Protein AF-A0A2P5HK52-F1 (afdb_monomer)

Foldseek 3Di:
DDDPPQQFAPDPPGRAGWDWDAQPNDTDTDSHHPQFWAPADADNVDNTDVGTCHSQANGRCVQQAAPLDPPGNHGDGPPDPDDPSDHDPVQFQPPPPGRHGPDPVDSHRQVPLAAPPPPHRARPDVPANHRPQFAQQLDPPDNHTPPGGNPNHHPQFDAQQLDPPGRHGFDADPVRDTDSGHPQFQFAPCVVVVGSHGPDPPASHNPQQFQPDPPGRDGQDPPASGHPQQFAQPPPGRDGFCDSPDSLTRGHPQQAAPPPPGNHGQPASCRHHQQQDQPPPPDRNAGDDPQESHGQQQAAPPPSGRDGQPDNLSHDQVQDAPDPPDNATQPDDPPPRSHRPVVVVVVVVVVVVVVVVVVVVVVVVVVVVVVVVVVVVVVVVVVVVVVVVVVVVVVVVVVVVVVVVVVVVVVVVVVVVVVVVVVVVVVVVVVVVVVVVVVVVVVVVVVVVVVVVVVVVVVVVVVVVVVVVVVVVVVVVVVVVVVVVVVVVVVVVVVVVVVVVVVVPPDDDPDCVPDDD

Mean predicted aligned error: 20.5 Å

Radius of gyration: 117.45 Å; Cα contacts (8 Å, |Δi|>4): 663; chains: 1; bounding box: 259×110×336 Å

Sequence (517 aa):
MAAGGSKKCGVVGCDRKHVYDTIRGSRVYSSYCQDHTCQAPRNEHTPFCINPRDPINRYCSFHGKCKGARGCIAQASRSEKEPFPYICPGHRCTQRHCVNPRLAHVNVCQAHLTCDIRACPNRPQPGRRFCHGHLCVMAPNCTQPAVMPGAGHCNMHVPCGLARGCRRMRMRFSDGRQAIHCDLHIPCAKSGQGCRQIAASKSDFCPAHKCSLEGCVDGKESKSHYCKHHTCHTSGCNQAKYDILTKTAKYCSAHECSVDKCAHEAKTTGGFCPAHACAHGSCNAGQRSSSSPFCREHCCRHDKCSQEGTHRNGFCRSHSCIEKGCKEPRLGGRDRIRQCLGHWTRDVRDNVASEYGHRAERERHQLEDDIHELEYRERVRLAAERERRMLAEEDARRAEQIKQAKAELERQRLLDHLAKAEKERKRHEAEALIEEQVSARVAERERKRRAAERIAKEEAEARRRAADRNFAEDLRRERLERLERERLEEERRAEEEDLRRLRDRLGGRAPRFDHVW

pLDDT: mean 81.94, std 11.27, range [34.84, 95.94]

Solvent-accessible surface area (backbone atoms only — not comparable to full-atom values): 28939 Å² total; per-residue (Å²): 142,77,80,90,67,78,67,47,19,75,50,92,92,43,82,47,57,45,35,67,49,74,58,94,87,40,80,48,70,39,69,21,16,76,58,27,40,26,66,63,86,61,47,99,88,48,70,51,58,93,51,64,16,52,73,75,32,54,31,13,84,74,64,20,35,25,72,38,45,93,85,49,83,54,64,57,61,65,88,62,92,66,69,82,78,39,43,46,80,94,27,26,16,71,51,88,92,44,74,49,43,20,45,99,90,45,63,36,18,79,93,67,44,54,18,74,54,86,92,43,89,47,54,31,43,90,98,51,63,36,14,79,46,30,30,19,70,74,40,97,83,55,88,51,54,18,74,42,81,68,64,35,22,17,88,88,43,42,51,19,71,72,48,94,86,45,78,52,46,34,36,69,48,96,88,70,50,70,48,66,22,21,89,81,48,41,62,16,71,54,34,91,77,73,44,88,48,52,22,35,92,90,30,56,19,15,76,91,40,25,19,69,52,87,90,54,50,48,48,34,40,102,82,28,60,25,17,80,87,39,26,20,68,55,88,91,47,50,46,54,25,58,47,77,85,48,91,74,50,50,26,17,72,74,31,26,21,75,51,89,92,43,80,43,61,22,79,35,92,58,14,27,15,82,83,44,26,22,67,51,92,84,55,44,81,37,60,33,40,97,81,27,60,22,10,82,74,37,23,18,73,52,88,93,44,57,47,57,19,79,40,102,55,23,24,16,82,79,46,33,22,72,54,88,87,51,63,51,55,26,65,76,66,95,78,73,62,51,36,17,67,70,53,46,55,45,54,53,47,50,51,55,50,47,54,51,48,54,48,53,50,50,51,49,51,50,49,52,52,52,49,51,50,51,53,48,52,48,52,52,51,51,49,55,48,50,50,51,51,50,51,51,49,52,51,49,50,51,51,49,49,51,49,51,53,50,51,50,52,48,50,49,52,49,51,52,48,50,52,49,50,51,52,49,48,52,46,50,54,50,49,50,52,49,50,50,53,48,51,51,51,51,52,50,52,48,53,51,49,53,51,51,52,50,53,55,49,53,52,54,50,52,53,50,58,50,54,55,51,52,54,53,50,52,54,50,51,55,52,49,60,51,52,54,54,52,51,56,53,50,53,56,52,49,54,56,48,52,63,50,55,60,63,75,67,66,77,84,66,93,68,65,93,68,84,79,136

Organism: Diaporthe helianthi (NCBI:txid158607)

Secondary structure (DSSP, 8-state):
-------B-SSTT--PBPPEEEETTEEEEPSS-TTTB--SPP-SS-SS-SSBPPTT-SS-TTTTB--SSTT---B--TT--PPSSP--GGGB-SSTT--SBPPTTSSS-GGG---SSTT--SPPPTT-SS-GGGB-TTSTT--SBPSSTT----TTSPBPSSSTT--SBPPB-TTS-B-SS-SS-PBPGGGGGT--PBPPTTSSS-TTTB-SSTT--SBPPTT-SS-TTTB-SSTT--SBPS-SSSTT--S-TTTB-SSTT--SBP-STTS--TTTB-SSTT--S-BBPTTSSSBTTTB-SSTT--SB--STTS--TTTB-SSTT--SBP--STT---S-HHHHHHHHHHHHHHHHHHHHHHHHHHHHHHHHHHHHHHHHHHHHHHHHHHHHHHHHHHHHHHHHHHHHHHHHHHHHHHHHHHHHHHHHHHHHHHHHHHHHHHHHHHHHHHHHHHHHHHHHHHHHHHHHHHHHHHHHHHHHHHHHHHHHHHHHHHHHHHHHHHHHHS---S--SS---

Structure (mmCIF, N/CA/C/O backbone):
data_AF-A0A2P5HK52-F1
#
_entry.id   AF-A0A2P5HK52-F1
#
loop_
_atom_site.group_PDB
_atom_site.id
_atom_site.type_symbol
_atom_site.label_atom_id
_atom_site.label_alt_id
_atom_site.label_comp_id
_atom_site.label_asym_id
_atom_site.label_entity_id
_atom_site.label_seq_id
_atom_site.pdbx_PDB_ins_code
_atom_site.Cartn_x
_atom_site.Cartn_y
_atom_site.Cartn_z
_atom_site.occupancy
_atom_site.B_iso_or_equiv
_atom_site.auth_seq_id
_atom_site.auth_comp_id
_atom_site.auth_asym_id
_atom_site.auth_atom_id
_atom_site.pdbx_PDB_model_num
ATOM 1 N N . MET A 1 1 ? -101.415 0.660 100.724 1.00 48.03 1 MET A N 1
ATOM 2 C CA . MET A 1 1 ? -101.079 -0.218 101.863 1.00 48.03 1 MET A CA 1
ATOM 3 C C . MET A 1 1 ? -100.047 -1.230 101.393 1.00 48.03 1 MET A C 1
ATOM 5 O O . MET A 1 1 ? -100.370 -2.044 100.543 1.00 48.03 1 MET A O 1
ATOM 9 N N . ALA A 1 2 ? -98.806 -1.125 101.871 1.00 41.78 2 ALA A N 1
ATOM 10 C CA . ALA A 1 2 ? -97.749 -2.107 101.640 1.00 41.78 2 ALA A CA 1
ATOM 11 C C . ALA A 1 2 ? -97.193 -2.500 103.012 1.00 41.78 2 ALA A C 1
ATOM 13 O O . ALA A 1 2 ? -96.873 -1.631 103.823 1.00 41.78 2 ALA A O 1
ATOM 14 N N . ALA A 1 3 ? -97.201 -3.802 103.283 1.00 43.31 3 ALA A N 1
ATOM 15 C CA . ALA A 1 3 ? -96.933 -4.412 104.573 1.00 43.31 3 ALA A CA 1
ATOM 16 C C . ALA A 1 3 ? -95.626 -3.910 105.207 1.00 43.31 3 ALA A C 1
ATOM 18 O O . ALA A 1 3 ? -94.589 -3.834 104.546 1.00 43.31 3 ALA A O 1
ATOM 19 N N . GLY A 1 4 ? -95.671 -3.617 106.510 1.00 54.53 4 GLY A N 1
ATOM 20 C CA . GLY A 1 4 ? -94.498 -3.390 107.353 1.00 54.53 4 GLY A CA 1
ATOM 21 C C . GLY A 1 4 ? -93.687 -4.673 107.525 1.00 54.53 4 GLY A C 1
ATOM 22 O O . GLY A 1 4 ? -93.626 -5.228 108.617 1.00 54.53 4 GLY A O 1
ATOM 23 N N . GLY A 1 5 ? -93.087 -5.159 106.435 1.00 58.53 5 GLY A N 1
ATOM 24 C CA . GLY A 1 5 ? -92.175 -6.292 106.440 1.00 58.53 5 GLY A CA 1
ATOM 25 C C . GLY A 1 5 ? -91.014 -6.004 107.385 1.00 58.53 5 GLY A C 1
ATOM 26 O O . GLY A 1 5 ? -90.384 -4.944 107.315 1.00 58.53 5 GLY A O 1
ATOM 27 N N . SER A 1 6 ? -90.756 -6.930 108.306 1.00 61.72 6 SER A N 1
ATOM 28 C CA . SER A 1 6 ? -89.660 -6.836 109.264 1.00 61.72 6 SER A CA 1
ATOM 29 C C . SER A 1 6 ? -88.348 -6.535 108.530 1.00 61.72 6 SER A C 1
ATOM 31 O O . SER A 1 6 ? -87.912 -7.330 107.699 1.00 61.72 6 SER A O 1
ATOM 33 N N . LYS A 1 7 ? -87.718 -5.390 108.826 1.00 78.50 7 LYS A N 1
ATOM 34 C CA . LYS A 1 7 ? -86.462 -4.908 108.212 1.00 78.50 7 LYS A CA 1
ATOM 35 C C . LYS A 1 7 ? -85.235 -5.703 108.700 1.00 78.50 7 LYS A C 1
ATOM 37 O O . LYS A 1 7 ? -84.309 -5.121 109.274 1.00 78.50 7 LYS A O 1
ATOM 42 N N . LYS A 1 8 ? -85.267 -7.026 108.543 1.00 86.44 8 LYS A N 1
ATOM 43 C CA . LYS A 1 8 ? -84.202 -7.962 108.923 1.00 86.44 8 LYS A CA 1
ATOM 44 C C . LYS A 1 8 ? -83.345 -8.309 107.714 1.00 86.44 8 LYS A C 1
ATOM 46 O O . LYS A 1 8 ? -83.892 -8.540 106.641 1.00 86.44 8 LYS A O 1
ATOM 51 N N . CYS A 1 9 ? -82.032 -8.378 107.932 1.00 91.62 9 CYS A N 1
ATOM 52 C CA . CYS A 1 9 ? -81.036 -8.744 106.927 1.00 91.62 9 CYS A CA 1
ATOM 53 C C . CYS A 1 9 ? -81.438 -9.999 106.137 1.00 91.62 9 CYS A C 1
ATOM 55 O O . CYS A 1 9 ? -81.736 -11.028 106.731 1.00 91.62 9 CYS A O 1
ATOM 57 N N . GLY A 1 10 ? -81.333 -9.958 104.804 1.00 88.81 10 GLY A N 1
ATOM 58 C CA . GLY A 1 10 ? -81.645 -11.096 103.925 1.00 88.81 10 GLY A CA 1
ATOM 59 C C . GLY A 1 10 ? -80.678 -12.290 103.997 1.00 88.81 10 GLY A C 1
ATOM 60 O O . GLY A 1 10 ? -80.681 -13.123 103.098 1.00 88.81 10 GLY A O 1
ATOM 61 N N . VAL A 1 11 ? -79.819 -12.369 105.019 1.00 90.69 11 VAL A N 1
ATOM 62 C CA . VAL A 1 11 ? -78.911 -13.504 105.253 1.00 90.69 11 VAL A CA 1
ATOM 63 C C . VAL A 1 11 ? -79.543 -14.388 106.322 1.00 90.69 11 VAL A C 1
ATOM 65 O O . VAL A 1 11 ? -79.861 -13.898 107.406 1.00 90.69 11 VAL A O 1
ATOM 68 N N . VAL A 1 12 ? -79.721 -15.677 106.021 1.00 90.81 12 VAL A N 1
ATOM 69 C CA . VAL A 1 12 ? -80.332 -16.656 106.935 1.00 90.81 12 VAL A CA 1
ATOM 70 C C . VAL A 1 12 ? -79.592 -16.645 108.280 1.00 90.81 12 VAL A C 1
ATOM 72 O O . VAL A 1 12 ? -78.373 -16.786 108.317 1.00 90.81 12 VAL A O 1
ATOM 75 N N . GLY A 1 13 ? -80.327 -16.432 109.376 1.00 91.31 13 GLY A N 1
ATOM 76 C CA . GLY A 1 13 ? -79.774 -16.352 110.736 1.00 91.31 13 GLY A CA 1
ATOM 77 C C . GLY A 1 13 ? -79.255 -14.973 111.171 1.00 91.31 13 GLY A C 1
ATOM 78 O O . GLY A 1 13 ? -78.729 -14.847 112.273 1.00 91.31 13 GLY A O 1
ATOM 79 N N . CYS A 1 14 ? -79.391 -13.921 110.352 1.00 92.62 14 CYS A N 1
ATOM 80 C CA . CYS A 1 14 ? -78.988 -12.564 110.730 1.00 92.62 14 CYS A CA 1
ATOM 81 C C . CYS A 1 14 ? -80.187 -11.670 111.088 1.00 92.62 14 CYS A C 1
ATOM 83 O O . CYS A 1 14 ? -80.907 -11.197 110.214 1.00 92.62 14 CYS A O 1
ATOM 85 N N . ASP A 1 15 ? -80.328 -11.319 112.369 1.00 90.38 15 ASP A N 1
ATOM 86 C CA . ASP A 1 15 ? -81.387 -10.412 112.848 1.00 90.38 15 ASP A CA 1
ATOM 87 C C . ASP A 1 15 ? -80.995 -8.918 112.851 1.00 90.38 15 ASP A C 1
ATOM 89 O O . ASP A 1 15 ? -81.727 -8.066 113.360 1.00 90.38 15 ASP A O 1
ATOM 93 N N . ARG A 1 16 ? -79.834 -8.558 112.284 1.00 92.50 16 ARG A N 1
ATOM 94 C CA . ARG A 1 16 ? -79.357 -7.161 112.258 1.00 92.50 16 ARG A CA 1
ATOM 95 C C . ARG A 1 16 ? -80.191 -6.301 111.298 1.00 92.50 16 ARG A C 1
ATOM 97 O O . ARG A 1 16 ? -80.626 -6.757 110.240 1.00 92.50 16 ARG A O 1
ATOM 104 N N . LYS A 1 17 ? -80.358 -5.020 111.649 1.00 91.69 17 LYS A N 1
ATOM 105 C CA . LYS A 1 17 ? -81.102 -4.026 110.853 1.00 91.69 17 LYS A CA 1
ATOM 106 C C . LYS A 1 17 ? -80.389 -3.710 109.533 1.00 91.69 17 LYS A C 1
ATOM 108 O O . LYS A 1 17 ? -79.159 -3.674 109.479 1.00 91.69 17 LYS A O 1
ATOM 113 N N . HIS A 1 18 ? -81.165 -3.440 108.484 1.00 91.38 18 HIS A N 1
ATOM 114 C CA . HIS A 1 18 ? -80.644 -2.994 107.188 1.00 91.38 18 HIS A CA 1
ATOM 115 C C . HIS A 1 18 ? -79.902 -1.660 107.279 1.00 91.38 18 HIS A C 1
ATOM 117 O O . HIS A 1 18 ? -80.327 -0.748 107.993 1.00 91.38 18 HIS A O 1
ATOM 123 N N . VAL A 1 19 ? -78.834 -1.530 106.491 1.00 92.50 19 VAL A N 1
ATOM 124 C CA . VAL A 1 19 ? -78.232 -0.219 106.208 1.00 92.50 19 VAL A CA 1
ATOM 125 C C . VAL A 1 19 ? -79.158 0.546 105.277 1.00 92.50 19 VAL A C 1
ATOM 127 O O . VAL A 1 19 ? -79.801 -0.049 104.417 1.00 92.50 19 VAL A O 1
ATOM 130 N N . TYR A 1 20 ? -79.212 1.862 105.419 1.00 91.69 20 TYR A N 1
ATOM 131 C CA . TYR A 1 20 ? -79.840 2.736 104.440 1.00 91.69 20 TYR A CA 1
ATOM 132 C C . TYR A 1 20 ? -78.864 3.814 103.993 1.00 91.69 20 TYR A C 1
ATOM 134 O O . TYR A 1 20 ? -77.862 4.080 104.657 1.00 91.69 20 TYR A O 1
ATOM 142 N N . ASP A 1 21 ? -79.163 4.406 102.848 1.00 89.62 21 ASP A N 1
ATOM 143 C CA . ASP A 1 21 ? -78.504 5.598 102.342 1.00 89.62 21 ASP A CA 1
ATOM 144 C C . ASP A 1 21 ? -79.570 6.612 101.944 1.00 89.62 21 ASP A C 1
ATOM 146 O O . ASP A 1 21 ? -80.725 6.249 101.702 1.00 89.62 21 ASP A O 1
ATOM 150 N N . THR A 1 22 ? -79.201 7.886 101.910 1.00 89.19 22 THR A N 1
ATOM 151 C CA . THR A 1 22 ? -80.125 8.961 101.547 1.00 89.19 22 THR A CA 1
ATOM 152 C C . THR A 1 22 ? -79.780 9.456 100.154 1.00 89.19 22 THR A C 1
ATOM 154 O O . THR A 1 22 ? -78.764 10.115 99.958 1.00 89.19 22 THR A O 1
ATOM 157 N N . ILE A 1 23 ? -80.634 9.149 99.179 1.00 85.44 23 ILE A N 1
ATOM 158 C CA . ILE A 1 23 ? -80.447 9.535 97.778 1.00 85.44 23 ILE A CA 1
ATOM 159 C C . ILE A 1 23 ? -81.568 10.493 97.423 1.00 85.44 23 ILE A C 1
ATOM 161 O O . ILE A 1 23 ? -82.742 10.131 97.497 1.00 85.44 23 ILE A O 1
ATOM 165 N N . ARG A 1 24 ? -81.207 11.732 97.070 1.00 88.19 24 ARG A N 1
ATOM 166 C CA . ARG A 1 24 ? -82.168 12.794 96.715 1.00 88.19 24 ARG A CA 1
ATOM 167 C C . ARG A 1 24 ? -83.266 12.970 97.780 1.00 88.19 24 ARG A C 1
ATOM 169 O O . ARG A 1 24 ? -84.449 13.048 97.471 1.00 88.19 24 ARG A O 1
ATOM 176 N N . GLY A 1 25 ? -82.866 12.957 99.053 1.00 89.06 25 GLY A N 1
ATOM 177 C CA . GLY A 1 25 ? -83.765 13.129 100.203 1.00 89.06 25 GLY A CA 1
ATOM 178 C C . GLY A 1 25 ? -84.585 11.893 100.595 1.00 89.06 25 GLY A C 1
ATOM 179 O O . GLY A 1 25 ? -85.176 11.884 101.671 1.00 89.06 25 GLY A O 1
ATOM 180 N N . SER A 1 26 ? -84.582 10.824 99.792 1.00 89.31 26 SER A N 1
ATOM 181 C CA . SER A 1 26 ? -85.289 9.578 100.104 1.00 89.31 26 SER A CA 1
ATOM 182 C C . SER A 1 26 ? -84.348 8.534 100.702 1.00 89.31 26 SER A C 1
ATOM 184 O O . SER A 1 26 ? -83.249 8.302 100.193 1.00 89.31 26 SER A O 1
ATOM 186 N N . ARG A 1 27 ? -84.781 7.875 101.786 1.00 90.88 27 ARG A N 1
ATOM 187 C CA . ARG A 1 27 ? -84.039 6.755 102.384 1.00 90.88 27 ARG A CA 1
ATOM 188 C C . ARG A 1 27 ? -84.240 5.499 101.544 1.00 90.88 27 ARG A C 1
ATOM 190 O O . ARG A 1 27 ? -85.323 4.916 101.554 1.00 90.88 27 ARG A O 1
ATOM 197 N N . VAL A 1 28 ? -83.186 5.059 100.870 1.00 89.94 28 VAL A N 1
ATOM 198 C CA . VAL A 1 28 ? -83.142 3.764 100.187 1.00 89.94 28 VAL A CA 1
ATOM 199 C C . VAL A 1 28 ? -82.484 2.765 101.128 1.00 89.94 28 VAL A C 1
ATOM 201 O O . VAL A 1 28 ? -81.417 3.032 101.674 1.00 89.94 28 VAL A O 1
ATOM 204 N N . TYR A 1 29 ? -83.124 1.621 101.351 1.00 90.75 29 TYR A N 1
ATOM 205 C CA . TYR A 1 29 ? -82.606 0.579 102.237 1.00 90.75 29 TYR A CA 1
ATOM 206 C C . TYR A 1 29 ? -81.860 -0.489 101.430 1.00 90.75 29 TYR A C 1
ATOM 208 O O . TYR A 1 29 ? -82.327 -0.931 100.382 1.00 90.75 29 TYR A O 1
ATOM 216 N N . SER A 1 30 ? -80.713 -0.924 101.944 1.00 91.62 30 SER A N 1
ATOM 217 C CA . SER A 1 30 ? -80.036 -2.149 101.522 1.00 91.62 30 SER A CA 1
ATOM 218 C C . SER A 1 30 ? -80.910 -3.359 101.850 1.00 91.62 30 SER A C 1
ATOM 220 O O . SER A 1 30 ? -81.693 -3.326 102.798 1.00 91.62 30 SER A O 1
ATOM 222 N N . SER A 1 31 ? -80.730 -4.457 101.118 1.00 91.06 31 SER A N 1
ATOM 223 C CA . SER A 1 31 ? -81.286 -5.767 101.500 1.00 91.06 31 SER A CA 1
ATOM 224 C C . SER A 1 31 ? -80.502 -6.435 102.644 1.00 91.06 31 SER A C 1
ATOM 226 O O . SER A 1 31 ? -80.855 -7.521 103.100 1.00 91.06 31 SER A O 1
ATOM 228 N N . TYR A 1 32 ? -79.414 -5.803 103.103 1.00 94.19 32 TYR A N 1
ATOM 229 C CA . TYR A 1 32 ? -78.459 -6.376 104.047 1.00 94.19 32 TYR A CA 1
ATOM 230 C C . TYR A 1 32 ? -78.081 -5.397 105.168 1.00 94.19 32 TYR A C 1
ATOM 232 O O . TYR A 1 32 ? -78.179 -4.174 105.032 1.00 94.19 32 TYR A O 1
ATOM 240 N N . CYS A 1 33 ? -77.621 -5.933 106.301 1.00 94.06 33 CYS A N 1
ATOM 241 C CA . CYS A 1 33 ? -77.066 -5.143 107.405 1.00 94.06 33 CYS A CA 1
ATOM 242 C C . CYS A 1 33 ? -75.650 -4.624 107.089 1.00 94.06 33 CYS A C 1
ATOM 244 O O . CYS A 1 33 ? -75.109 -4.880 106.012 1.00 94.06 33 CYS A O 1
ATOM 246 N N . GLN A 1 34 ? -75.029 -3.879 108.007 1.00 92.12 34 GLN A N 1
ATOM 247 C CA . GLN A 1 34 ? -73.711 -3.262 107.787 1.00 92.12 34 GLN A CA 1
ATOM 248 C C . GLN A 1 34 ? -72.604 -4.291 107.532 1.00 92.12 34 GLN A C 1
ATOM 250 O O . GLN A 1 34 ? -71.693 -4.055 106.732 1.00 92.12 34 GLN A O 1
ATOM 255 N N . ASP A 1 35 ? -72.725 -5.464 108.143 1.00 91.50 35 ASP A N 1
ATOM 256 C CA . ASP A 1 35 ? -71.756 -6.551 108.010 1.00 91.50 35 ASP A CA 1
ATOM 257 C C . ASP A 1 35 ? -71.935 -7.353 106.725 1.00 91.50 35 ASP A C 1
ATOM 259 O O . ASP A 1 35 ? -70.956 -7.847 106.180 1.00 91.50 35 ASP A O 1
ATOM 263 N N . HIS A 1 36 ? -73.157 -7.399 106.192 1.00 92.94 36 HIS A N 1
ATOM 264 C CA . HIS A 1 36 ? -73.492 -8.157 104.986 1.00 92.94 36 HIS A CA 1
ATOM 265 C C . HIS A 1 36 ? -73.671 -7.281 103.733 1.00 92.94 36 HIS A C 1
ATOM 267 O O . HIS A 1 36 ? -73.748 -7.802 102.623 1.00 92.94 36 HIS A O 1
ATOM 273 N N . THR A 1 37 ? -73.676 -5.951 103.854 1.00 92.31 37 THR A N 1
ATOM 274 C CA . THR A 1 37 ? -73.757 -5.036 102.702 1.00 92.31 37 THR A CA 1
ATOM 275 C C . THR A 1 37 ? -72.390 -4.885 102.035 1.00 92.31 37 THR A C 1
ATOM 277 O O . THR A 1 37 ? -71.438 -4.427 102.668 1.00 92.31 37 THR A O 1
ATOM 280 N N . CYS A 1 38 ? -72.292 -5.224 100.745 1.00 91.06 38 CYS A N 1
ATOM 281 C CA . CYS A 1 38 ? -71.098 -4.990 99.922 1.00 91.06 38 CYS A CA 1
ATOM 282 C C . CYS A 1 38 ? -70.703 -3.505 99.907 1.00 91.06 38 CYS A C 1
ATOM 284 O O . CYS A 1 38 ? -71.534 -2.652 99.601 1.00 91.06 38 CYS A O 1
ATOM 286 N N . GLN A 1 39 ? -69.423 -3.197 100.130 1.00 88.06 39 GLN A N 1
ATOM 287 C CA . GLN A 1 39 ? -68.908 -1.819 100.092 1.00 88.06 39 GLN A CA 1
ATOM 288 C C . GLN A 1 39 ? -68.422 -1.368 98.702 1.00 88.06 39 GLN A C 1
ATOM 290 O O . GLN A 1 39 ? -67.584 -0.474 98.607 1.00 88.06 39 GLN A O 1
ATOM 295 N N . ALA A 1 40 ? -68.887 -1.999 97.618 1.00 84.31 40 ALA A N 1
ATOM 296 C CA . ALA A 1 40 ? -68.507 -1.566 96.269 1.00 84.31 40 ALA A CA 1
ATOM 297 C C . ALA A 1 40 ? -69.031 -0.134 96.025 1.00 84.31 40 ALA A C 1
ATOM 299 O O . ALA A 1 40 ? -70.047 0.226 96.631 1.00 84.31 40 ALA A O 1
ATOM 300 N N . PRO A 1 41 ? -68.365 0.686 95.187 1.00 80.00 41 PRO A N 1
ATOM 301 C CA . PRO A 1 41 ? -68.813 2.042 94.902 1.00 80.00 41 PRO A CA 1
ATOM 302 C C . PRO A 1 41 ? -70.279 2.052 94.488 1.00 80.00 41 PRO A C 1
ATOM 304 O O . PRO A 1 41 ? -70.710 1.268 93.642 1.00 80.00 41 PRO A O 1
ATOM 307 N N . ARG A 1 42 ? -71.034 2.938 95.128 1.00 84.69 42 ARG A N 1
ATOM 308 C CA . ARG A 1 42 ? -72.456 3.144 94.875 1.00 84.69 42 ARG A CA 1
ATOM 309 C C . ARG A 1 42 ? -72.577 4.029 93.638 1.00 84.69 42 ARG A C 1
ATOM 311 O O . ARG A 1 42 ? -71.835 5.000 93.517 1.00 84.69 42 ARG A O 1
ATOM 318 N N . ASN A 1 43 ? -73.483 3.700 92.726 1.00 80.56 43 ASN A N 1
ATOM 319 C CA . ASN A 1 43 ? -73.896 4.622 91.666 1.00 80.56 43 ASN A CA 1
ATOM 320 C C . ASN A 1 43 ? -75.349 5.052 91.929 1.00 80.56 43 ASN A C 1
ATOM 322 O O . ASN A 1 43 ? -76.033 4.446 92.756 1.00 80.56 43 ASN A O 1
ATOM 326 N N . GLU A 1 44 ? -75.823 6.095 91.244 1.00 79.56 44 GLU A N 1
ATOM 327 C CA . GLU A 1 44 ? -77.170 6.642 91.472 1.00 79.56 44 GLU A CA 1
ATOM 328 C C . GLU A 1 44 ? -78.302 5.626 91.239 1.00 79.56 44 GLU A C 1
ATOM 330 O O . GLU A 1 44 ? -79.407 5.822 91.736 1.00 79.56 44 GLU A O 1
ATOM 335 N N . HIS A 1 45 ? -78.056 4.555 90.481 1.00 81.00 45 HIS A N 1
ATOM 336 C CA . HIS A 1 45 ? -79.081 3.593 90.061 1.00 81.00 45 HIS A CA 1
ATOM 337 C C . HIS A 1 45 ? -79.079 2.311 90.905 1.00 81.00 45 HIS A C 1
ATOM 339 O O . HIS A 1 45 ? -80.110 1.666 91.070 1.00 81.00 45 HIS A O 1
ATOM 345 N N . THR A 1 46 ? -77.933 1.947 91.476 1.00 83.75 46 THR A N 1
ATOM 346 C CA . THR A 1 46 ? -77.730 0.772 92.324 1.00 83.75 46 THR A CA 1
ATOM 347 C C . THR A 1 46 ? -76.954 1.195 93.571 1.00 83.75 46 THR A C 1
ATOM 349 O O . THR A 1 46 ? -75.739 0.976 93.662 1.00 83.75 46 THR A O 1
ATOM 352 N N . PRO A 1 47 ? -77.625 1.830 94.545 1.00 84.56 47 PRO A N 1
ATOM 353 C CA . PRO A 1 47 ? -76.960 2.318 95.749 1.00 84.56 47 PRO A CA 1
ATOM 354 C C . PRO A 1 47 ? -76.465 1.209 96.666 1.00 84.56 47 PRO A C 1
ATOM 356 O O . PRO A 1 47 ? -75.572 1.422 97.482 1.00 84.56 47 PRO A O 1
ATOM 359 N N . PHE A 1 48 ? -77.018 0.009 96.520 1.00 90.62 48 PHE A N 1
ATOM 360 C CA . PHE A 1 48 ? -76.571 -1.172 97.231 1.00 90.62 48 PHE A CA 1
ATOM 361 C C . PHE A 1 48 ? -76.397 -2.328 96.258 1.00 90.62 48 PHE A C 1
ATOM 363 O O . PHE A 1 48 ? -77.166 -2.503 95.315 1.00 90.62 48 PHE A O 1
ATOM 370 N N . CYS A 1 49 ? -75.373 -3.137 96.508 1.00 90.38 49 CYS A N 1
ATOM 371 C CA . CYS A 1 49 ? -75.200 -4.408 95.826 1.00 90.38 49 CYS A CA 1
ATOM 372 C C . CYS A 1 49 ? -76.284 -5.389 96.280 1.00 90.38 49 CYS A C 1
ATOM 374 O O . CYS A 1 49 ? -76.520 -5.535 97.479 1.00 90.38 49 CYS A O 1
ATOM 376 N N . ILE A 1 50 ? -76.871 -6.105 95.323 1.00 91.75 50 ILE A N 1
ATOM 377 C CA . ILE A 1 50 ? -77.906 -7.121 95.565 1.00 91.75 50 ILE A CA 1
ATOM 378 C C . ILE A 1 50 ? -77.309 -8.402 96.164 1.00 91.75 50 ILE A C 1
ATOM 380 O O . ILE A 1 50 ? -78.032 -9.208 96.718 1.00 91.75 50 ILE A O 1
ATOM 384 N N . ASN A 1 51 ? -75.990 -8.596 96.097 1.00 92.12 51 ASN A N 1
ATOM 385 C CA . ASN A 1 51 ? -75.337 -9.763 96.691 1.00 92.12 51 ASN A CA 1
ATOM 386 C C . ASN A 1 51 ? -74.828 -9.466 98.111 1.00 92.12 51 ASN A C 1
ATOM 388 O O . ASN A 1 51 ? -74.143 -8.445 98.292 1.00 92.12 51 ASN A O 1
ATOM 392 N N . PRO A 1 52 ? -75.062 -10.370 99.083 1.00 92.25 52 PRO A N 1
ATOM 393 C CA . PRO A 1 52 ? -74.491 -10.242 100.412 1.00 92.25 52 PRO A CA 1
ATOM 394 C C . PRO A 1 52 ? -72.975 -10.450 100.349 1.00 92.25 52 PRO A C 1
ATOM 396 O O . PRO A 1 52 ? -72.453 -11.181 99.500 1.00 92.25 52 PRO A O 1
ATOM 399 N N . ARG A 1 53 ? -72.246 -9.799 101.254 1.00 90.94 53 ARG A N 1
ATOM 400 C CA . ARG A 1 53 ? -70.837 -10.113 101.517 1.00 90.94 53 ARG A CA 1
ATOM 401 C C . ARG A 1 53 ? -70.712 -11.035 102.721 1.00 90.94 53 ARG A C 1
ATOM 403 O O . ARG A 1 53 ? -71.527 -10.967 103.634 1.00 90.94 53 ARG A O 1
ATOM 410 N N . ASP A 1 54 ? -69.659 -11.841 102.720 1.00 87.31 54 ASP A N 1
ATOM 411 C CA . ASP A 1 54 ? -69.182 -12.506 103.929 1.00 87.31 54 ASP A CA 1
ATOM 412 C C . ASP A 1 54 ? -68.706 -11.430 104.929 1.00 87.31 54 ASP A C 1
ATOM 414 O O . ASP A 1 54 ? -68.015 -10.499 104.495 1.00 87.31 54 ASP A O 1
ATOM 418 N N . PRO A 1 55 ? -69.039 -11.509 106.231 1.00 86.38 55 PRO A N 1
ATOM 419 C CA . PRO A 1 55 ? -68.573 -10.554 107.242 1.00 86.38 55 PRO A CA 1
ATOM 420 C C . PRO A 1 55 ? -67.055 -10.315 107.243 1.00 86.38 55 PRO A C 1
ATOM 422 O O . PRO A 1 55 ? -66.603 -9.211 107.571 1.00 86.38 55 PRO A O 1
ATOM 425 N N . ILE A 1 56 ? -66.271 -11.327 106.855 1.00 84.38 56 ILE A N 1
ATOM 426 C CA . ILE A 1 56 ? -64.806 -11.283 106.786 1.00 84.38 56 ILE A CA 1
ATOM 427 C C . ILE A 1 56 ? -64.333 -10.457 105.579 1.00 84.38 56 ILE A C 1
ATOM 429 O O . ILE A 1 56 ? -63.298 -9.796 105.649 1.00 84.38 56 ILE A O 1
ATOM 433 N N . ASN A 1 57 ? -65.106 -10.414 104.492 1.00 85.06 57 ASN A N 1
ATOM 434 C CA . ASN A 1 57 ? -64.723 -9.762 103.240 1.00 85.06 57 ASN A CA 1
ATOM 435 C C . ASN A 1 57 ? -65.343 -8.374 103.107 1.00 85.06 57 ASN A C 1
ATOM 437 O O . ASN A 1 57 ? -66.487 -8.154 103.481 1.00 85.06 57 ASN A O 1
ATOM 441 N N . ARG A 1 58 ? -64.625 -7.410 102.519 1.00 84.25 58 ARG A N 1
ATOM 442 C CA . ARG A 1 58 ? -65.138 -6.038 102.314 1.00 84.25 58 ARG A CA 1
ATOM 443 C C . ARG A 1 58 ? -66.178 -5.943 101.187 1.00 84.25 58 ARG A C 1
ATOM 445 O O . ARG A 1 58 ? -67.096 -5.118 101.228 1.00 84.25 58 ARG A O 1
ATOM 452 N N . TYR A 1 59 ? -66.045 -6.810 100.192 1.00 89.00 59 TYR A N 1
ATOM 453 C CA . TYR A 1 59 ? -66.896 -6.875 99.010 1.00 89.00 59 TYR A CA 1
ATOM 454 C C . TYR A 1 59 ? -67.588 -8.243 98.931 1.00 89.00 59 TYR A C 1
ATOM 456 O O . TYR A 1 59 ? -67.098 -9.224 99.485 1.00 89.00 59 TYR A O 1
ATOM 464 N N . CYS A 1 60 ? -68.729 -8.324 98.242 1.00 90.69 60 CYS A N 1
ATOM 465 C CA . CYS A 1 60 ? -69.378 -9.606 97.957 1.00 90.69 60 CYS A CA 1
ATOM 466 C C . CYS A 1 60 ? -68.502 -10.483 97.049 1.00 90.69 60 CYS A C 1
ATOM 468 O O . CYS A 1 60 ? -67.593 -9.985 96.381 1.00 90.69 60 CYS A O 1
ATOM 470 N N . SER A 1 61 ? -68.823 -11.774 96.953 1.00 87.25 61 SER A N 1
ATOM 471 C CA . SER A 1 61 ? -68.095 -12.746 96.120 1.00 87.25 61 SER A CA 1
ATOM 472 C C . SER A 1 61 ? -67.986 -12.351 94.640 1.00 87.25 61 SER A C 1
ATOM 474 O O . SER A 1 61 ? -67.104 -12.839 93.939 1.00 87.25 61 SER A O 1
ATOM 476 N N . PHE A 1 62 ? -68.848 -11.458 94.143 1.00 87.94 62 PHE A N 1
ATOM 477 C CA . PHE A 1 62 ? -68.763 -10.915 92.788 1.00 87.94 62 PHE A CA 1
ATOM 478 C C . PHE A 1 62 ? -67.815 -9.710 92.681 1.00 87.94 62 PHE A C 1
ATOM 480 O O . PHE A 1 62 ? -66.961 -9.670 91.797 1.00 87.94 62 PHE A O 1
ATOM 487 N N . HIS A 1 63 ? -67.944 -8.736 93.586 1.00 87.81 63 HIS A N 1
ATOM 488 C CA . HIS A 1 63 ? -67.154 -7.498 93.576 1.00 87.81 63 HIS A CA 1
ATOM 489 C C . HIS A 1 63 ? -65.746 -7.662 94.162 1.00 87.81 63 HIS A C 1
ATOM 491 O O . HIS A 1 63 ? -64.866 -6.867 93.850 1.00 87.81 63 HIS A O 1
ATOM 497 N N . GLY A 1 64 ? -65.528 -8.692 94.981 1.00 85.88 64 GLY A N 1
ATOM 498 C CA . GLY A 1 64 ? -64.219 -9.044 95.525 1.00 85.88 64 GLY A CA 1
ATOM 499 C C . GLY A 1 64 ? -63.322 -9.799 94.544 1.00 85.88 64 GLY A C 1
ATOM 500 O O . GLY A 1 64 ? -62.143 -9.951 94.836 1.00 85.88 64 GLY A O 1
ATOM 501 N N . LYS A 1 65 ? -63.837 -10.263 93.395 1.00 88.50 65 LYS A N 1
ATOM 502 C CA . LYS A 1 65 ? -63.039 -10.968 92.377 1.00 88.50 65 LYS A CA 1
ATOM 503 C C . LYS A 1 65 ? -62.139 -10.001 91.617 1.00 88.50 65 LYS A C 1
ATOM 505 O O . LYS A 1 65 ? -62.599 -8.967 91.131 1.00 88.50 65 LYS A O 1
ATOM 510 N N . CYS A 1 66 ? -60.876 -10.387 91.453 1.00 87.94 66 CYS A N 1
ATOM 511 C CA . CYS A 1 66 ? -59.920 -9.662 90.623 1.00 87.94 66 CYS A CA 1
ATOM 512 C C . CYS A 1 66 ? -60.454 -9.462 89.192 1.00 87.94 66 CYS A C 1
ATOM 514 O O . CYS A 1 66 ? -60.775 -10.425 88.493 1.00 87.94 66 CYS A O 1
ATOM 516 N N . LYS A 1 67 ? -60.497 -8.207 88.727 1.00 85.50 67 LYS A N 1
ATOM 517 C CA . LYS A 1 67 ? -60.872 -7.853 87.344 1.00 85.50 67 LYS A CA 1
ATOM 518 C C . LYS A 1 67 ? -59.689 -7.815 86.367 1.00 85.50 67 LYS A C 1
ATOM 520 O O . LYS A 1 67 ? -59.901 -7.592 85.181 1.00 85.50 67 LYS A O 1
ATOM 525 N N . GLY A 1 68 ? -58.461 -8.034 86.842 1.00 78.44 68 GLY A N 1
ATOM 526 C CA . GLY A 1 68 ? -57.242 -7.880 86.041 1.00 78.44 68 GLY A CA 1
ATOM 527 C C . GLY A 1 68 ? -56.979 -8.978 85.004 1.00 78.44 68 GLY A C 1
ATOM 528 O O . GLY A 1 68 ? -56.305 -8.712 84.015 1.00 78.44 68 GLY A O 1
ATOM 529 N N . ALA A 1 69 ? -57.527 -10.184 85.178 1.00 80.56 69 ALA A N 1
ATOM 530 C CA . ALA A 1 69 ? -57.436 -11.264 84.194 1.00 80.56 69 ALA A CA 1
ATOM 531 C C . ALA A 1 69 ? -58.697 -12.136 84.222 1.00 80.56 69 ALA A C 1
ATOM 533 O O . ALA A 1 69 ? -59.252 -12.408 85.292 1.00 80.56 69 ALA A O 1
ATOM 534 N N . ARG A 1 70 ? -59.148 -12.601 83.048 1.00 82.25 70 ARG A N 1
ATOM 535 C CA . ARG A 1 70 ? -60.246 -13.578 82.959 1.00 82.25 70 ARG A CA 1
ATOM 536 C C . ARG A 1 70 ? -59.826 -14.863 83.685 1.00 82.25 70 ARG A C 1
ATOM 538 O O . ARG A 1 70 ? -58.792 -15.430 83.358 1.00 82.25 70 ARG A O 1
ATOM 545 N N . GLY A 1 71 ? -60.622 -15.301 84.663 1.00 84.12 71 GLY A N 1
ATOM 546 C CA . GLY A 1 71 ? -60.378 -16.535 85.423 1.00 84.12 71 GLY A CA 1
ATOM 547 C C . GLY A 1 71 ? -59.535 -16.384 86.695 1.00 84.12 71 GLY A C 1
ATOM 548 O O . GLY A 1 71 ? -59.256 -17.383 87.350 1.00 84.12 71 GLY A O 1
ATOM 549 N N . CYS A 1 72 ? -59.144 -15.169 87.095 1.00 86.12 72 CYS A N 1
ATOM 550 C CA . CYS A 1 72 ? -58.435 -14.987 88.362 1.00 86.12 72 CYS A CA 1
ATOM 551 C C . CYS A 1 72 ? -59.355 -15.271 89.566 1.00 86.12 72 CYS A C 1
ATOM 553 O O . CYS A 1 72 ? -60.393 -14.628 89.728 1.00 86.12 72 CYS A O 1
ATOM 555 N N . ILE A 1 73 ? -58.946 -16.207 90.430 1.00 86.75 73 ILE A N 1
ATOM 556 C CA . ILE A 1 73 ? -59.677 -16.594 91.651 1.00 86.75 73 ILE A CA 1
ATOM 557 C C . ILE A 1 73 ? -59.309 -15.758 92.889 1.00 86.75 73 ILE A C 1
ATOM 559 O O . ILE A 1 73 ? -59.891 -15.957 93.951 1.00 86.75 73 ILE A O 1
ATOM 563 N N . ALA A 1 74 ? -58.361 -14.821 92.770 1.00 85.19 74 ALA A N 1
ATOM 564 C CA . ALA A 1 74 ? -57.932 -13.983 93.887 1.00 85.19 74 ALA A CA 1
ATOM 565 C C . ALA A 1 74 ? -59.070 -13.064 94.366 1.00 85.19 74 ALA A C 1
ATOM 567 O O . ALA A 1 74 ? -59.744 -12.421 93.549 1.00 85.19 74 ALA A O 1
ATOM 568 N N . GLN A 1 75 ? -59.248 -12.996 95.687 1.00 82.62 75 GLN A N 1
ATOM 569 C CA . GLN A 1 75 ? -60.263 -12.184 96.353 1.00 82.62 75 GLN A CA 1
ATOM 570 C C . GLN A 1 75 ? -59.629 -11.065 97.184 1.00 82.62 75 GLN A C 1
ATOM 572 O O . GLN A 1 75 ? -58.555 -11.242 97.754 1.00 82.62 75 GLN A O 1
ATOM 577 N N . ALA A 1 76 ? -60.308 -9.920 97.255 1.00 78.69 76 ALA A N 1
ATOM 578 C CA . ALA A 1 76 ? -59.882 -8.785 98.067 1.00 78.69 76 ALA A CA 1
ATOM 579 C C . ALA A 1 76 ? -59.883 -9.123 99.566 1.00 78.69 76 ALA A C 1
ATOM 581 O O . ALA A 1 76 ? -60.912 -9.531 100.109 1.00 78.69 76 ALA A O 1
ATOM 582 N N . SER A 1 77 ? -58.752 -8.895 100.235 1.00 72.25 77 SER A N 1
ATOM 583 C CA . SER A 1 77 ? -58.615 -9.070 101.682 1.00 72.25 77 SER A CA 1
ATOM 584 C C . SER A 1 77 ? -59.224 -7.884 102.458 1.00 72.25 77 SER A C 1
ATOM 586 O O . SER A 1 77 ? -59.402 -6.783 101.930 1.00 72.25 77 SER A O 1
ATOM 588 N N . ARG A 1 78 ? -59.571 -8.089 103.739 1.00 62.91 78 ARG A N 1
ATOM 589 C CA . ARG A 1 78 ? -60.236 -7.081 104.595 1.00 62.91 78 ARG A CA 1
ATOM 590 C C . ARG A 1 78 ? -59.376 -5.837 104.876 1.00 62.91 78 ARG A C 1
ATOM 592 O O . ARG A 1 78 ? -59.929 -4.772 105.140 1.00 62.91 78 ARG A O 1
ATOM 599 N N . SER A 1 79 ? -58.050 -5.970 104.848 1.00 60.31 79 SER A N 1
ATOM 600 C CA . SER A 1 79 ? -57.087 -4.938 105.275 1.00 60.31 79 SER A CA 1
ATOM 601 C C . SER A 1 79 ? -56.783 -3.882 104.214 1.00 60.31 79 SER A C 1
ATOM 603 O O . SER A 1 79 ? -56.159 -2.862 104.501 1.00 60.31 79 SER A O 1
ATOM 605 N N . GLU A 1 80 ? -57.217 -4.103 102.981 1.00 63.06 80 GLU A N 1
ATOM 606 C CA . GLU A 1 80 ? -56.824 -3.285 101.848 1.00 63.06 80 GLU A CA 1
ATOM 607 C C . GLU A 1 80 ? -57.780 -2.088 101.673 1.00 63.06 80 GLU A C 1
ATOM 609 O O . GLU A 1 80 ? -58.950 -2.216 101.289 1.00 63.06 80 GLU A O 1
ATOM 614 N N . LYS A 1 81 ? -57.272 -0.869 101.923 1.00 69.12 81 LYS A N 1
ATOM 615 C CA . LYS A 1 81 ? -57.885 0.396 101.463 1.00 69.12 81 LYS A CA 1
ATOM 616 C C . LYS A 1 81 ? -57.738 0.546 99.940 1.00 69.12 81 LYS A C 1
ATOM 618 O O . LYS A 1 81 ? -57.347 1.598 99.447 1.00 69.12 81 LYS A O 1
ATOM 623 N N . GLU A 1 82 ? -57.996 -0.520 99.193 1.00 68.75 82 GLU A N 1
ATOM 624 C CA . GLU A 1 82 ? -57.766 -0.530 97.759 1.00 68.75 82 GLU A CA 1
ATOM 625 C C . GLU A 1 82 ? -58.936 0.085 96.981 1.00 68.75 82 GLU A C 1
ATOM 627 O O . GLU A 1 82 ? -60.102 -0.152 97.324 1.00 68.75 82 GLU A O 1
ATOM 632 N N . PRO A 1 83 ? -58.635 0.881 95.939 1.00 71.62 83 PRO A N 1
ATOM 633 C CA . PRO A 1 83 ? -59.647 1.462 95.075 1.00 71.62 83 PRO A CA 1
ATOM 634 C C . PRO A 1 83 ? -60.319 0.381 94.224 1.00 71.62 83 PRO A C 1
ATOM 636 O O . PRO A 1 83 ? -59.698 -0.590 93.798 1.00 71.62 83 PRO A O 1
ATOM 639 N N . PHE A 1 84 ? -61.613 0.563 93.980 1.00 76.62 84 PHE A N 1
ATOM 640 C CA . PHE A 1 84 ? -62.403 -0.286 93.094 1.00 76.62 84 PHE A CA 1
ATOM 641 C C . PHE A 1 84 ? -62.247 0.177 91.629 1.00 76.62 84 PHE A C 1
ATOM 643 O O . PHE A 1 84 ? -62.212 1.387 91.401 1.00 76.62 84 PHE A O 1
ATOM 650 N N . PRO A 1 85 ? -62.211 -0.729 90.629 1.00 83.94 85 PRO A N 1
ATOM 651 C CA . PRO A 1 85 ? -62.354 -2.186 90.726 1.00 83.94 85 PRO A CA 1
ATOM 652 C C . PRO A 1 85 ? -61.130 -2.875 91.340 1.00 83.94 85 PRO A C 1
ATOM 654 O O . PRO A 1 85 ? -59.995 -2.489 91.081 1.00 83.94 85 PRO A O 1
ATOM 657 N N . TYR A 1 86 ? -61.367 -3.934 92.121 1.00 85.44 86 TYR A N 1
ATOM 658 C CA . TYR A 1 86 ? -60.287 -4.705 92.733 1.00 85.44 86 TYR A CA 1
ATOM 659 C C . TYR A 1 86 ? -59.461 -5.453 91.674 1.00 85.44 86 TYR A C 1
ATOM 661 O O . TYR A 1 86 ? -59.995 -6.186 90.831 1.00 85.44 86 TYR A O 1
ATOM 669 N N . ILE A 1 87 ? -58.142 -5.286 91.741 1.00 86.50 87 ILE A N 1
ATOM 670 C CA . ILE A 1 87 ? -57.151 -5.964 90.905 1.00 86.50 87 ILE A CA 1
ATOM 671 C C . ILE A 1 87 ? -56.068 -6.470 91.853 1.00 86.50 87 ILE A C 1
ATOM 673 O O . ILE A 1 87 ? -55.394 -5.663 92.489 1.00 86.50 87 ILE A O 1
ATOM 677 N N . CYS A 1 88 ? -55.901 -7.791 91.945 1.00 87.19 88 CYS A N 1
ATOM 678 C CA . CYS A 1 88 ? -54.949 -8.374 92.887 1.00 87.19 88 CYS A CA 1
ATOM 679 C C . CYS A 1 88 ? -53.499 -7.958 92.565 1.00 87.19 88 CYS A C 1
ATOM 681 O O . CYS A 1 88 ? -53.199 -7.644 91.407 1.00 87.19 88 CYS A O 1
ATOM 683 N N . PRO A 1 89 ? -52.567 -8.015 93.536 1.00 85.25 89 PRO A N 1
ATOM 684 C CA . PRO A 1 89 ? -51.165 -7.637 93.325 1.00 85.25 89 PRO A CA 1
ATOM 685 C C . PRO A 1 89 ? -50.510 -8.354 92.135 1.00 85.25 89 PRO A C 1
ATOM 687 O O . PRO A 1 89 ? -49.764 -7.746 91.374 1.00 85.25 89 PRO A O 1
ATOM 690 N N . GLY A 1 90 ? -50.871 -9.622 91.906 1.00 85.94 90 GLY A N 1
ATOM 691 C CA . GLY A 1 90 ? -50.410 -10.413 90.761 1.00 85.94 90 GLY A CA 1
ATOM 692 C C . GLY A 1 90 ? -50.964 -9.973 89.400 1.00 85.94 90 GLY A C 1
ATOM 693 O O . GLY A 1 90 ? -50.511 -10.468 88.378 1.00 85.94 90 GLY A O 1
ATOM 694 N N . HIS A 1 91 ? -51.927 -9.058 89.337 1.00 89.81 91 HIS A N 1
ATOM 695 C CA . HIS A 1 91 ? -52.440 -8.489 88.087 1.00 89.81 91 HIS A CA 1
ATOM 696 C C . HIS A 1 91 ? -52.372 -6.965 88.052 1.00 89.81 91 HIS A C 1
ATOM 698 O O . HIS A 1 91 ? -52.812 -6.365 87.074 1.00 89.81 91 HIS A O 1
ATOM 704 N N . ARG A 1 92 ? -51.812 -6.323 89.077 1.00 86.88 92 ARG A N 1
ATOM 705 C CA . ARG A 1 92 ? -51.624 -4.876 89.102 1.00 8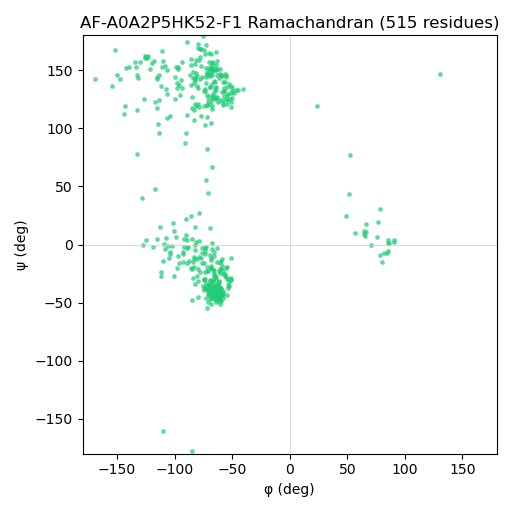6.88 92 ARG A CA 1
ATOM 706 C C . ARG A 1 92 ? -50.330 -4.505 88.374 1.00 86.88 92 ARG A C 1
ATOM 708 O O . ARG A 1 92 ? -49.365 -5.267 88.345 1.00 86.88 92 ARG A O 1
ATOM 715 N N . CYS A 1 93 ? -50.321 -3.332 87.754 1.00 87.88 93 CYS A N 1
ATOM 716 C CA . CYS A 1 93 ? -49.110 -2.738 87.205 1.00 87.88 93 CYS A CA 1
ATOM 717 C C . CYS A 1 93 ? -48.044 -2.570 88.304 1.00 87.88 93 CYS A C 1
ATOM 719 O O . CYS A 1 93 ? -48.326 -2.003 89.353 1.00 87.88 93 CYS A O 1
ATOM 721 N N . THR A 1 94 ? -46.800 -2.978 88.045 1.00 86.25 94 THR A N 1
ATOM 722 C CA . THR A 1 94 ? -45.684 -2.852 89.002 1.00 86.25 94 THR A CA 1
ATOM 723 C C . THR A 1 94 ? -45.169 -1.422 89.176 1.00 86.25 94 THR A C 1
ATOM 725 O O . THR A 1 94 ? -44.267 -1.195 89.980 1.00 86.25 94 THR A O 1
ATOM 728 N N . GLN A 1 95 ? -45.706 -0.449 88.432 1.00 84.69 95 GLN A N 1
ATOM 729 C CA . GLN A 1 95 ? -45.378 0.956 88.657 1.00 84.69 95 GLN A CA 1
ATOM 730 C C . GLN A 1 95 ? -45.967 1.416 89.985 1.00 84.69 95 GLN A C 1
ATOM 732 O O . GLN A 1 95 ? -47.129 1.130 90.287 1.00 84.69 95 GLN A O 1
ATOM 737 N N . ARG A 1 96 ? -45.163 2.145 90.768 1.00 80.88 96 ARG A N 1
ATOM 738 C CA . ARG A 1 96 ? -45.574 2.633 92.089 1.00 80.88 96 ARG A CA 1
ATOM 739 C C . ARG A 1 96 ? -46.888 3.408 91.958 1.00 80.88 96 ARG A C 1
ATOM 741 O O . ARG A 1 96 ? -47.018 4.272 91.098 1.00 80.88 96 ARG A O 1
ATOM 748 N N . HIS A 1 97 ? -47.859 3.063 92.802 1.00 82.62 97 HIS A N 1
ATOM 749 C CA . HIS A 1 97 ? -49.194 3.674 92.857 1.00 82.62 97 HIS A CA 1
ATOM 750 C C . HIS A 1 97 ? -50.095 3.468 91.621 1.00 82.62 97 HIS A C 1
ATOM 752 O O . HIS A 1 97 ? -51.191 4.023 91.572 1.00 82.62 97 HIS A O 1
ATOM 758 N N . CYS A 1 98 ? -49.706 2.647 90.638 1.00 84.25 98 CYS A N 1
ATOM 759 C CA . CYS A 1 98 ? -50.574 2.358 89.502 1.00 84.25 98 CYS A CA 1
ATOM 760 C C . CYS A 1 98 ? -51.601 1.280 89.849 1.00 84.25 98 CYS A C 1
ATOM 762 O O . CYS A 1 98 ? -51.247 0.138 90.124 1.00 84.25 98 CYS A O 1
ATOM 764 N N . VAL A 1 99 ? -52.884 1.624 89.775 1.00 83.38 99 VAL A N 1
ATOM 765 C CA . VAL A 1 99 ? -53.981 0.692 90.082 1.00 83.38 99 VAL A CA 1
ATOM 766 C C . VAL A 1 99 ? -54.503 -0.054 88.857 1.00 83.38 99 VAL A C 1
ATOM 768 O O . VAL A 1 99 ? -55.301 -0.973 88.999 1.00 83.38 99 VAL A O 1
ATOM 771 N N . ASN A 1 100 ? -54.031 0.305 87.661 1.00 85.94 100 ASN A N 1
ATOM 772 C CA . ASN A 1 100 ? -54.455 -0.319 86.412 1.00 85.94 100 ASN A CA 1
ATOM 773 C C . ASN A 1 100 ? -53.942 -1.761 86.295 1.00 85.94 100 ASN A C 1
ATOM 775 O O . ASN A 1 100 ? -52.848 -2.076 86.785 1.00 85.94 100 ASN A O 1
ATOM 779 N N . PRO A 1 101 ? -54.687 -2.630 85.592 1.00 86.12 101 PRO A N 1
ATOM 780 C CA . PRO A 1 101 ? -54.260 -3.999 85.381 1.00 86.12 101 PRO A CA 1
ATOM 781 C C . PRO A 1 101 ? -53.026 -4.037 84.471 1.00 86.12 101 PRO A C 1
ATOM 783 O O . PRO A 1 101 ? -52.939 -3.295 83.486 1.00 86.12 101 PRO A O 1
ATOM 786 N N . ARG A 1 102 ? -52.055 -4.887 84.812 1.00 86.31 102 ARG A N 1
ATOM 787 C CA . ARG A 1 102 ? -50.914 -5.183 83.939 1.00 86.31 102 ARG A CA 1
ATOM 788 C C . ARG A 1 102 ? -51.377 -5.994 82.731 1.00 86.31 102 ARG A C 1
ATOM 790 O O . ARG A 1 102 ? -52.354 -6.736 82.812 1.00 86.31 102 ARG A O 1
ATOM 797 N N . LEU A 1 103 ? -50.674 -5.864 81.611 1.00 81.44 103 LEU A N 1
ATOM 798 C CA . LEU A 1 103 ? -50.926 -6.706 80.440 1.00 81.44 103 LEU A CA 1
ATOM 799 C C . LEU A 1 103 ? -50.415 -8.132 80.705 1.00 81.44 103 LEU A C 1
ATOM 801 O O . LEU A 1 103 ? -49.458 -8.321 81.446 1.00 81.44 103 LEU A O 1
ATOM 805 N N . ALA A 1 104 ? -51.012 -9.147 80.075 1.00 79.25 104 ALA A N 1
ATOM 806 C CA . ALA A 1 104 ? -50.694 -10.555 80.358 1.00 79.25 104 ALA A CA 1
ATOM 807 C C . ALA A 1 104 ? -49.202 -10.929 80.191 1.00 79.25 104 ALA A C 1
ATOM 809 O O . ALA A 1 104 ? -48.727 -11.856 80.835 1.00 79.25 104 ALA A O 1
ATOM 810 N N . HIS A 1 105 ? -48.470 -10.209 79.336 1.00 78.75 105 HIS A N 1
ATOM 811 C CA . HIS A 1 105 ? -47.085 -10.500 78.949 1.00 78.75 105 HIS A CA 1
ATOM 812 C C . HIS A 1 105 ? -46.048 -9.521 79.528 1.00 78.75 105 HIS A C 1
ATOM 814 O O . HIS A 1 105 ? -44.855 -9.710 79.309 1.00 78.75 105 HIS A O 1
ATOM 820 N N . VAL A 1 106 ? -46.463 -8.474 80.251 1.00 81.31 106 VAL A N 1
ATOM 821 C CA . VAL A 1 106 ? -45.542 -7.483 80.837 1.00 81.31 106 VAL A CA 1
ATOM 822 C C . VAL A 1 106 ? -46.016 -7.025 82.211 1.00 81.31 106 VAL A C 1
ATOM 824 O O . VAL A 1 106 ? -47.203 -6.975 82.509 1.00 81.31 106 VAL A O 1
ATOM 827 N N . ASN A 1 107 ? -45.076 -6.626 83.064 1.00 83.50 107 ASN A N 1
ATOM 828 C CA . ASN A 1 107 ? -45.362 -6.219 84.442 1.00 83.50 107 ASN A CA 1
ATOM 829 C C . ASN A 1 107 ? -46.051 -4.847 84.572 1.00 83.50 107 ASN A C 1
ATOM 831 O O . ASN A 1 107 ? -46.410 -4.436 85.671 1.00 83.50 107 ASN A O 1
ATOM 835 N N . VAL A 1 108 ? -46.286 -4.143 83.466 1.00 85.50 108 VAL A N 1
ATOM 836 C CA . VAL A 1 108 ? -46.867 -2.797 83.444 1.00 85.50 108 VAL A CA 1
ATOM 837 C C . VAL A 1 108 ? -48.209 -2.755 82.705 1.00 85.50 108 VAL A C 1
ATOM 839 O O . VAL A 1 108 ? -48.524 -3.632 81.902 1.00 85.50 108 VAL A O 1
ATOM 842 N N . CYS A 1 109 ? -49.038 -1.751 82.995 1.00 85.12 109 CYS A N 1
ATOM 843 C CA . CYS A 1 109 ? -50.276 -1.496 82.256 1.00 85.12 109 CYS A CA 1
ATOM 844 C C . CYS A 1 109 ? -49.990 -0.794 80.919 1.00 85.12 109 CYS A C 1
ATOM 846 O O . CYS A 1 109 ? -48.901 -0.263 80.708 1.00 85.12 109 CYS A O 1
ATOM 848 N N . GLN A 1 110 ? -50.996 -0.712 80.042 1.00 80.69 110 GLN A N 1
ATOM 849 C CA . GLN A 1 110 ? -50.882 -0.041 78.738 1.00 80.69 110 GLN A CA 1
ATOM 850 C C . GLN A 1 110 ? -50.373 1.411 78.841 1.00 80.69 110 GLN A C 1
ATOM 852 O O . GLN A 1 110 ? -49.628 1.863 77.976 1.00 80.69 110 GLN A O 1
ATOM 857 N N . ALA A 1 111 ? -50.742 2.145 79.898 1.00 77.00 111 ALA A N 1
ATOM 858 C CA . ALA A 1 111 ? -50.314 3.534 80.102 1.00 77.00 111 ALA A CA 1
ATOM 859 C C . ALA A 1 111 ? -48.824 3.670 80.463 1.00 77.00 111 ALA A C 1
ATOM 861 O O . ALA A 1 111 ? -48.233 4.728 80.246 1.00 77.00 111 ALA A O 1
ATOM 862 N N . HIS A 1 112 ? -48.236 2.600 80.998 1.00 79.94 112 HIS A N 1
ATOM 863 C CA . HIS A 1 112 ? -46.841 2.516 81.424 1.00 79.94 112 HIS A CA 1
ATOM 864 C C . HIS A 1 112 ? -45.988 1.651 80.493 1.00 79.94 112 HIS A C 1
ATOM 866 O O . HIS A 1 112 ? -44.816 1.414 80.780 1.00 79.94 112 HIS A O 1
ATOM 872 N N . LEU A 1 113 ? -46.557 1.191 79.377 1.00 80.06 113 LEU A N 1
ATOM 873 C CA . LEU A 1 113 ? -45.806 0.539 78.322 1.00 80.06 113 LEU A CA 1
ATOM 874 C C . LEU A 1 113 ? -44.980 1.607 77.597 1.00 80.06 113 LEU A C 1
ATOM 876 O O . LEU A 1 113 ? -45.518 2.481 76.916 1.00 80.06 113 LEU A O 1
ATOM 880 N N . THR A 1 114 ? -43.669 1.564 77.783 1.00 82.00 114 THR A N 1
ATOM 881 C CA . THR A 1 114 ? -42.712 2.404 77.058 1.00 82.00 114 THR A CA 1
ATOM 882 C C . THR A 1 114 ? -42.207 1.661 75.830 1.00 82.00 114 THR A C 1
ATOM 884 O O . THR A 1 114 ? -42.268 0.436 75.769 1.00 82.00 114 THR A O 1
ATOM 887 N N . CYS A 1 115 ? -41.718 2.391 74.829 1.00 83.50 115 CYS A N 1
ATOM 888 C CA . CYS A 1 115 ? -41.006 1.773 73.718 1.00 83.50 115 CYS A CA 1
ATOM 889 C C . CYS A 1 115 ? -39.817 0.948 74.248 1.00 83.50 115 CYS A C 1
ATOM 891 O O . CYS A 1 115 ? -39.086 1.417 75.114 1.00 83.50 115 CYS A O 1
ATOM 893 N N . ASP A 1 116 ? -39.573 -0.232 73.675 1.00 84.44 116 ASP A N 1
ATOM 894 C CA . ASP A 1 116 ? -38.478 -1.124 74.103 1.00 84.44 116 ASP A CA 1
ATOM 895 C C . ASP A 1 116 ? -37.060 -0.564 73.856 1.00 84.44 116 ASP A C 1
ATOM 897 O O . ASP A 1 116 ? -36.070 -1.118 74.337 1.00 84.44 116 ASP A O 1
ATOM 901 N N . ILE A 1 117 ? -36.935 0.543 73.116 1.00 81.94 117 ILE A N 1
ATOM 902 C CA . ILE A 1 117 ? -35.669 1.264 72.966 1.00 81.94 117 ILE A CA 1
ATOM 903 C C . ILE A 1 117 ? -35.393 2.017 74.267 1.00 81.94 117 ILE A C 1
ATOM 905 O O . ILE A 1 117 ? -36.175 2.884 74.666 1.00 81.94 117 ILE A O 1
ATOM 909 N N . ARG A 1 118 ? -34.266 1.693 74.917 1.00 80.19 118 ARG A N 1
ATOM 910 C CA . ARG A 1 118 ? -33.831 2.337 76.167 1.00 80.19 118 ARG A CA 1
ATOM 911 C C . ARG A 1 118 ? -33.874 3.863 76.027 1.00 80.19 118 ARG A C 1
ATOM 913 O O . ARG A 1 118 ? -33.418 4.403 75.026 1.00 80.19 118 ARG A O 1
ATOM 920 N N . ALA A 1 119 ? -34.415 4.528 77.048 1.00 82.19 119 ALA A N 1
ATOM 921 C CA . ALA A 1 119 ? -34.573 5.984 77.125 1.00 82.19 119 ALA A CA 1
ATOM 922 C C . ALA A 1 119 ? -35.514 6.623 76.081 1.00 82.19 119 ALA A C 1
ATOM 924 O O . ALA A 1 119 ? -35.566 7.846 75.981 1.00 82.19 119 ALA A O 1
ATOM 925 N N . CYS A 1 120 ? -36.302 5.845 75.331 1.00 82.38 120 CYS A N 1
ATOM 926 C CA . CYS A 1 120 ? -37.341 6.418 74.483 1.00 82.38 120 CYS A CA 1
ATOM 927 C C . CYS A 1 120 ? -38.581 6.790 75.322 1.00 82.38 120 CYS A C 1
ATOM 929 O O . CYS A 1 120 ? -39.225 5.892 75.867 1.00 82.38 120 CYS A O 1
ATOM 931 N N . PRO A 1 121 ? -38.979 8.076 75.388 1.00 82.69 121 PRO A N 1
ATOM 932 C CA . PRO A 1 121 ? -40.153 8.491 76.158 1.00 82.69 121 PRO A CA 1
ATOM 933 C C . PRO A 1 121 ? -41.478 8.162 75.450 1.00 82.69 121 PRO A C 1
ATOM 935 O O . PRO A 1 121 ? -42.551 8.266 76.043 1.00 82.69 121 PRO A O 1
ATOM 938 N N . ASN A 1 122 ? -41.426 7.778 74.171 1.00 84.12 122 ASN A N 1
ATOM 939 C CA . ASN A 1 122 ? -42.616 7.582 73.355 1.00 84.12 122 ASN A CA 1
ATOM 940 C C . ASN A 1 122 ? -43.306 6.250 73.664 1.00 84.12 122 ASN A C 1
ATOM 942 O O . ASN A 1 122 ? -42.664 5.210 73.840 1.00 84.12 122 ASN A O 1
ATOM 946 N N . ARG A 1 123 ? -44.642 6.269 73.638 1.00 83.44 123 ARG A N 1
ATOM 947 C CA . ARG A 1 123 ? -45.462 5.064 73.786 1.00 83.44 123 ARG A CA 1
ATOM 948 C C . ARG A 1 123 ? -45.389 4.199 72.523 1.00 83.44 123 ARG A C 1
ATOM 950 O O . ARG A 1 123 ? -45.409 4.741 71.411 1.00 83.44 123 ARG A O 1
ATOM 957 N N . PRO A 1 124 ? -45.303 2.868 72.658 1.00 83.19 124 PRO A N 1
ATOM 958 C CA . PRO A 1 124 ? -45.376 1.977 71.519 1.00 83.19 124 PRO A CA 1
ATOM 959 C C . PRO A 1 124 ? -46.784 1.979 70.915 1.00 83.19 124 PRO A C 1
ATOM 961 O O . PRO A 1 124 ? -47.765 2.296 71.593 1.00 83.19 124 PRO A O 1
ATOM 964 N N . GLN A 1 125 ? -46.892 1.650 69.624 1.00 78.88 125 GLN A N 1
ATOM 965 C CA . GLN A 1 125 ? -48.212 1.510 69.000 1.00 78.88 125 GLN A CA 1
ATOM 966 C C . GLN A 1 125 ? -48.994 0.342 69.630 1.00 78.88 125 GLN A C 1
ATOM 968 O O . GLN A 1 125 ? -48.376 -0.639 70.052 1.00 78.88 125 GLN A O 1
ATOM 973 N N . PRO A 1 126 ? -50.341 0.404 69.673 1.00 78.56 126 PRO A N 1
ATOM 974 C CA . PRO A 1 126 ? -51.165 -0.697 70.165 1.00 78.56 126 PRO A CA 1
ATOM 975 C C . PRO A 1 126 ? -50.788 -2.030 69.502 1.00 78.56 126 PRO A C 1
ATOM 977 O O . PRO A 1 126 ? -50.725 -2.126 68.278 1.00 78.56 126 PRO A O 1
ATOM 980 N N . GLY A 1 127 ? -50.495 -3.047 70.317 1.00 79.50 127 GLY A N 1
ATOM 981 C CA . GLY A 1 127 ? -50.089 -4.376 69.842 1.00 79.50 127 GLY A CA 1
ATOM 982 C C . GLY A 1 127 ? -48.650 -4.485 69.319 1.00 79.50 127 GLY A C 1
ATOM 983 O O . GLY A 1 127 ? -48.280 -5.535 68.798 1.00 79.50 127 GLY A O 1
ATOM 984 N N . ARG A 1 128 ? -47.818 -3.442 69.445 1.00 81.81 128 ARG A N 1
ATOM 985 C CA . ARG A 1 128 ? -46.403 -3.461 69.034 1.00 81.81 128 ARG A CA 1
ATOM 986 C C . ARG A 1 128 ? -45.477 -3.110 70.195 1.00 81.81 128 ARG A C 1
ATOM 988 O O . ARG A 1 128 ? -45.897 -2.542 71.193 1.00 81.81 128 ARG A O 1
ATOM 995 N N . ARG A 1 129 ? -44.194 -3.453 70.047 1.00 83.88 129 ARG A N 1
ATOM 996 C CA . ARG A 1 129 ? -43.136 -3.211 71.050 1.00 83.88 129 ARG A CA 1
ATOM 997 C C . ARG A 1 129 ? -42.438 -1.850 70.901 1.00 83.88 129 ARG A C 1
ATOM 999 O O . ARG A 1 129 ? -41.774 -1.379 71.819 1.00 83.88 129 ARG A O 1
ATOM 1006 N N . PHE A 1 130 ? -42.596 -1.199 69.746 1.00 85.56 130 PHE A N 1
ATOM 1007 C CA . PHE A 1 130 ? -41.903 0.045 69.403 1.00 85.56 130 PHE A CA 1
ATOM 1008 C C . PHE A 1 130 ? -42.882 1.183 69.096 1.00 85.56 130 PHE A C 1
ATOM 1010 O O . PHE A 1 130 ? -44.013 0.954 68.657 1.00 85.56 130 PHE A O 1
ATOM 1017 N N . CYS A 1 131 ? -42.455 2.421 69.350 1.00 87.25 131 CYS A N 1
ATOM 1018 C CA . CYS A 1 131 ? -43.192 3.636 68.990 1.00 87.25 131 CYS A CA 1
ATOM 1019 C C . CYS A 1 131 ? -43.061 3.946 67.495 1.00 87.25 131 CYS A C 1
ATOM 1021 O O . CYS A 1 131 ? -42.206 3.382 66.821 1.00 87.25 131 CYS A O 1
ATOM 1023 N N . HIS A 1 132 ? -43.864 4.877 66.970 1.00 85.44 132 HIS A N 1
ATOM 1024 C CA . HIS A 1 132 ? -43.823 5.247 65.547 1.00 85.44 132 HIS A CA 1
ATOM 1025 C C . HIS A 1 132 ? -42.416 5.645 65.064 1.00 85.44 132 HIS A C 1
ATOM 1027 O O . HIS A 1 132 ? -42.003 5.237 63.985 1.00 85.44 132 HIS A O 1
ATOM 1033 N N . GLY A 1 133 ? -41.641 6.343 65.901 1.00 84.88 133 GLY A N 1
ATOM 1034 C CA . GLY A 1 133 ? -40.257 6.711 65.586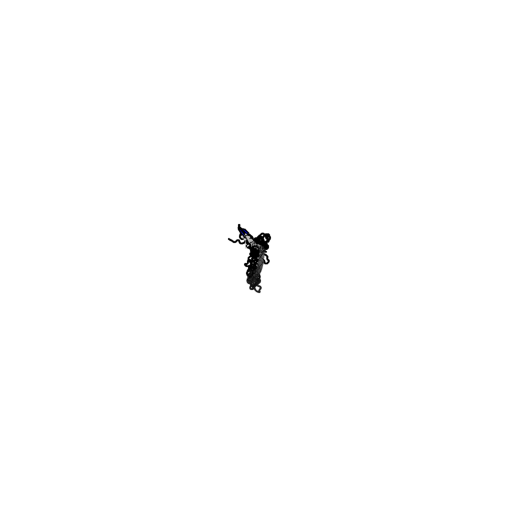 1.00 84.88 133 GLY A CA 1
ATOM 1035 C C . GLY A 1 133 ? -39.280 5.531 65.522 1.00 84.88 133 GLY A C 1
ATOM 1036 O O . GLY A 1 133 ? -38.236 5.649 64.890 1.00 84.88 133 GLY A O 1
ATOM 1037 N N . HIS A 1 134 ? -39.612 4.393 66.135 1.00 86.81 134 HIS A N 1
ATOM 1038 C CA . HIS A 1 134 ? -38.770 3.194 66.194 1.00 86.81 134 HIS A CA 1
ATOM 1039 C C . HIS A 1 134 ? -39.372 1.992 65.461 1.00 86.81 134 HIS A C 1
ATOM 1041 O O . HIS A 1 134 ? -38.807 0.902 65.511 1.00 86.81 134 HIS A O 1
ATOM 1047 N N . LEU A 1 135 ? -40.503 2.158 64.776 1.00 86.56 135 LEU A N 1
ATOM 1048 C CA . LEU A 1 135 ? -41.114 1.101 63.980 1.00 86.56 135 LEU A CA 1
ATOM 1049 C C . LEU A 1 135 ? -40.509 1.076 62.578 1.00 86.56 135 LEU A C 1
ATOM 1051 O O . LEU A 1 135 ? -40.322 2.102 61.925 1.00 86.56 135 LEU A O 1
ATOM 1055 N N . CYS A 1 136 ? -40.240 -0.130 62.088 1.00 89.38 136 CYS A N 1
ATOM 1056 C CA . CYS A 1 136 ? -39.943 -0.334 60.682 1.00 89.38 136 CYS A CA 1
ATOM 1057 C C . CYS A 1 136 ? -41.244 -0.200 59.875 1.00 89.38 136 CYS A C 1
ATOM 1059 O O . CYS A 1 136 ? -42.056 -1.121 59.851 1.00 89.38 136 CYS A O 1
ATOM 1061 N N . VAL A 1 137 ? -41.439 0.939 59.207 1.00 88.56 137 VAL A N 1
ATOM 1062 C CA . VAL A 1 137 ? -42.616 1.186 58.349 1.00 88.56 137 VAL A CA 1
ATOM 1063 C C . VAL A 1 137 ? -42.527 0.467 57.002 1.00 88.56 137 VAL A C 1
ATOM 1065 O O . VAL A 1 137 ? -43.532 0.298 56.322 1.00 88.56 137 VAL A O 1
ATOM 1068 N N . MET A 1 138 ? -41.334 0.000 56.636 1.00 84.25 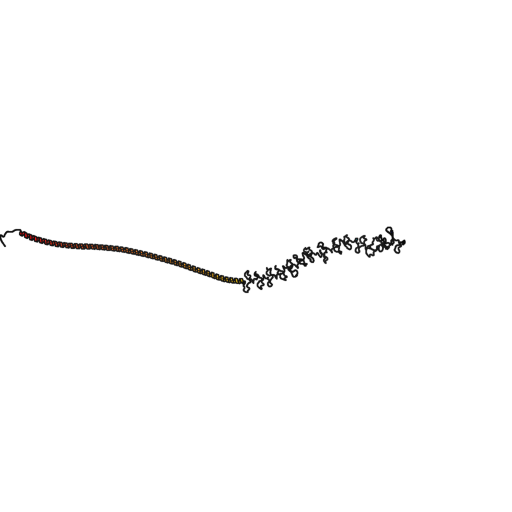138 MET A N 1
ATOM 1069 C CA . MET A 1 138 ? -41.071 -0.703 55.380 1.00 84.25 138 MET A CA 1
ATOM 1070 C C . MET A 1 138 ? -41.754 -2.075 55.257 1.00 84.25 138 MET A C 1
ATOM 1072 O O . MET A 1 138 ? -41.940 -2.559 54.143 1.00 84.25 138 MET A O 1
ATOM 1076 N N . ALA A 1 139 ? -42.125 -2.710 56.371 1.00 84.56 139 ALA A N 1
ATOM 1077 C CA . ALA A 1 139 ? -42.830 -3.987 56.365 1.00 84.56 139 ALA A CA 1
ATOM 1078 C C . ALA A 1 139 ? -43.869 -4.017 57.503 1.00 84.56 139 ALA A C 1
ATOM 1080 O O . ALA A 1 139 ? -43.474 -3.952 58.671 1.00 84.56 139 ALA A O 1
ATOM 1081 N N . PRO A 1 140 ? -45.178 -4.167 57.203 1.00 81.75 140 PRO A N 1
ATOM 1082 C CA . PRO A 1 140 ? -46.262 -4.039 58.186 1.00 81.75 140 PRO A CA 1
ATOM 1083 C C . PRO A 1 140 ? -46.134 -4.973 59.390 1.00 81.75 140 PRO A C 1
ATOM 1085 O O . PRO A 1 140 ? -46.633 -4.666 60.466 1.00 81.75 140 PRO A O 1
ATOM 1088 N N . ASN A 1 141 ? -45.449 -6.105 59.239 1.00 84.69 141 ASN A N 1
ATOM 1089 C CA . ASN A 1 141 ? -45.302 -7.123 60.280 1.00 84.69 141 ASN A CA 1
ATOM 1090 C C . ASN A 1 141 ? -43.860 -7.244 60.797 1.00 84.69 141 ASN A C 1
ATOM 1092 O O . ASN A 1 141 ? -43.521 -8.215 61.466 1.00 84.69 141 ASN A O 1
ATOM 1096 N N . CYS A 1 142 ? -42.997 -6.266 60.506 1.00 86.56 142 CYS A N 1
ATOM 1097 C CA . CYS A 1 142 ? -41.632 -6.271 61.008 1.00 86.56 142 CYS A CA 1
ATOM 1098 C C . CYS A 1 142 ? -41.612 -6.038 62.523 1.00 86.56 142 CYS A C 1
ATOM 1100 O O . CYS A 1 142 ? -42.064 -5.007 63.020 1.00 86.56 142 CYS A O 1
ATOM 1102 N N . THR A 1 143 ? -41.049 -6.996 63.252 1.00 87.12 143 THR A N 1
ATOM 1103 C CA . THR A 1 143 ? -40.862 -6.934 64.706 1.00 87.12 143 THR A CA 1
ATOM 1104 C C . THR A 1 143 ? -39.508 -6.354 65.105 1.00 87.12 143 THR A C 1
ATOM 1106 O O . THR A 1 143 ? -39.184 -6.351 66.285 1.00 87.12 143 THR A O 1
ATOM 1109 N N . GLN A 1 144 ? -38.707 -5.881 64.147 1.00 88.75 144 GLN A N 1
ATOM 1110 C CA . GLN A 1 144 ? -37.394 -5.291 64.405 1.00 88.75 144 GLN A CA 1
ATOM 1111 C C . GLN A 1 144 ? -37.502 -3.765 64.529 1.00 88.75 144 GLN A C 1
ATOM 1113 O O . GLN A 1 144 ? -38.244 -3.149 63.751 1.00 88.75 144 GLN A O 1
ATOM 1118 N N . PRO A 1 145 ? -36.752 -3.139 65.454 1.00 88.94 145 PRO A N 1
ATOM 1119 C CA . PRO A 1 145 ? -36.733 -1.691 65.580 1.00 88.94 145 PRO A CA 1
ATOM 1120 C C . PRO A 1 145 ? -36.092 -1.038 64.353 1.00 88.94 145 PRO A C 1
ATOM 1122 O O . PRO A 1 145 ? -35.233 -1.626 63.687 1.00 88.94 145 PRO A O 1
ATOM 1125 N N . ALA A 1 146 ? -36.496 0.195 64.057 1.00 87.56 146 ALA A N 1
ATOM 1126 C CA . ALA A 1 146 ? -35.791 1.028 63.095 1.00 87.56 146 ALA A CA 1
ATOM 1127 C C . ALA A 1 146 ? -34.331 1.229 63.538 1.00 87.56 146 ALA A C 1
ATOM 1129 O O . ALA A 1 146 ? -34.055 1.316 64.733 1.00 87.56 146 ALA A O 1
ATOM 1130 N N . VAL A 1 147 ? -33.402 1.298 62.577 1.00 86.88 147 VAL A N 1
ATOM 1131 C CA . VAL A 1 147 ? -31.956 1.425 62.858 1.00 86.88 147 VAL A CA 1
ATOM 1132 C C . VAL A 1 147 ? -31.662 2.692 63.656 1.00 86.88 147 VAL A C 1
ATOM 1134 O O . VAL A 1 147 ? -30.821 2.679 64.545 1.00 86.88 147 VAL A O 1
ATOM 1137 N N . MET A 1 148 ? -32.389 3.768 63.349 1.00 84.56 148 MET A N 1
ATOM 1138 C CA . MET A 1 148 ? -32.336 5.046 64.048 1.00 84.56 148 MET A CA 1
ATOM 1139 C C . MET A 1 148 ? -33.755 5.611 64.200 1.00 84.56 148 MET A C 1
ATOM 1141 O O . MET A 1 148 ? -34.613 5.327 63.351 1.00 84.56 148 MET A O 1
ATOM 1145 N N . PRO A 1 149 ? -34.008 6.434 65.235 1.00 80.25 149 PRO A N 1
ATOM 1146 C CA . PRO A 1 149 ? -35.265 7.158 65.369 1.00 80.25 149 PRO A CA 1
ATOM 1147 C C . PRO A 1 149 ? -35.5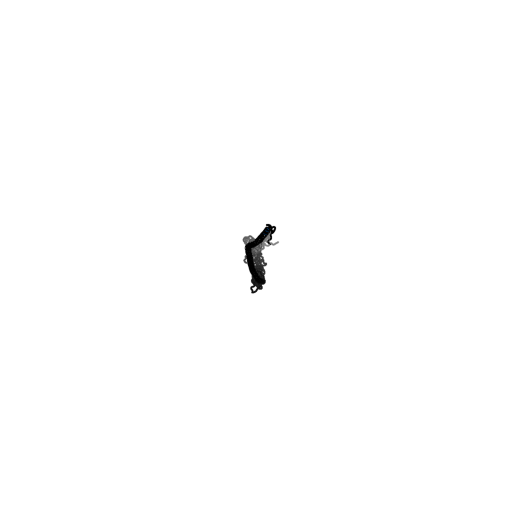83 7.938 64.084 1.00 80.25 149 PRO A C 1
ATOM 1149 O O . PRO A 1 149 ? -34.760 8.710 63.602 1.00 80.25 149 PRO A O 1
ATOM 1152 N N . GLY A 1 150 ? -36.763 7.711 63.505 1.00 83.12 150 GLY A N 1
ATOM 1153 C CA . GLY A 1 150 ? -37.228 8.408 62.299 1.00 83.12 150 GLY A CA 1
ATOM 1154 C C . GLY A 1 150 ? -36.711 7.860 60.962 1.00 83.12 150 GLY A C 1
ATOM 1155 O O . GLY A 1 150 ? -37.233 8.253 59.924 1.00 83.12 150 GLY A O 1
ATOM 1156 N N . ALA A 1 151 ? -35.769 6.907 60.944 1.00 84.44 151 ALA A N 1
ATOM 1157 C CA . ALA A 1 151 ? -35.280 6.312 59.690 1.00 84.44 151 ALA A CA 1
ATOM 1158 C C . ALA A 1 151 ? -36.358 5.491 58.952 1.00 84.44 151 ALA A C 1
ATOM 1160 O O . ALA A 1 151 ? -36.275 5.271 57.746 1.00 84.44 151 ALA A O 1
ATOM 1161 N N . GLY A 1 152 ? -37.359 4.988 59.682 1.00 87.62 152 GLY A N 1
ATOM 1162 C CA . GLY A 1 152 ? -38.476 4.223 59.122 1.00 87.62 152 GLY A CA 1
ATOM 1163 C C . GLY A 1 152 ? -38.122 2.813 58.621 1.00 87.62 152 GLY A C 1
ATOM 1164 O O . GLY A 1 152 ? -38.998 2.066 58.184 1.00 87.62 152 GLY A O 1
ATOM 1165 N N . HIS A 1 153 ? -36.864 2.385 58.717 1.00 89.06 153 HIS A N 1
ATOM 1166 C CA . HIS A 1 153 ? -36.431 1.047 58.322 1.00 89.06 153 HIS A CA 1
ATOM 1167 C C . HIS A 1 153 ? -35.553 0.391 59.387 1.00 89.06 153 HIS A C 1
ATOM 1169 O O . HIS A 1 153 ? -34.772 1.063 60.056 1.00 89.06 153 HIS A O 1
ATOM 1175 N N . CYS A 1 154 ? -35.658 -0.931 59.539 1.00 90.88 154 CYS A N 1
ATOM 1176 C CA . CYS A 1 154 ? -34.743 -1.726 60.363 1.00 90.88 154 CYS A CA 1
ATOM 1177 C C . CYS A 1 154 ? -33.542 -2.215 59.538 1.00 90.88 154 CYS A C 1
ATOM 1179 O O . CYS A 1 154 ? -33.532 -2.087 58.312 1.00 90.88 154 CYS A O 1
ATOM 1181 N N . ASN A 1 155 ? -32.568 -2.853 60.195 1.00 87.38 155 ASN A N 1
ATOM 1182 C CA . ASN A 1 155 ? -31.417 -3.468 59.522 1.00 87.38 155 ASN A CA 1
ATOM 1183 C C . ASN A 1 155 ? -31.835 -4.538 58.506 1.00 87.38 155 ASN A C 1
ATOM 1185 O O . ASN A 1 155 ? -31.050 -4.873 57.639 1.00 87.38 155 ASN A O 1
ATOM 1189 N N . MET A 1 156 ? -33.056 -5.082 58.580 1.00 86.25 156 MET A N 1
ATOM 1190 C CA . MET A 1 156 ? -33.560 -6.071 57.619 1.00 86.25 156 MET A CA 1
ATOM 1191 C C . MET A 1 156 ? -34.188 -5.444 56.366 1.00 86.25 156 MET A C 1
ATOM 1193 O O . MET A 1 156 ? -34.296 -6.126 55.353 1.00 86.25 156 MET A O 1
ATOM 1197 N N . HIS A 1 157 ? -34.596 -4.176 56.427 1.00 88.69 157 HIS A N 1
ATOM 1198 C CA . HIS A 1 157 ? -35.420 -3.519 55.406 1.00 88.69 157 HIS A CA 1
ATOM 1199 C C . HIS A 1 157 ? -34.807 -2.197 54.948 1.00 88.69 157 HIS A C 1
ATOM 1201 O O . HIS A 1 157 ? -35.500 -1.198 54.770 1.00 88.69 157 HIS A O 1
ATOM 1207 N N . VAL A 1 158 ? -33.486 -2.172 54.798 1.00 90.31 158 VAL A N 1
ATOM 1208 C CA . VAL A 1 158 ? -32.786 -0.977 54.339 1.00 90.31 158 VAL A CA 1
ATOM 1209 C C . VAL A 1 158 ? -33.105 -0.765 52.849 1.00 90.31 158 VAL A C 1
ATOM 1211 O O . VAL A 1 158 ? -32.932 -1.699 52.056 1.00 90.31 158 VAL A O 1
ATOM 1214 N N . PRO A 1 159 ? -33.571 0.428 52.439 1.00 89.38 159 PRO A N 1
ATOM 1215 C CA . PRO A 1 159 ? -33.884 0.706 51.044 1.00 89.38 159 PRO A CA 1
ATOM 1216 C C . PRO A 1 159 ? -32.622 0.723 50.171 1.00 89.38 159 PRO A C 1
ATOM 1218 O O . PRO A 1 159 ? -31.493 0.929 50.637 1.00 89.38 159 PRO A O 1
ATOM 1221 N N . CYS A 1 160 ? -32.821 0.496 48.876 1.00 92.31 160 CYS A N 1
ATOM 1222 C CA . CYS A 1 160 ? -31.780 0.575 47.859 1.00 92.31 160 CYS A CA 1
ATOM 1223 C C . CYS A 1 160 ? -31.079 1.943 47.896 1.00 92.31 160 CYS A C 1
ATOM 1225 O O . CYS A 1 160 ? -31.711 2.974 47.683 1.00 92.31 160 CYS A O 1
ATOM 1227 N N . GLY A 1 161 ? -29.760 1.949 48.109 1.00 87.50 161 GLY A N 1
ATOM 1228 C CA . GLY A 1 161 ? -28.964 3.180 48.152 1.00 87.50 161 GLY A CA 1
ATOM 1229 C C . GLY A 1 161 ? -28.533 3.699 46.778 1.00 87.50 161 GLY A C 1
ATOM 1230 O O . GLY A 1 161 ? -28.048 4.820 46.686 1.00 87.50 161 GLY A O 1
ATOM 1231 N N . LEU A 1 162 ? -28.687 2.896 45.719 1.00 86.62 162 LEU A N 1
ATOM 1232 C CA . LEU A 1 162 ? -28.107 3.201 44.407 1.00 86.62 162 LEU A CA 1
ATOM 1233 C C . LEU A 1 162 ? -28.938 4.180 43.560 1.00 86.62 162 LEU A C 1
ATOM 1235 O O . LEU A 1 162 ? -28.374 4.983 42.826 1.00 86.62 162 LEU A O 1
ATOM 1239 N N . ALA A 1 163 ? -30.268 4.135 43.663 1.00 85.31 163 ALA A N 1
ATOM 1240 C CA . ALA A 1 163 ? -31.169 4.987 42.891 1.00 85.31 163 ALA A CA 1
ATOM 1241 C C . ALA A 1 163 ? -31.960 5.902 43.828 1.00 85.31 163 ALA A C 1
ATOM 1243 O O . ALA A 1 163 ? -32.661 5.431 44.729 1.00 85.31 163 ALA A O 1
ATOM 1244 N N . ARG A 1 164 ? -31.853 7.218 43.608 1.00 86.00 164 ARG A N 1
ATOM 1245 C CA . ARG A 1 164 ? -32.519 8.233 44.432 1.00 86.00 164 ARG A CA 1
ATOM 1246 C C . ARG A 1 164 ? -34.034 7.997 44.419 1.00 86.00 164 ARG A C 1
ATOM 1248 O O . ARG A 1 164 ? -34.653 8.005 43.363 1.00 86.00 164 ARG A O 1
ATOM 1255 N N . GLY A 1 165 ? -34.619 7.772 45.597 1.00 86.69 165 GLY A N 1
ATOM 1256 C CA . GLY A 1 165 ? -36.057 7.524 45.758 1.00 86.69 165 GLY A CA 1
ATOM 1257 C C . GLY A 1 165 ? -36.505 6.065 45.595 1.00 86.69 165 GLY A C 1
ATOM 1258 O O . GLY A 1 165 ? -37.696 5.787 45.741 1.00 86.69 165 GLY A O 1
ATOM 1259 N N . CYS A 1 166 ? -35.597 5.114 45.346 1.00 89.31 166 CYS A N 1
ATOM 1260 C CA . CYS A 1 166 ? -35.967 3.701 45.288 1.00 89.31 166 CYS A CA 1
ATOM 1261 C C . CYS A 1 166 ? -36.394 3.179 46.668 1.00 89.31 166 CYS A C 1
ATOM 1263 O O . CYS A 1 166 ? -35.600 3.138 47.606 1.00 89.31 166 CYS A O 1
ATOM 1265 N N . ARG A 1 167 ? -37.647 2.722 46.775 1.00 88.75 167 ARG A N 1
ATOM 1266 C CA . ARG A 1 167 ? -38.203 2.130 48.005 1.00 88.75 167 ARG A CA 1
ATOM 1267 C C . ARG A 1 167 ? -38.055 0.606 48.083 1.00 88.75 167 ARG A C 1
ATOM 1269 O O . ARG A 1 167 ? -38.468 0.012 49.073 1.00 88.75 167 ARG A O 1
ATOM 1276 N N . ARG A 1 168 ? -37.490 -0.043 47.053 1.00 90.00 168 ARG A N 1
ATOM 1277 C CA . ARG A 1 168 ? -37.230 -1.493 47.083 1.00 90.00 168 ARG A CA 1
ATOM 1278 C C . ARG A 1 168 ? -36.128 -1.802 48.090 1.00 90.00 168 ARG A C 1
ATOM 1280 O O . ARG A 1 168 ? -35.180 -1.028 48.242 1.00 90.00 168 ARG A O 1
ATOM 1287 N N . MET A 1 169 ? -36.246 -2.953 48.740 1.00 90.44 169 MET A N 1
ATOM 1288 C CA . MET A 1 169 ? -35.281 -3.400 49.741 1.00 90.44 169 MET A CA 1
ATOM 1289 C C . MET A 1 169 ? -33.967 -3.812 49.091 1.00 90.44 169 MET A C 1
ATOM 1291 O O . MET A 1 169 ? -33.942 -4.313 47.964 1.00 90.44 169 MET A O 1
ATOM 1295 N N . ARG A 1 170 ? -32.873 -3.614 49.825 1.00 92.81 170 ARG A N 1
ATOM 1296 C CA . ARG A 1 170 ? -31.568 -4.163 49.465 1.00 92.81 170 ARG A CA 1
ATOM 1297 C C . ARG A 1 170 ? -31.631 -5.684 49.341 1.00 92.81 170 ARG A C 1
ATOM 1299 O O . ARG A 1 170 ? -32.278 -6.354 50.146 1.00 92.81 170 ARG A O 1
ATOM 1306 N N . MET A 1 171 ? -30.939 -6.215 48.338 1.00 90.69 171 MET A N 1
ATOM 1307 C CA . MET A 1 171 ? -30.805 -7.653 48.141 1.00 90.69 171 MET A CA 1
ATOM 1308 C C . MET A 1 171 ? -30.001 -8.257 49.294 1.00 90.69 171 MET A C 1
ATOM 1310 O O . MET A 1 171 ? -29.027 -7.667 49.772 1.00 90.69 171 MET A O 1
ATOM 1314 N N . ARG A 1 172 ? -30.419 -9.443 49.733 1.00 88.62 172 ARG A N 1
ATOM 1315 C CA . ARG A 1 172 ? -29.708 -10.241 50.725 1.00 88.62 172 ARG A CA 1
ATOM 1316 C C . ARG A 1 172 ? -29.064 -11.443 50.083 1.00 88.62 172 ARG A C 1
ATOM 1318 O O . ARG A 1 172 ? -29.716 -12.158 49.329 1.00 88.62 172 ARG A O 1
ATOM 1325 N N . PHE A 1 173 ? -27.814 -11.665 50.443 1.00 86.06 173 PHE A N 1
ATOM 1326 C CA . PHE A 1 173 ? -27.106 -12.885 50.110 1.00 86.06 173 PHE A CA 1
ATOM 1327 C C . PHE A 1 173 ? -27.397 -13.961 51.164 1.00 86.06 173 PHE A C 1
ATOM 1329 O O . PHE A 1 173 ? -27.825 -13.661 52.283 1.00 86.06 173 PHE A O 1
ATOM 1336 N N . SER A 1 174 ? -27.178 -15.224 50.802 1.00 86.44 174 SER A N 1
ATOM 1337 C CA . SER A 1 174 ? -27.381 -16.383 51.685 1.00 86.44 174 SER A CA 1
ATOM 1338 C C . SER A 1 174 ? -26.496 -16.355 52.937 1.00 86.44 174 SER A C 1
ATOM 1340 O O . SER A 1 174 ? -26.857 -16.942 53.951 1.00 86.44 174 SER A O 1
ATOM 1342 N N . ASP A 1 175 ? -25.382 -15.625 52.895 1.00 86.94 175 ASP A N 1
ATOM 1343 C CA . ASP A 1 175 ? -24.459 -15.402 54.015 1.00 86.94 175 ASP A CA 1
ATOM 1344 C C . ASP A 1 175 ? -24.914 -14.297 54.995 1.00 86.94 175 ASP A C 1
ATOM 1346 O O . ASP A 1 175 ? -24.202 -13.963 55.942 1.00 86.94 175 ASP A O 1
ATOM 1350 N N . GLY A 1 176 ? -26.088 -13.697 54.769 1.00 85.75 176 GLY A N 1
ATOM 1351 C CA . GLY A 1 176 ? -26.647 -12.635 55.604 1.00 85.75 176 GLY A CA 1
ATOM 1352 C C . GLY A 1 176 ? -26.158 -11.222 55.268 1.00 85.75 176 GLY A C 1
ATOM 1353 O O . GLY A 1 176 ? -26.730 -10.256 55.791 1.00 85.75 176 GLY A O 1
ATOM 1354 N N . ARG A 1 177 ? -25.172 -11.056 54.371 1.00 88.31 177 ARG A N 1
ATOM 1355 C CA . ARG A 1 177 ? -24.737 -9.731 53.901 1.00 88.31 177 ARG A CA 1
ATOM 1356 C C . ARG A 1 177 ? -25.832 -9.066 53.069 1.00 88.31 177 ARG A C 1
ATOM 1358 O O . ARG A 1 177 ? -26.613 -9.714 52.369 1.00 88.31 177 ARG A O 1
ATOM 1365 N N . GLN A 1 178 ? -25.880 -7.739 53.140 1.00 88.50 178 GLN A N 1
ATOM 1366 C CA . GLN A 1 178 ? -26.779 -6.920 52.332 1.00 88.50 178 GLN A CA 1
ATOM 1367 C C . GLN A 1 178 ? -26.003 -6.193 51.247 1.00 88.50 178 GLN A C 1
ATOM 1369 O O . GLN A 1 178 ? -25.027 -5.499 51.532 1.00 88.50 178 GLN A O 1
ATOM 1374 N N . ALA A 1 179 ? -26.475 -6.304 50.011 1.00 90.12 179 ALA A N 1
ATOM 1375 C CA . ALA A 1 179 ? -25.998 -5.467 48.925 1.00 90.12 179 ALA A CA 1
ATOM 1376 C C . ALA A 1 179 ? -26.398 -4.004 49.163 1.00 90.12 179 ALA A C 1
ATOM 1378 O O . ALA A 1 179 ? -27.395 -3.720 49.815 1.00 90.12 179 ALA A O 1
ATOM 1379 N N . ILE A 1 180 ? -25.684 -3.046 48.576 1.00 88.56 180 ILE A N 1
ATOM 1380 C CA . ILE A 1 180 ? -26.092 -1.626 48.597 1.00 88.56 180 ILE A CA 1
ATOM 1381 C C . ILE A 1 180 ? -27.287 -1.324 47.668 1.00 88.56 180 ILE A C 1
ATOM 1383 O O . ILE A 1 180 ? -27.819 -0.211 47.667 1.00 88.56 180 ILE A O 1
ATOM 1387 N N . HIS A 1 181 ? -27.726 -2.315 46.892 1.00 91.31 181 HIS A N 1
ATOM 1388 C CA . HIS A 1 181 ? -28.729 -2.209 45.840 1.00 91.31 181 HIS A CA 1
ATOM 1389 C C . HIS A 1 181 ? -29.882 -3.206 46.013 1.00 91.31 181 HIS A C 1
ATOM 1391 O O . HIS A 1 181 ? -29.749 -4.200 46.724 1.00 91.31 181 HIS A O 1
ATOM 1397 N N . CYS A 1 182 ? -31.010 -2.957 45.341 1.00 92.38 182 CYS A N 1
ATOM 1398 C CA . CYS A 1 182 ? -32.086 -3.941 45.187 1.00 92.38 182 CYS A CA 1
ATOM 1399 C C . CYS A 1 182 ? -31.838 -4.881 43.992 1.00 92.38 182 CYS A C 1
ATOM 1401 O O . CYS A 1 182 ? -30.822 -4.789 43.304 1.00 92.38 182 CYS A O 1
ATOM 1403 N N . ASP A 1 183 ? -32.794 -5.771 43.750 1.00 89.06 183 ASP A N 1
ATOM 1404 C CA . ASP A 1 183 ? -32.866 -6.703 42.620 1.00 89.06 183 ASP A CA 1
ATOM 1405 C C . ASP A 1 183 ? -33.044 -6.040 41.245 1.00 89.06 183 ASP A C 1
ATOM 1407 O O . ASP A 1 183 ? -32.690 -6.634 40.234 1.00 89.06 183 ASP A O 1
ATOM 1411 N N . LEU A 1 184 ? -33.547 -4.802 41.196 1.00 88.50 184 LEU A N 1
ATOM 1412 C CA . LEU A 1 184 ? -33.684 -4.036 39.949 1.00 88.50 184 LEU A CA 1
ATOM 1413 C C . LEU A 1 184 ? -32.532 -3.063 39.679 1.00 88.50 184 LEU A C 1
ATOM 1415 O O . LEU A 1 184 ? -32.400 -2.574 38.562 1.00 88.50 184 LEU A O 1
ATOM 1419 N N . HIS A 1 185 ? -31.713 -2.753 40.683 1.00 90.94 185 HIS A N 1
ATOM 1420 C CA . HIS A 1 185 ? -30.637 -1.766 40.567 1.00 90.94 185 HIS A CA 1
ATOM 1421 C C . HIS A 1 185 ? -29.267 -2.404 40.761 1.00 90.94 185 HIS A C 1
ATOM 1423 O O . HIS A 1 185 ? -28.450 -1.912 41.530 1.00 90.94 185 HIS A O 1
ATOM 1429 N N . ILE A 1 186 ? -29.013 -3.515 40.082 1.00 92.06 186 ILE A N 1
ATOM 1430 C CA . ILE A 1 186 ? -27.725 -4.203 40.163 1.00 92.06 186 ILE A CA 1
ATOM 1431 C C . ILE A 1 186 ? -26.649 -3.294 39.528 1.00 92.06 186 ILE A C 1
ATOM 1433 O O . ILE A 1 186 ? -26.843 -2.828 38.406 1.00 92.06 186 ILE A O 1
ATOM 1437 N N . PRO A 1 187 ? -25.542 -2.964 40.216 1.00 92.69 187 PRO A N 1
ATOM 1438 C CA . PRO A 1 187 ? -24.441 -2.206 39.645 1.00 92.69 187 PRO A CA 1
ATOM 1439 C C . PRO A 1 187 ? -23.843 -2.952 38.461 1.00 92.69 187 PRO A C 1
ATOM 1441 O O . PRO A 1 187 ? -23.744 -4.175 38.477 1.00 92.69 187 PRO A O 1
ATOM 1444 N N . CYS A 1 188 ? -23.369 -2.212 37.465 1.00 94.31 188 CYS A N 1
ATOM 1445 C CA . CYS A 1 188 ? -22.599 -2.807 36.382 1.00 94.31 188 CYS A CA 1
ATOM 1446 C C . CYS A 1 188 ? -21.402 -3.609 36.938 1.00 94.31 188 CYS A C 1
ATOM 1448 O O . CYS A 1 188 ? -20.654 -3.106 37.780 1.00 94.31 188 CYS A O 1
ATOM 1450 N N . ALA A 1 189 ? -21.152 -4.811 36.415 1.00 93.19 189 ALA A N 1
ATOM 1451 C CA . ALA A 1 189 ? -20.016 -5.662 36.783 1.00 93.19 189 ALA A CA 1
ATOM 1452 C C . ALA A 1 189 ? -18.654 -4.975 36.557 1.00 93.19 189 ALA A C 1
ATOM 1454 O O . ALA A 1 189 ? -17.663 -5.287 37.208 1.00 93.19 189 ALA A O 1
ATOM 1455 N N . LYS A 1 190 ? -18.608 -3.965 35.677 1.00 91.25 190 LYS A N 1
ATOM 1456 C CA . LYS A 1 190 ? -17.453 -3.068 35.477 1.00 91.25 190 LYS A CA 1
ATOM 1457 C C . LYS A 1 190 ? -17.362 -1.910 36.487 1.00 91.25 190 LYS A C 1
ATOM 1459 O O . LYS A 1 190 ? -16.632 -0.949 36.260 1.00 91.25 190 LYS A O 1
ATOM 1464 N N . SER A 1 191 ? -18.087 -1.963 37.599 1.00 87.81 191 SER A N 1
ATOM 1465 C CA . SER A 1 191 ? -18.045 -0.935 38.652 1.00 87.81 191 SER A CA 1
ATOM 1466 C C . SER A 1 191 ? -16.672 -0.807 39.311 1.00 87.81 191 SER A C 1
ATOM 1468 O O . SER A 1 191 ? -16.231 0.310 39.568 1.00 87.81 191 SER A O 1
ATOM 1470 N N . GLY A 1 192 ? -15.930 -1.913 39.451 1.00 86.94 192 GLY A N 1
ATOM 1471 C CA . GLY A 1 192 ? -14.522 -1.891 39.873 1.00 86.94 192 GLY A CA 1
ATOM 1472 C C . GLY A 1 192 ? -13.581 -1.163 38.900 1.00 86.94 192 GLY A C 1
ATOM 1473 O O . GLY A 1 192 ? -12.472 -0.808 39.276 1.00 86.94 192 GLY A O 1
ATOM 1474 N N . GLN A 1 193 ? -14.027 -0.897 37.667 1.00 89.75 193 GLN A N 1
ATOM 1475 C CA . GLN A 1 193 ? -13.313 -0.104 36.656 1.00 89.75 193 GLN A CA 1
ATOM 1476 C C . GLN A 1 193 ? -13.860 1.336 36.560 1.00 89.75 193 GLN A C 1
ATOM 1478 O O . GLN A 1 193 ? -13.664 2.012 35.556 1.00 89.75 193 GLN A O 1
ATOM 1483 N N . GLY A 1 194 ? -14.587 1.808 37.583 1.00 90.94 194 GLY A N 1
ATOM 1484 C CA . GLY A 1 194 ? -15.115 3.175 37.665 1.00 90.94 194 GLY A CA 1
ATOM 1485 C C . GLY A 1 194 ? -16.513 3.380 37.070 1.00 90.94 194 GLY A C 1
ATOM 1486 O O . GLY A 1 194 ? -17.024 4.501 37.088 1.00 90.94 194 GLY A O 1
ATOM 1487 N N . CYS A 1 195 ? -17.180 2.332 36.569 1.00 92.19 195 CYS A N 1
ATOM 1488 C CA . CYS A 1 195 ? -18.540 2.465 36.045 1.00 92.19 195 CYS A CA 1
ATOM 1489 C C . CYS A 1 195 ? -19.567 2.676 37.170 1.00 92.19 195 CYS A C 1
ATOM 1491 O O . CYS A 1 195 ? -19.767 1.804 38.011 1.00 92.19 195 CYS A O 1
ATOM 1493 N N . ARG A 1 196 ? -20.283 3.805 37.145 1.00 91.81 196 ARG A N 1
ATOM 1494 C CA . ARG A 1 196 ? -21.342 4.125 38.125 1.00 91.81 196 ARG A CA 1
ATOM 1495 C C . ARG A 1 196 ? -22.764 3.828 37.631 1.00 91.81 196 ARG A C 1
ATOM 1497 O O . ARG A 1 196 ? -23.728 4.206 38.284 1.00 91.81 196 ARG A O 1
ATOM 1504 N N . GLN A 1 197 ? -22.898 3.198 36.465 1.00 92.94 197 GLN A N 1
ATOM 1505 C CA . GLN A 1 197 ? -24.193 2.924 35.840 1.00 92.94 197 GLN A CA 1
ATOM 1506 C C . GLN A 1 197 ? -24.814 1.623 36.366 1.00 92.94 197 GLN A C 1
ATOM 1508 O O . GLN A 1 197 ? -24.113 0.700 36.789 1.00 92.94 197 GLN A O 1
ATOM 1513 N N . ILE A 1 198 ? -26.141 1.552 36.290 1.00 92.75 198 ILE A N 1
ATOM 1514 C CA . ILE A 1 198 ? -26.936 0.375 36.656 1.00 92.75 198 ILE A CA 1
ATOM 1515 C C . ILE A 1 198 ? -26.935 -0.612 35.483 1.00 92.75 198 ILE A C 1
ATOM 1517 O O . ILE A 1 198 ? -26.956 -0.209 34.317 1.00 92.75 198 ILE A O 1
ATOM 1521 N N . ALA A 1 199 ? -26.868 -1.902 35.792 1.00 93.44 199 ALA A N 1
ATOM 1522 C CA . ALA A 1 199 ? -26.929 -2.974 34.820 1.00 93.44 199 ALA A CA 1
ATOM 1523 C C . ALA A 1 199 ? -28.280 -2.990 34.082 1.00 93.44 199 ALA A C 1
ATOM 1525 O O . ALA A 1 199 ? -29.323 -2.640 34.637 1.00 93.44 199 ALA A O 1
ATOM 1526 N N . ALA A 1 200 ? -28.261 -3.361 32.804 1.00 90.94 200 ALA A N 1
ATOM 1527 C CA . ALA A 1 200 ? -29.475 -3.505 32.015 1.00 90.94 200 ALA A CA 1
ATOM 1528 C C . ALA A 1 200 ? -30.284 -4.723 32.491 1.00 90.94 200 ALA A C 1
ATOM 1530 O O . ALA A 1 200 ? -29.736 -5.677 33.041 1.00 90.94 200 ALA A O 1
ATOM 1531 N N . SER A 1 201 ? -31.593 -4.738 32.234 1.00 86.44 201 SER A N 1
ATOM 1532 C CA . SER A 1 201 ? -32.441 -5.878 32.594 1.00 86.44 201 SER A CA 1
ATOM 1533 C C . SER A 1 201 ? -31.890 -7.190 32.010 1.00 86.44 201 SER A C 1
ATOM 1535 O O . SER A 1 201 ? -31.642 -7.273 30.805 1.00 86.44 201 SER A O 1
ATOM 1537 N N . LYS A 1 202 ? -31.735 -8.216 32.864 1.00 88.31 202 LYS A N 1
ATOM 1538 C CA . LYS A 1 202 ? -31.198 -9.557 32.534 1.00 88.31 202 LYS A CA 1
ATOM 1539 C C . LYS A 1 202 ? -29.715 -9.598 32.120 1.00 88.31 202 LYS A C 1
ATOM 1541 O O . LYS A 1 202 ? -29.291 -10.568 31.503 1.00 88.31 202 LYS A O 1
ATOM 1546 N N . SER A 1 203 ? -28.932 -8.566 32.417 1.00 92.50 203 SER A N 1
ATOM 1547 C CA . SER A 1 203 ? -27.480 -8.556 32.211 1.00 92.50 203 SER A CA 1
ATOM 1548 C C . SER A 1 203 ? -26.800 -8.011 33.460 1.00 92.50 203 SER A C 1
ATOM 1550 O O . SER A 1 203 ? -27.375 -7.188 34.165 1.00 92.50 203 SER A O 1
ATOM 1552 N N . ASP A 1 204 ? -25.558 -8.420 33.698 1.00 93.31 204 ASP A N 1
ATOM 1553 C CA . ASP A 1 204 ? -24.717 -7.840 34.749 1.00 93.31 204 ASP A CA 1
ATOM 1554 C C . ASP A 1 204 ? -24.036 -6.536 34.289 1.00 93.31 204 ASP A C 1
ATOM 1556 O O . ASP A 1 204 ? -23.299 -5.900 35.041 1.00 93.31 204 ASP A O 1
ATOM 1560 N N . PHE A 1 205 ? -24.263 -6.102 33.045 1.00 95.44 205 PHE A N 1
ATOM 1561 C CA . PHE A 1 205 ? -23.614 -4.941 32.437 1.00 95.44 205 PHE A CA 1
ATOM 1562 C C . PHE A 1 205 ? -24.621 -3.833 32.117 1.00 95.44 205 PHE A C 1
ATOM 1564 O O . PHE A 1 205 ? -25.748 -4.088 31.693 1.00 95.44 205 PHE A O 1
ATOM 1571 N N . CYS A 1 206 ? -24.224 -2.570 32.305 1.00 94.75 206 CYS A N 1
ATOM 1572 C CA . CYS A 1 206 ? -25.041 -1.419 31.902 1.00 94.75 206 CYS A CA 1
ATOM 1573 C C . CYS A 1 206 ? -25.131 -1.310 30.370 1.00 94.75 206 CYS A C 1
ATOM 1575 O O . CYS A 1 206 ? -24.282 -1.876 29.687 1.00 94.75 206 CYS A O 1
ATOM 1577 N N . PRO A 1 207 ? -26.071 -0.538 29.791 1.00 93.38 207 PRO A N 1
ATOM 1578 C CA . PRO A 1 207 ? -26.189 -0.394 28.333 1.00 93.38 207 PRO A CA 1
ATOM 1579 C C . PRO A 1 207 ? -24.886 0.018 27.622 1.00 93.38 207 PRO A C 1
ATOM 1581 O O . PRO A 1 207 ? -24.617 -0.417 26.505 1.00 93.38 207 PRO A O 1
ATOM 1584 N N . ALA A 1 208 ? -24.031 0.803 28.288 1.00 93.44 208 ALA A N 1
ATOM 1585 C CA . ALA A 1 208 ? -22.725 1.185 27.752 1.00 93.44 208 ALA A CA 1
ATOM 1586 C C . ALA A 1 208 ? -21.731 0.009 27.692 1.00 93.44 208 ALA A C 1
ATOM 1588 O O . ALA A 1 208 ? -20.943 -0.071 26.754 1.00 93.44 208 ALA A O 1
ATOM 1589 N N . HIS A 1 209 ? -21.791 -0.913 28.658 1.00 95.94 209 HIS A N 1
ATOM 1590 C CA . HIS A 1 209 ? -20.889 -2.062 28.777 1.00 95.94 209 HIS A CA 1
ATOM 1591 C C . HIS A 1 209 ? -21.508 -3.389 28.342 1.00 95.94 209 HIS A C 1
ATOM 1593 O O . HIS A 1 209 ? -20.793 -4.378 28.313 1.00 95.94 209 HIS A O 1
ATOM 1599 N N . LYS A 1 210 ? -22.798 -3.455 28.021 1.00 95.69 210 LYS A N 1
ATOM 1600 C CA . LYS A 1 210 ? -23.473 -4.660 27.531 1.00 95.69 210 LYS A CA 1
ATOM 1601 C C . LYS A 1 210 ? -23.172 -4.847 26.052 1.00 95.69 210 LYS A C 1
ATOM 1603 O O . LYS A 1 210 ? -23.264 -3.877 25.312 1.00 95.69 210 LYS A O 1
ATOM 1608 N N . CYS A 1 211 ? -22.838 -6.058 25.612 1.00 95.88 211 CYS A N 1
ATOM 1609 C CA . CYS A 1 211 ? -22.638 -6.365 24.196 1.00 95.88 211 CYS A CA 1
ATOM 1610 C C . CYS A 1 211 ? -23.758 -5.762 23.326 1.00 95.88 211 CYS A C 1
ATOM 1612 O O . CYS A 1 211 ? -24.935 -5.889 23.654 1.00 95.88 211 CYS A O 1
ATOM 1614 N N . SER A 1 212 ? -23.386 -5.096 22.228 1.00 94.75 212 SER A N 1
ATOM 1615 C CA . SER A 1 212 ? -24.359 -4.415 21.357 1.00 94.75 212 SER A CA 1
ATOM 1616 C C . SER A 1 212 ? -25.187 -5.389 20.508 1.00 94.75 212 SER A C 1
ATOM 1618 O O . SER A 1 212 ? -26.131 -4.962 19.857 1.00 94.75 212 SER A O 1
ATOM 1620 N N . LEU A 1 213 ? -24.849 -6.686 20.515 1.00 93.00 213 LEU A N 1
ATOM 1621 C CA . LEU A 1 213 ? -25.655 -7.719 19.874 1.00 93.00 213 LEU A CA 1
ATOM 1622 C C . LEU A 1 213 ? -26.941 -7.965 20.672 1.00 93.00 213 LEU A C 1
ATOM 1624 O O . LEU A 1 213 ? -26.894 -8.243 21.875 1.00 93.00 213 LEU A O 1
ATOM 1628 N N . GLU A 1 214 ? -28.083 -7.922 19.990 1.00 92.38 214 GLU A N 1
ATOM 1629 C CA . GLU A 1 214 ? -29.380 -8.212 20.593 1.00 92.38 214 GLU A CA 1
ATOM 1630 C C . GLU A 1 214 ? -29.409 -9.611 21.232 1.00 92.38 214 GLU A C 1
ATOM 1632 O O . GLU A 1 214 ? -28.912 -10.591 20.684 1.00 92.38 214 GLU A O 1
ATOM 1637 N N . GLY A 1 215 ? -29.955 -9.696 22.447 1.00 91.19 215 GLY A N 1
ATOM 1638 C CA . GLY A 1 215 ? -30.033 -10.944 23.215 1.00 91.19 215 GLY A CA 1
ATOM 1639 C C . GLY A 1 215 ? -28.754 -11.359 23.956 1.00 91.19 215 GLY A C 1
ATOM 1640 O O . GLY A 1 215 ? -28.842 -12.170 24.877 1.00 91.19 215 GLY A O 1
ATOM 1641 N N . CYS A 1 216 ? -27.585 -10.783 23.655 1.00 93.69 216 CYS A N 1
ATOM 1642 C CA . CYS A 1 216 ? -26.357 -11.099 24.387 1.00 93.69 216 CYS A CA 1
ATOM 1643 C C . CYS A 1 216 ? -26.360 -10.466 25.790 1.00 93.69 216 CYS A C 1
ATOM 1645 O O . CYS A 1 216 ? -26.665 -9.281 25.957 1.00 93.69 216 CYS A O 1
ATOM 1647 N N . VAL A 1 217 ? -26.017 -11.257 26.810 1.00 94.62 217 VAL A N 1
ATOM 1648 C CA . VAL A 1 217 ? -25.963 -10.815 28.217 1.00 94.62 217 VAL A CA 1
ATOM 1649 C C . VAL A 1 217 ? -24.556 -10.434 28.681 1.00 94.62 217 VAL A C 1
ATOM 1651 O O . VAL A 1 217 ? -24.422 -9.832 29.748 1.00 94.62 217 VAL A O 1
ATOM 1654 N N . ASP A 1 218 ? -23.535 -10.727 27.872 1.00 95.12 218 ASP A N 1
ATOM 1655 C CA . ASP A 1 218 ? -22.126 -10.526 28.206 1.00 95.12 218 ASP A CA 1
ATOM 1656 C C . ASP A 1 218 ? -21.671 -9.068 28.075 1.00 95.12 218 ASP A C 1
ATOM 1658 O O . ASP A 1 218 ? -22.266 -8.238 27.378 1.00 95.12 218 ASP A O 1
ATOM 1662 N N . GLY A 1 219 ? -20.547 -8.771 28.724 1.00 94.69 219 GLY A N 1
ATOM 1663 C CA . GLY A 1 219 ? -19.916 -7.461 28.708 1.00 94.69 219 GLY A CA 1
ATOM 1664 C C . GLY A 1 219 ? -19.050 -7.230 27.473 1.00 94.69 219 GLY A C 1
ATOM 1665 O O . GLY A 1 219 ? -18.354 -8.132 27.006 1.00 94.69 219 GLY A O 1
ATOM 1666 N N . LYS A 1 220 ? -19.052 -5.992 26.978 1.00 94.88 220 LYS A N 1
ATOM 1667 C CA . LYS A 1 220 ? -18.137 -5.485 25.958 1.00 94.88 220 LYS A CA 1
ATOM 1668 C C . LYS A 1 220 ? -16.690 -5.591 26.424 1.00 94.88 220 LYS A C 1
ATOM 1670 O O . LYS A 1 220 ? -16.371 -5.392 27.601 1.00 94.88 220 LYS A O 1
ATOM 1675 N N . GLU A 1 221 ? -15.809 -5.850 25.472 1.00 92.12 221 GLU A N 1
ATOM 1676 C CA . GLU A 1 221 ? -14.371 -5.705 25.673 1.00 92.12 221 GLU A CA 1
ATOM 1677 C C . GLU A 1 221 ? -13.974 -4.220 25.612 1.00 92.12 221 GLU A C 1
ATOM 1679 O O . GLU A 1 221 ? -14.662 -3.421 24.984 1.00 92.12 221 GLU A O 1
ATOM 1684 N N . SER A 1 222 ? -12.879 -3.822 26.266 1.00 84.81 222 SER A N 1
ATOM 1685 C CA . SER A 1 222 ? -12.551 -2.416 26.583 1.00 84.81 222 SER A CA 1
ATOM 1686 C C . SER A 1 222 ? -12.527 -1.442 25.393 1.00 84.81 222 SER A C 1
ATOM 1688 O O . SER A 1 222 ? -12.576 -0.234 25.600 1.00 84.81 222 SER A O 1
ATOM 1690 N N . LYS A 1 223 ? -12.412 -1.952 24.162 1.00 89.50 223 LYS A N 1
ATOM 1691 C CA . LYS A 1 223 ? -12.368 -1.172 22.914 1.00 89.50 223 LYS A CA 1
ATOM 1692 C C . LYS A 1 223 ? -13.397 -1.629 21.869 1.00 89.50 223 LYS A C 1
ATOM 1694 O O . LYS A 1 223 ? -13.460 -1.044 20.794 1.00 89.50 223 LYS A O 1
ATOM 1699 N N . SER A 1 224 ? -14.190 -2.659 22.172 1.00 93.12 224 SER A N 1
ATOM 1700 C CA . SER A 1 224 ? -15.145 -3.266 21.243 1.00 93.12 224 SER A CA 1
ATOM 1701 C C . SER A 1 224 ? -16.578 -2.893 21.603 1.00 93.12 224 SER A C 1
ATOM 1703 O O . SER A 1 224 ? -16.929 -2.714 22.768 1.00 93.12 224 SER A O 1
ATOM 1705 N N . HIS A 1 225 ? -17.446 -2.830 20.595 1.00 94.12 225 HIS A N 1
ATOM 1706 C CA . HIS A 1 225 ? -18.890 -2.758 20.813 1.00 94.12 225 HIS A CA 1
ATOM 1707 C C . HIS A 1 225 ? -19.486 -4.119 21.218 1.00 94.12 225 HIS A C 1
ATOM 1709 O O . HIS A 1 225 ? -20.659 -4.192 21.602 1.00 94.12 225 HIS A O 1
ATOM 1715 N N . TYR A 1 226 ? -18.679 -5.181 21.170 1.00 95.31 226 TYR A N 1
ATOM 1716 C CA . TYR A 1 226 ? -19.072 -6.574 21.322 1.00 95.31 226 TYR A CA 1
ATOM 1717 C C . TYR A 1 226 ? -18.300 -7.268 22.460 1.00 95.31 226 TYR A C 1
ATOM 1719 O O . TYR A 1 226 ? -17.267 -6.779 22.927 1.00 95.31 226 TYR A O 1
ATOM 1727 N N . CYS A 1 227 ? -18.832 -8.388 22.963 1.00 95.19 227 CYS A N 1
ATOM 1728 C CA . CYS A 1 227 ? -18.146 -9.211 23.964 1.00 95.19 227 CYS A CA 1
ATOM 1729 C C . CYS A 1 227 ? -17.084 -10.098 23.301 1.00 95.19 227 CYS A C 1
ATOM 1731 O O . CYS A 1 227 ? -17.093 -10.270 22.085 1.00 95.19 227 CYS A O 1
ATOM 1733 N N . LYS A 1 228 ? -16.216 -10.744 24.087 1.00 93.44 228 LYS A N 1
ATOM 1734 C CA . LYS A 1 228 ? -15.155 -11.638 23.579 1.00 93.44 228 LYS A CA 1
ATOM 1735 C C . LYS A 1 228 ? -15.664 -12.736 22.626 1.00 93.44 228 LYS A C 1
ATOM 1737 O O . LYS A 1 228 ? -14.938 -13.169 21.737 1.00 93.44 228 LYS A O 1
ATOM 1742 N N . HIS A 1 229 ? -16.905 -13.193 22.797 1.00 92.75 229 HIS A N 1
ATOM 1743 C CA . HIS A 1 229 ? -17.506 -14.212 21.932 1.00 92.75 229 HIS A CA 1
ATOM 1744 C C . HIS A 1 229 ? -17.988 -13.670 20.584 1.00 92.75 229 HIS A C 1
ATOM 1746 O O . HIS A 1 229 ? -18.056 -14.442 19.628 1.00 92.75 229 HIS A O 1
ATOM 1752 N N . HIS A 1 230 ? -18.269 -12.370 20.496 1.00 94.94 230 HIS A N 1
ATOM 1753 C CA . HIS A 1 230 ? -18.800 -11.700 19.307 1.00 94.94 230 HIS A CA 1
ATOM 1754 C C . HIS A 1 230 ? -17.794 -10.755 18.639 1.00 94.94 230 HIS A C 1
ATOM 1756 O O . HIS A 1 230 ? -18.006 -10.379 17.491 1.00 94.94 230 HIS A O 1
ATOM 1762 N N . THR A 1 231 ? -16.699 -10.397 19.310 1.00 95.00 231 THR A N 1
ATOM 1763 C CA . THR A 1 231 ? -15.580 -9.655 18.718 1.00 95.00 231 THR A CA 1
ATOM 1764 C C . THR A 1 231 ? -14.726 -10.586 17.852 1.00 95.00 231 THR A C 1
ATOM 1766 O O . THR A 1 231 ? -14.538 -11.765 18.168 1.00 95.00 231 THR A O 1
ATOM 1769 N N . CYS A 1 232 ? -14.210 -10.052 16.747 1.00 94.94 232 CYS A N 1
ATOM 1770 C CA . CYS A 1 232 ? -13.214 -10.705 15.903 1.00 94.94 232 CYS A CA 1
ATOM 1771 C C . CYS A 1 232 ? -11.989 -11.165 16.718 1.00 94.94 232 CYS A C 1
ATOM 1773 O O . CYS A 1 232 ? -11.497 -10.432 17.571 1.00 94.94 232 CYS A O 1
ATOM 1775 N N . HIS A 1 233 ? -11.466 -12.364 16.440 1.00 94.88 233 HIS A N 1
ATOM 1776 C CA . HIS A 1 233 ? -10.310 -12.907 17.165 1.00 94.88 233 HIS A CA 1
ATOM 1777 C C . HIS A 1 233 ? -8.976 -12.215 16.820 1.00 94.88 233 HIS A C 1
ATOM 1779 O O . HIS A 1 233 ? -8.022 -12.311 17.587 1.00 94.88 233 HIS A O 1
ATOM 1785 N N . THR A 1 234 ? -8.904 -11.515 15.684 1.00 92.94 234 THR A N 1
ATOM 1786 C CA . THR A 1 234 ? -7.725 -10.741 15.267 1.00 92.94 234 THR A CA 1
ATOM 1787 C C . THR A 1 234 ? -7.418 -9.623 16.262 1.00 92.94 234 THR A C 1
ATOM 1789 O O . THR A 1 234 ? -8.248 -8.745 16.511 1.00 92.94 234 THR A O 1
ATOM 1792 N N . SER A 1 235 ? -6.198 -9.630 16.801 1.00 91.81 235 SER A N 1
ATOM 1793 C CA . SER A 1 235 ? -5.712 -8.650 17.775 1.00 91.81 235 SER A CA 1
ATOM 1794 C C . SER A 1 235 ? -5.930 -7.208 17.305 1.00 91.81 235 SER A C 1
ATOM 1796 O O . SER A 1 235 ? -5.432 -6.800 16.261 1.00 91.81 235 SER A O 1
ATOM 1798 N N . GLY A 1 236 ? -6.657 -6.418 18.101 1.00 91.31 236 GLY A N 1
ATOM 1799 C CA . GLY A 1 236 ? -6.938 -5.006 17.815 1.00 91.31 236 GLY A CA 1
ATOM 1800 C C . GLY A 1 236 ? -8.149 -4.748 16.911 1.00 91.31 236 GLY A C 1
ATOM 1801 O O . GLY A 1 236 ? -8.538 -3.591 16.750 1.00 91.31 236 GLY A O 1
ATOM 1802 N N . CYS A 1 237 ? -8.787 -5.787 16.362 1.00 93.75 237 CYS A N 1
ATOM 1803 C CA . CYS A 1 237 ? -10.028 -5.636 15.613 1.00 93.75 237 CYS A CA 1
ATOM 1804 C C . CYS A 1 237 ? -11.236 -5.574 16.558 1.00 93.75 237 CYS A C 1
ATOM 1806 O O . CYS A 1 237 ? -11.522 -6.519 17.283 1.00 93.75 237 CYS A O 1
ATOM 1808 N N . ASN A 1 238 ? -11.989 -4.476 16.496 1.00 94.25 238 ASN A N 1
ATOM 1809 C CA . ASN A 1 238 ? -13.171 -4.246 17.336 1.00 94.25 238 ASN A CA 1
ATOM 1810 C C . ASN A 1 238 ? -14.501 -4.531 16.609 1.00 94.25 238 ASN A C 1
ATOM 1812 O O . ASN A 1 238 ? -15.567 -4.139 17.085 1.00 94.25 238 ASN A O 1
ATOM 1816 N N . GLN A 1 239 ? -14.439 -5.165 15.434 1.00 94.25 239 GLN A N 1
ATOM 1817 C CA . GLN A 1 239 ? -15.613 -5.498 14.626 1.00 94.25 239 GLN A CA 1
ATOM 1818 C C . GLN A 1 239 ? -16.285 -6.785 15.115 1.00 94.25 239 GLN A C 1
ATOM 1820 O O . GLN A 1 239 ? -15.637 -7.650 15.715 1.00 94.25 239 GLN A O 1
ATOM 1825 N N . ALA A 1 240 ? -17.582 -6.916 14.829 1.00 93.88 240 ALA A N 1
ATOM 1826 C CA . ALA A 1 240 ? -18.307 -8.158 15.060 1.00 93.88 240 ALA A CA 1
ATOM 1827 C C . ALA A 1 240 ? -17.802 -9.266 14.133 1.00 93.88 240 ALA A C 1
ATOM 1829 O O . ALA A 1 240 ? -17.381 -9.003 13.005 1.00 93.88 240 ALA A O 1
ATOM 1830 N N . LYS A 1 241 ? -17.880 -10.512 14.597 1.00 94.50 241 LYS A N 1
ATOM 1831 C CA . LYS A 1 241 ? -17.711 -11.693 13.742 1.00 94.50 241 LYS A CA 1
ATOM 1832 C C . LYS A 1 241 ? -18.706 -11.666 12.580 1.00 94.50 241 LYS A C 1
ATOM 1834 O O . LYS A 1 241 ? -19.809 -11.155 12.745 1.00 94.50 241 LYS A O 1
ATOM 1839 N N . TYR A 1 242 ? -18.298 -12.191 11.426 1.00 89.19 242 TYR A N 1
ATOM 1840 C CA . TYR A 1 242 ? -19.079 -12.103 10.190 1.00 89.19 242 TYR A CA 1
ATOM 1841 C C . TYR A 1 242 ? -20.443 -12.779 10.326 1.00 89.19 242 TYR A C 1
ATOM 1843 O O . TYR A 1 242 ? -21.474 -12.156 10.086 1.00 89.19 242 TYR A O 1
ATOM 1851 N N . ASP A 1 243 ? -20.435 -14.025 10.791 1.00 87.06 243 ASP A N 1
ATOM 1852 C CA . ASP A 1 243 ? -21.639 -14.785 11.074 1.00 87.06 243 ASP A CA 1
ATOM 1853 C C . ASP A 1 243 ? -21.743 -15.046 12.576 1.00 87.06 243 ASP A C 1
ATOM 1855 O O . ASP A 1 243 ? -21.141 -15.948 13.151 1.00 87.06 243 ASP A O 1
ATOM 1859 N N . ILE A 1 244 ? -22.494 -14.177 13.237 1.00 86.56 244 ILE A N 1
ATOM 1860 C CA . ILE A 1 244 ? -22.656 -14.196 14.689 1.00 86.56 244 ILE A CA 1
ATOM 1861 C C . ILE A 1 244 ? -23.529 -15.382 15.134 1.00 86.56 244 ILE A C 1
ATOM 1863 O O . ILE A 1 244 ? -23.444 -15.820 16.283 1.00 86.56 244 ILE A O 1
ATOM 1867 N N . LEU A 1 245 ? -24.360 -15.915 14.233 1.00 84.31 245 LEU A N 1
ATOM 1868 C CA . LEU A 1 245 ? -25.259 -17.027 14.527 1.00 84.31 245 LEU A CA 1
ATOM 1869 C C . LEU A 1 245 ? -24.516 -18.364 14.485 1.00 84.31 245 LEU A C 1
ATOM 1871 O O . LEU A 1 245 ? -24.839 -19.277 15.254 1.00 84.31 245 LEU A O 1
ATOM 1875 N N . THR A 1 246 ? -23.488 -18.484 13.641 1.00 82.25 246 THR A N 1
ATOM 1876 C CA . THR A 1 246 ? -22.648 -19.679 13.615 1.00 82.25 246 THR A CA 1
ATOM 1877 C C . THR A 1 246 ? -21.568 -19.614 14.692 1.00 82.25 246 THR A C 1
ATOM 1879 O O . THR A 1 246 ? -20.629 -18.821 14.668 1.00 82.25 246 THR A O 1
ATOM 1882 N N . LYS A 1 247 ? -21.637 -20.545 15.654 1.00 82.81 247 LYS A N 1
ATOM 1883 C CA . LYS A 1 247 ? -20.625 -20.692 16.723 1.00 82.81 247 LYS A CA 1
ATOM 1884 C C . LYS A 1 247 ? -19.204 -20.948 16.191 1.00 82.81 247 LYS A C 1
ATOM 1886 O O . LYS A 1 247 ? -18.244 -20.892 16.958 1.00 82.81 247 LYS A O 1
ATOM 1891 N N . THR A 1 248 ? -19.069 -21.263 14.904 1.00 85.38 248 THR A N 1
ATOM 1892 C CA . THR A 1 248 ? -17.807 -21.539 14.217 1.00 85.38 248 THR A CA 1
ATOM 1893 C C . THR A 1 248 ? -17.093 -20.286 13.723 1.00 85.38 248 THR A C 1
ATOM 1895 O O . THR A 1 248 ? -15.878 -20.350 13.533 1.00 85.38 248 THR A O 1
ATOM 1898 N N . ALA A 1 249 ? -17.790 -19.157 13.546 1.00 89.56 249 ALA A N 1
ATOM 1899 C CA . ALA A 1 249 ? -17.161 -17.928 13.085 1.00 89.56 249 ALA A CA 1
ATOM 1900 C C . ALA A 1 249 ? -16.173 -17.399 14.137 1.00 89.56 249 ALA A C 1
ATOM 1902 O O . ALA A 1 249 ? -16.477 -17.235 15.328 1.00 89.56 249 ALA A O 1
ATOM 1903 N N . LYS A 1 250 ? -14.943 -17.138 13.694 1.00 93.31 250 LYS A N 1
ATOM 1904 C CA . LYS A 1 250 ? -13.857 -16.614 14.540 1.00 93.31 250 LYS A CA 1
ATOM 1905 C C . LYS A 1 250 ? -13.472 -15.183 14.180 1.00 93.31 250 LYS A C 1
ATOM 1907 O O . LYS A 1 250 ? -12.972 -14.465 15.045 1.00 93.31 250 LYS A O 1
ATOM 1912 N N . TYR A 1 251 ? -13.740 -14.759 12.951 1.00 94.50 251 TYR A N 1
ATOM 1913 C CA . TYR A 1 251 ? -13.250 -13.509 12.380 1.00 94.50 251 TYR A CA 1
ATOM 1914 C C . TYR A 1 251 ? -14.411 -12.648 11.854 1.00 94.50 251 TYR A C 1
ATOM 1916 O O . TYR A 1 251 ? -15.530 -13.137 11.698 1.00 94.50 251 TYR A O 1
ATOM 1924 N N . CYS A 1 252 ? -14.181 -11.346 11.665 1.00 93.88 252 CYS A N 1
ATOM 1925 C CA . CYS A 1 252 ? -15.130 -10.443 11.000 1.00 93.88 252 CYS A CA 1
ATOM 1926 C C . CYS A 1 252 ? -15.046 -10.582 9.473 1.00 93.88 252 CYS A C 1
ATOM 1928 O O . CYS A 1 252 ? -14.110 -11.198 8.974 1.00 93.88 252 CYS A O 1
ATOM 1930 N N . SER A 1 253 ? -15.950 -9.948 8.720 1.00 91.19 253 SER A N 1
ATOM 1931 C CA . SER A 1 253 ? -15.941 -9.990 7.243 1.00 91.19 253 SER A CA 1
ATOM 1932 C C . SER A 1 253 ? -14.613 -9.566 6.605 1.00 91.19 253 SER A C 1
ATOM 1934 O O . SER A 1 253 ? -14.280 -10.034 5.526 1.00 91.19 253 SER A O 1
ATOM 1936 N N . ALA A 1 254 ? -13.854 -8.683 7.259 1.00 90.50 254 ALA A N 1
ATOM 1937 C CA . ALA A 1 254 ? -12.557 -8.217 6.765 1.00 90.50 254 ALA A CA 1
ATOM 1938 C C . ALA A 1 254 ? -11.392 -9.169 7.094 1.00 90.50 254 ALA A C 1
ATOM 1940 O O . ALA A 1 254 ? -10.332 -9.073 6.482 1.00 90.50 254 ALA A O 1
ATOM 1941 N N . HIS A 1 255 ? -11.566 -10.059 8.074 1.00 93.69 255 HIS A N 1
ATOM 1942 C CA . HIS A 1 255 ? -10.526 -10.971 8.559 1.00 93.69 255 HIS A CA 1
ATOM 1943 C C . HIS A 1 255 ? -10.890 -12.448 8.381 1.00 93.69 255 HIS A C 1
ATOM 1945 O O . HIS A 1 255 ? -10.098 -13.317 8.735 1.00 93.69 255 HIS A O 1
ATOM 1951 N N . GLU A 1 256 ? -12.074 -12.767 7.869 1.00 93.25 256 GLU A N 1
ATOM 1952 C CA . GLU A 1 256 ? -12.442 -14.117 7.463 1.00 93.25 256 GLU A CA 1
ATOM 1953 C C . GLU A 1 256 ? -11.994 -14.367 6.024 1.00 93.25 256 GLU A C 1
ATOM 1955 O O . GLU A 1 256 ? -11.962 -13.458 5.196 1.00 93.25 256 GLU A O 1
ATOM 1960 N N . CYS A 1 257 ? -11.604 -15.605 5.723 1.00 93.19 257 CYS A N 1
ATOM 1961 C CA . CYS A 1 257 ? -11.239 -15.961 4.366 1.00 93.19 257 CYS A CA 1
ATOM 1962 C C . CYS A 1 257 ? -12.472 -15.913 3.448 1.00 93.19 257 CYS A C 1
ATOM 1964 O O . CYS A 1 257 ? -13.429 -16.644 3.672 1.00 93.19 257 CYS A O 1
ATOM 1966 N N . SER A 1 258 ? -12.393 -15.183 2.337 1.00 91.62 258 SER A N 1
ATOM 1967 C CA . SER A 1 258 ? -13.435 -15.053 1.306 1.00 91.62 258 SER A CA 1
ATOM 1968 C C . SER A 1 258 ? -13.787 -16.361 0.577 1.00 91.62 258 SER A C 1
ATOM 1970 O O . SER A 1 258 ? -14.651 -16.368 -0.295 1.00 91.62 258 SER A O 1
ATOM 1972 N N . VAL A 1 259 ? -13.096 -17.468 0.872 1.00 89.62 259 VAL A N 1
ATOM 1973 C CA . VAL A 1 259 ? -13.390 -18.783 0.288 1.00 89.62 259 VAL A CA 1
ATOM 1974 C C . VAL A 1 259 ? -14.486 -19.440 1.114 1.00 89.62 259 VAL A C 1
ATOM 1976 O O . VAL A 1 259 ? -14.330 -19.581 2.327 1.00 89.62 259 VAL A O 1
ATOM 1979 N N . ASP A 1 260 ? -15.558 -19.877 0.449 1.00 88.56 260 ASP A N 1
ATOM 1980 C CA . ASP A 1 260 ? -16.703 -20.519 1.098 1.00 88.56 260 ASP A CA 1
ATOM 1981 C C . ASP A 1 260 ? -16.255 -21.625 2.076 1.00 88.56 260 ASP A C 1
ATOM 1983 O O . ASP A 1 260 ? -15.429 -22.480 1.740 1.00 88.56 260 ASP A O 1
ATOM 1987 N N . LYS A 1 261 ? -16.788 -21.581 3.305 1.00 86.31 261 LYS A N 1
ATOM 1988 C CA . LYS A 1 261 ? -16.509 -22.506 4.429 1.00 86.31 261 LYS A CA 1
ATOM 1989 C C . LYS A 1 261 ? -15.084 -22.479 5.008 1.00 86.31 261 LYS A C 1
ATOM 1991 O O . LYS A 1 261 ? -14.747 -23.335 5.830 1.00 86.31 261 LYS A O 1
ATOM 1996 N N . CYS A 1 262 ? -14.235 -21.518 4.648 1.00 90.19 262 CYS A N 1
ATOM 1997 C CA . CYS A 1 262 ? -12.885 -21.411 5.205 1.00 90.19 262 CYS A CA 1
ATOM 1998 C C . CYS A 1 262 ? -12.835 -20.535 6.474 1.00 90.19 262 CYS A C 1
ATOM 2000 O O . CYS A 1 262 ? -12.610 -19.332 6.401 1.00 90.19 262 CYS A O 1
ATOM 2002 N N . ALA A 1 263 ? -12.890 -21.150 7.657 1.00 89.56 263 ALA A N 1
ATOM 2003 C CA . ALA A 1 263 ? -12.860 -20.453 8.955 1.00 89.56 263 ALA A CA 1
ATOM 2004 C C . ALA A 1 263 ? -11.456 -19.982 9.424 1.00 89.56 263 ALA A C 1
ATOM 2006 O O . ALA A 1 263 ? -11.191 -19.911 10.628 1.00 89.56 263 ALA A O 1
ATOM 2007 N N . HIS A 1 264 ? -10.527 -19.716 8.500 1.00 92.44 264 HIS A N 1
ATOM 2008 C CA . HIS A 1 264 ? -9.165 -19.248 8.800 1.00 92.44 264 HIS A CA 1
ATOM 2009 C C . HIS A 1 264 ? -9.038 -17.729 8.646 1.00 92.44 264 HIS A C 1
ATOM 2011 O O . HIS A 1 264 ? -9.721 -17.130 7.820 1.00 92.44 264 HIS A O 1
ATOM 2017 N N . GLU A 1 265 ? -8.106 -17.136 9.395 1.00 93.81 265 GLU A N 1
ATOM 2018 C CA . GLU A 1 265 ? -7.805 -15.704 9.332 1.00 93.81 265 GLU A CA 1
ATOM 2019 C C . GLU A 1 265 ? -7.275 -15.299 7.952 1.00 93.81 265 GLU A C 1
ATOM 2021 O O . GLU A 1 265 ? -6.290 -15.867 7.462 1.00 93.81 265 GLU A O 1
ATOM 2026 N N . ALA A 1 266 ? -7.902 -14.297 7.345 1.00 92.31 266 ALA A N 1
ATOM 2027 C CA . ALA A 1 266 ? -7.383 -13.608 6.182 1.00 92.31 266 ALA A CA 1
ATOM 2028 C C . ALA A 1 266 ? -6.175 -12.752 6.576 1.00 92.31 266 ALA A C 1
ATOM 2030 O O . ALA A 1 266 ? -6.267 -11.891 7.447 1.00 92.31 266 ALA A O 1
ATOM 2031 N N . LYS A 1 267 ? -5.033 -12.987 5.920 1.00 88.00 267 LYS A N 1
ATOM 2032 C CA . LYS A 1 267 ? -3.813 -12.187 6.128 1.00 88.00 267 LYS A CA 1
ATOM 2033 C C . LYS A 1 267 ? -3.620 -11.108 5.070 1.00 88.00 267 LYS A C 1
ATOM 2035 O O . LYS A 1 267 ? -2.850 -10.179 5.287 1.00 88.00 267 LYS A O 1
ATOM 2040 N N . THR A 1 268 ? -4.270 -11.253 3.920 1.00 82.75 268 THR A N 1
ATOM 2041 C CA . THR A 1 268 ? -4.180 -10.295 2.818 1.00 82.75 268 THR A CA 1
ATOM 2042 C C . THR A 1 268 ? -5.360 -9.334 2.849 1.00 82.75 268 THR A C 1
ATOM 2044 O O . THR A 1 268 ? -6.454 -9.688 3.286 1.00 82.75 268 THR A O 1
ATOM 2047 N N . THR A 1 269 ? -5.167 -8.123 2.325 1.00 78.69 269 THR A N 1
ATOM 2048 C CA . THR A 1 269 ? -6.250 -7.140 2.155 1.00 78.69 269 THR A CA 1
ATOM 2049 C C . THR A 1 269 ? -7.371 -7.632 1.236 1.00 78.69 269 THR A C 1
ATOM 2051 O O . THR A 1 269 ? -8.488 -7.140 1.340 1.00 78.69 269 THR A O 1
ATOM 2054 N N . GLY A 1 270 ? -7.112 -8.627 0.378 1.00 79.88 270 GLY A N 1
ATOM 2055 C CA . GLY A 1 270 ? -8.134 -9.301 -0.432 1.00 79.88 270 GLY A CA 1
ATOM 2056 C C . GLY A 1 270 ? -8.971 -10.342 0.315 1.00 79.88 270 GLY A C 1
ATOM 2057 O O . GLY A 1 270 ? -9.797 -11.004 -0.308 1.00 79.88 270 GLY A O 1
ATOM 2058 N N . GLY A 1 271 ? -8.763 -10.522 1.622 1.00 88.56 271 GLY A N 1
ATOM 2059 C CA . GLY A 1 271 ? -9.571 -11.437 2.420 1.00 88.56 271 GLY A CA 1
ATOM 2060 C C . GLY A 1 271 ? -9.187 -12.906 2.239 1.00 88.56 271 GLY A C 1
ATOM 2061 O O . GLY A 1 271 ? -10.046 -13.768 2.333 1.00 88.56 271 GLY A O 1
ATOM 2062 N N . PHE A 1 272 ? -7.927 -13.253 1.955 1.00 91.62 272 PHE A N 1
ATOM 2063 C CA . PHE A 1 272 ? -7.522 -14.661 1.810 1.00 91.62 272 PHE A CA 1
ATOM 2064 C C . PHE A 1 272 ? -6.591 -15.112 2.940 1.00 91.62 272 PHE A C 1
ATOM 2066 O O . PHE A 1 272 ? -5.663 -14.402 3.342 1.00 91.62 272 PHE A O 1
ATOM 2073 N N . CYS A 1 273 ? -6.831 -16.315 3.470 1.00 92.69 273 CYS A N 1
ATOM 2074 C CA . CYS A 1 273 ? -5.935 -16.942 4.442 1.00 92.69 273 CYS A CA 1
ATOM 2075 C C . CYS A 1 273 ? -4.647 -17.442 3.763 1.00 92.69 273 CYS A C 1
ATOM 2077 O O . CYS A 1 273 ? -4.646 -17.611 2.550 1.00 92.69 273 CYS A O 1
ATOM 2079 N N . PRO A 1 274 ? -3.559 -17.753 4.491 1.00 89.44 274 PRO A N 1
ATOM 2080 C CA . PRO A 1 274 ? -2.295 -18.199 3.884 1.00 89.44 274 PRO A CA 1
ATOM 2081 C C . PRO A 1 274 ? -2.413 -19.451 3.016 1.00 89.44 274 PRO A C 1
ATOM 2083 O O . PRO A 1 274 ? -1.604 -19.653 2.119 1.00 89.44 274 PRO A O 1
ATOM 2086 N N . ALA A 1 275 ? -3.418 -20.293 3.278 1.00 88.81 275 ALA A N 1
ATOM 2087 C CA . ALA A 1 275 ? -3.724 -21.393 2.387 1.00 88.81 275 ALA A CA 1
ATOM 2088 C C . ALA A 1 275 ? -4.274 -20.847 1.065 1.00 88.81 275 ALA A C 1
ATOM 2090 O O . ALA A 1 275 ? -3.751 -21.194 0.025 1.00 88.81 275 ALA A O 1
ATOM 2091 N N . HIS A 1 276 ? -5.283 -19.977 1.073 1.00 92.06 276 HIS A N 1
ATOM 2092 C CA . HIS A 1 276 ? -5.954 -19.516 -0.148 1.00 92.06 276 HIS A CA 1
ATOM 2093 C C . HIS A 1 276 ? -5.325 -18.303 -0.840 1.00 92.06 276 HIS A C 1
ATOM 2095 O O . HIS A 1 276 ? -5.674 -18.022 -1.986 1.00 92.06 276 HIS A O 1
ATOM 2101 N N . ALA A 1 277 ? -4.426 -17.594 -0.170 1.00 91.12 277 ALA A N 1
ATOM 2102 C CA . ALA A 1 277 ? -3.723 -16.449 -0.713 1.00 91.12 277 ALA A CA 1
ATOM 2103 C C . ALA A 1 277 ? -2.690 -16.896 -1.749 1.00 91.12 277 ALA A C 1
ATOM 2105 O O . ALA A 1 277 ? -2.062 -17.948 -1.625 1.00 91.12 277 ALA A O 1
ATOM 2106 N N . CYS A 1 278 ? -2.503 -16.070 -2.773 1.00 91.00 278 CYS A N 1
ATOM 2107 C CA . CYS A 1 278 ? -1.396 -16.221 -3.701 1.00 91.00 278 CYS A CA 1
ATOM 2108 C C . CYS A 1 278 ? -0.056 -16.152 -2.950 1.00 91.00 278 CYS A C 1
ATOM 2110 O O . CYS A 1 278 ? 0.181 -15.213 -2.194 1.00 91.00 278 CYS A O 1
ATOM 2112 N N . ALA A 1 279 ? 0.844 -17.106 -3.198 1.00 90.06 279 ALA A N 1
ATOM 2113 C CA . ALA A 1 279 ? 2.168 -17.144 -2.573 1.00 90.06 279 ALA A CA 1
ATOM 2114 C C . ALA A 1 279 ? 3.112 -16.009 -3.026 1.00 90.06 279 ALA A C 1
ATOM 2116 O O . ALA A 1 279 ? 4.157 -15.798 -2.416 1.00 90.06 279 ALA A O 1
ATOM 2117 N N . HIS A 1 280 ? 2.757 -15.267 -4.082 1.00 87.12 280 HIS A N 1
ATOM 2118 C CA . HIS A 1 280 ? 3.512 -14.092 -4.519 1.00 87.12 280 HIS A CA 1
ATOM 2119 C C . HIS A 1 280 ? 3.397 -12.970 -3.474 1.00 87.12 280 HIS A C 1
ATOM 2121 O O . HIS A 1 280 ? 2.304 -12.458 -3.236 1.00 87.12 280 HIS A O 1
ATOM 2127 N N . GLY A 1 281 ? 4.524 -12.578 -2.870 1.00 84.12 281 GLY A N 1
ATOM 2128 C CA . GLY A 1 281 ? 4.568 -11.747 -1.658 1.00 84.12 281 GLY A CA 1
ATOM 2129 C C . GLY A 1 281 ? 3.936 -10.351 -1.755 1.00 84.12 281 GLY A C 1
ATOM 2130 O O . GLY A 1 281 ? 3.665 -9.745 -0.724 1.00 84.12 281 GLY A O 1
ATOM 2131 N N . SER A 1 282 ? 3.673 -9.842 -2.962 1.00 84.94 282 SER A N 1
ATOM 2132 C CA . SER A 1 282 ? 2.991 -8.558 -3.192 1.00 84.94 282 SER A CA 1
ATOM 2133 C C . SER A 1 282 ? 1.569 -8.697 -3.752 1.00 84.94 282 SER A C 1
ATOM 2135 O O . SER A 1 282 ? 0.898 -7.693 -4.000 1.00 84.94 282 SER A O 1
ATOM 2137 N N . CYS A 1 283 ? 1.075 -9.922 -3.961 1.00 85.94 283 CYS A N 1
ATOM 2138 C CA . CYS A 1 283 ? -0.263 -10.148 -4.493 1.00 85.94 283 CYS A CA 1
ATOM 2139 C C . CYS A 1 283 ? -1.319 -10.082 -3.387 1.00 85.94 283 CYS A C 1
ATOM 2141 O O . CYS A 1 283 ? -1.496 -11.016 -2.610 1.00 85.94 283 CYS A O 1
ATOM 2143 N N . ASN A 1 284 ? -2.090 -8.999 -3.387 1.00 81.44 284 ASN A N 1
ATOM 2144 C CA . ASN A 1 284 ? -3.203 -8.826 -2.457 1.00 81.44 284 ASN A CA 1
ATOM 2145 C C . ASN A 1 284 ? -4.554 -9.304 -3.007 1.00 81.44 284 ASN A C 1
ATOM 2147 O O . ASN A 1 284 ? -5.491 -9.461 -2.234 1.00 81.44 284 ASN A O 1
ATOM 2151 N N . ALA A 1 285 ? -4.669 -9.521 -4.321 1.00 76.06 285 ALA A N 1
ATOM 2152 C CA . ALA A 1 285 ? -5.963 -9.594 -5.007 1.00 76.06 285 ALA A CA 1
ATOM 2153 C C . ALA A 1 285 ? -6.420 -11.012 -5.400 1.00 76.06 285 ALA A C 1
ATOM 2155 O O . ALA A 1 285 ? -7.562 -11.191 -5.812 1.00 76.06 285 ALA A O 1
ATOM 2156 N N . GLY A 1 286 ? -5.549 -12.023 -5.315 1.00 79.88 286 GLY A N 1
ATOM 2157 C CA . GLY A 1 286 ? -5.794 -13.306 -5.972 1.00 79.88 286 GLY A CA 1
ATOM 2158 C C . GLY A 1 286 ? -6.003 -14.490 -5.033 1.00 79.88 286 GLY A C 1
ATOM 2159 O O . GLY A 1 286 ? -5.099 -14.844 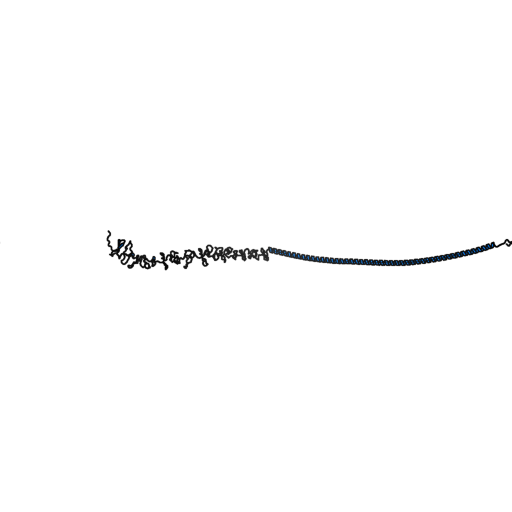-4.275 1.00 79.88 286 GLY A O 1
ATOM 2160 N N . GLN A 1 287 ? -7.135 -15.180 -5.195 1.00 87.19 287 GLN A N 1
ATOM 2161 C CA . GLN A 1 287 ? -7.303 -16.563 -4.743 1.00 87.19 287 GLN A CA 1
ATOM 2162 C C . GLN A 1 287 ? -6.331 -17.471 -5.516 1.00 87.19 287 GLN A C 1
ATOM 2164 O O . GLN A 1 287 ? -6.230 -17.372 -6.746 1.00 87.19 287 GLN A O 1
ATOM 2169 N N . ARG A 1 288 ? -5.615 -18.360 -4.817 1.00 88.19 288 ARG A N 1
ATOM 2170 C CA . ARG A 1 288 ? -4.774 -19.392 -5.448 1.00 88.19 288 ARG A CA 1
ATOM 2171 C C . ARG A 1 288 ? -5.591 -20.239 -6.431 1.00 88.19 288 ARG A C 1
ATOM 2173 O O . ARG A 1 288 ? -6.757 -20.544 -6.173 1.00 88.19 288 ARG A O 1
ATOM 2180 N N . SER A 1 289 ? -4.977 -20.655 -7.536 1.00 84.50 289 SER A N 1
ATOM 2181 C CA . SER A 1 289 ? -5.565 -21.693 -8.390 1.00 84.50 289 SER A CA 1
ATOM 2182 C C . SER A 1 289 ? -5.570 -23.036 -7.648 1.00 84.50 289 SER A C 1
ATOM 2184 O O . SER A 1 289 ? -4.705 -23.292 -6.815 1.00 84.50 289 SER A O 1
ATOM 2186 N N . SER A 1 290 ? -6.505 -23.936 -7.953 1.00 82.62 290 SER A N 1
ATOM 2187 C CA . SER A 1 290 ? -6.543 -25.275 -7.335 1.00 82.62 290 SER A CA 1
ATOM 2188 C C . SER A 1 290 ? -5.286 -26.110 -7.617 1.00 82.62 290 SER A C 1
ATOM 2190 O O . SER A 1 290 ? -4.950 -26.997 -6.838 1.00 82.62 290 SER A O 1
ATOM 2192 N N . SER A 1 291 ? -4.580 -25.816 -8.712 1.00 85.38 291 SER A N 1
ATOM 2193 C CA . SER A 1 291 ? -3.403 -26.551 -9.189 1.00 85.38 291 SER A CA 1
ATOM 2194 C C . SER A 1 291 ? -2.056 -25.877 -8.897 1.00 85.38 291 SER A C 1
ATOM 2196 O O . SER A 1 291 ? -1.014 -26.406 -9.285 1.00 85.38 291 SER A O 1
ATOM 2198 N N . SER A 1 292 ? -2.046 -24.695 -8.273 1.00 89.06 292 SER A N 1
ATOM 2199 C CA . SER A 1 292 ? -0.834 -23.887 -8.108 1.00 89.06 292 SER A CA 1
ATOM 2200 C C . SER A 1 292 ? -0.888 -23.050 -6.827 1.00 89.06 292 SER A C 1
ATOM 2202 O O . SER A 1 292 ? -1.958 -22.562 -6.469 1.00 89.06 292 SER A O 1
ATOM 2204 N N . PRO A 1 293 ? 0.247 -22.813 -6.142 1.00 89.31 293 PRO A N 1
ATOM 2205 C CA . PRO A 1 293 ? 0.299 -21.882 -5.013 1.00 89.31 293 PRO A CA 1
ATOM 2206 C C . PRO A 1 293 ? 0.090 -20.410 -5.426 1.00 89.31 293 PRO A C 1
ATOM 2208 O O . PRO A 1 293 ? 0.032 -19.532 -4.566 1.00 89.31 293 PRO A O 1
ATOM 2211 N N . PHE A 1 294 ? -0.039 -20.116 -6.724 1.00 91.44 294 PHE A N 1
ATOM 2212 C CA . PHE A 1 294 ? -0.234 -18.770 -7.264 1.00 91.44 294 PHE A CA 1
ATOM 2213 C C . PHE A 1 294 ? -1.663 -18.560 -7.798 1.00 91.44 294 PHE A C 1
ATOM 2215 O O . PHE A 1 294 ? -2.347 -19.508 -8.194 1.00 91.44 294 PHE A O 1
ATOM 2222 N N . CYS A 1 295 ? -2.138 -17.310 -7.813 1.00 90.50 295 CYS A N 1
ATOM 2223 C CA . CYS A 1 295 ? -3.414 -16.946 -8.444 1.00 90.50 295 CYS A CA 1
ATOM 2224 C C . CYS A 1 295 ? -3.320 -16.970 -9.979 1.00 90.50 295 CYS A C 1
ATOM 2226 O O . CYS A 1 295 ? -2.227 -17.068 -10.527 1.00 90.50 295 CYS A O 1
ATOM 2228 N N . ARG A 1 296 ? -4.447 -16.822 -10.691 1.00 87.88 296 ARG A N 1
ATOM 2229 C CA . ARG A 1 296 ? -4.485 -16.831 -12.172 1.00 87.88 296 ARG A CA 1
ATOM 2230 C C . ARG A 1 296 ? -3.561 -15.808 -12.849 1.00 87.88 296 ARG A C 1
ATOM 2232 O O . ARG A 1 296 ? -3.124 -16.036 -13.971 1.00 87.88 296 ARG A O 1
ATOM 2239 N N . GLU A 1 297 ? -3.269 -14.694 -12.186 1.00 87.56 297 GLU A N 1
ATOM 2240 C CA . GLU A 1 297 ? -2.389 -13.647 -12.723 1.00 87.56 297 GLU A CA 1
ATOM 2241 C C . GLU A 1 297 ? -0.903 -13.935 -12.482 1.00 87.56 297 GLU A C 1
ATOM 2243 O O . GLU A 1 297 ? -0.064 -13.532 -13.283 1.00 87.56 297 GLU A O 1
ATOM 2248 N N . HIS A 1 298 ? -0.585 -14.665 -11.409 1.00 90.31 298 HIS A N 1
ATOM 2249 C CA . HIS A 1 298 ? 0.784 -15.017 -11.023 1.00 90.31 298 HIS A CA 1
ATOM 2250 C C . HIS A 1 298 ? 1.129 -16.482 -11.301 1.00 90.31 298 HIS A C 1
ATOM 2252 O O . HIS A 1 298 ? 2.250 -16.901 -11.032 1.00 90.31 298 HIS A O 1
ATOM 2258 N N . CYS A 1 299 ? 0.208 -17.289 -11.825 1.00 90.44 299 CYS A N 1
ATOM 2259 C CA . CYS A 1 299 ? 0.532 -18.615 -12.327 1.00 90.44 299 CYS A CA 1
ATOM 2260 C C . CYS A 1 299 ? 1.092 -18.504 -13.745 1.00 90.44 299 CYS A C 1
ATOM 2262 O O . CYS A 1 299 ? 0.624 -17.702 -14.556 1.00 90.44 299 CYS A O 1
ATOM 2264 N N . CYS A 1 300 ? 2.075 -19.341 -14.067 1.00 90.38 300 CYS A N 1
ATOM 2265 C CA . CYS A 1 300 ? 2.530 -19.468 -15.439 1.00 90.38 300 CYS A CA 1
ATOM 2266 C C . CYS A 1 300 ? 1.358 -19.885 -16.349 1.00 90.38 300 CYS A C 1
ATOM 2268 O O . CYS A 1 300 ? 0.765 -20.938 -16.150 1.00 90.38 300 CYS A O 1
ATOM 2270 N N . ARG A 1 301 ? 1.082 -19.108 -17.401 1.00 88.88 301 ARG A N 1
ATOM 2271 C CA . ARG A 1 301 ? 0.038 -19.374 -18.411 1.00 88.88 301 ARG A CA 1
ATOM 2272 C C . ARG A 1 301 ? 0.281 -20.620 -19.268 1.00 88.88 301 ARG A C 1
ATOM 2274 O O . ARG A 1 301 ? -0.559 -20.966 -20.085 1.00 88.88 301 ARG A O 1
ATOM 2281 N N . HIS A 1 302 ? 1.437 -21.265 -19.122 1.00 85.06 302 HIS A N 1
ATOM 2282 C CA . HIS A 1 302 ? 1.726 -22.511 -19.817 1.00 85.06 302 HIS A CA 1
ATOM 2283 C C . HIS A 1 302 ? 0.939 -23.640 -19.158 1.00 85.06 302 HIS A C 1
ATOM 2285 O O . HIS A 1 302 ? 1.006 -23.803 -17.936 1.00 85.06 302 HIS A O 1
ATOM 2291 N N . ASP A 1 303 ? 0.262 -24.451 -19.967 1.00 84.00 303 ASP A N 1
ATOM 2292 C CA . ASP A 1 303 ? -0.527 -25.575 -19.477 1.00 84.00 303 ASP A CA 1
ATOM 2293 C C . ASP A 1 303 ? 0.278 -26.447 -18.505 1.00 84.00 303 ASP A C 1
ATOM 2295 O O . ASP A 1 303 ? 1.430 -26.812 -18.764 1.00 84.00 303 ASP A O 1
ATOM 2299 N N . LYS A 1 304 ? -0.351 -26.757 -17.363 1.00 84.44 304 LYS A N 1
ATOM 2300 C CA . LYS A 1 304 ? 0.169 -27.609 -16.275 1.00 84.44 304 LYS A CA 1
ATOM 2301 C C . LYS A 1 304 ? 1.412 -27.082 -15.542 1.00 84.44 304 LYS A C 1
ATOM 2303 O O . LYS A 1 304 ? 1.982 -27.803 -14.725 1.00 84.44 304 LYS A O 1
ATOM 2308 N N . CYS A 1 305 ? 1.841 -25.843 -15.775 1.00 88.19 305 CYS A N 1
ATOM 2309 C CA . CYS A 1 305 ? 2.966 -25.264 -15.047 1.00 88.19 305 CYS A CA 1
ATOM 2310 C C . CYS A 1 305 ? 2.507 -24.655 -13.708 1.00 88.19 305 CYS A C 1
ATOM 2312 O O . CYS A 1 305 ? 1.742 -23.697 -13.679 1.00 88.19 305 CYS A O 1
ATOM 2314 N N . SER A 1 306 ? 3.005 -25.182 -12.587 1.00 88.69 306 SER A N 1
ATOM 2315 C CA . SER A 1 306 ? 2.696 -24.696 -11.229 1.00 88.69 306 SER A CA 1
ATOM 2316 C C . SER A 1 306 ? 3.637 -23.590 -10.728 1.00 88.69 306 SER A C 1
ATOM 2318 O O . SER A 1 306 ? 3.529 -23.161 -9.582 1.00 88.69 306 SER A O 1
ATOM 2320 N N . GLN A 1 307 ? 4.564 -23.127 -11.570 1.00 90.06 307 GLN A N 1
ATOM 2321 C CA . GLN A 1 307 ? 5.565 -22.120 -11.214 1.00 90.06 307 GLN A CA 1
ATOM 2322 C C . GLN A 1 307 ? 5.008 -20.693 -11.287 1.00 90.06 307 GLN A C 1
ATOM 2324 O O . GLN A 1 307 ? 4.043 -20.415 -12.008 1.00 90.06 307 GLN A O 1
ATOM 2329 N N . GLU A 1 308 ? 5.671 -19.784 -10.577 1.00 91.25 308 GLU A N 1
ATOM 2330 C CA . GLU A 1 308 ? 5.350 -18.358 -10.560 1.00 91.25 308 GLU A CA 1
ATOM 2331 C C . GLU A 1 308 ? 5.597 -17.708 -11.927 1.00 91.25 308 GLU A C 1
ATOM 2333 O O . GLU A 1 308 ? 6.668 -17.856 -12.522 1.00 91.25 308 GLU A O 1
ATOM 2338 N N . GLY A 1 309 ? 4.625 -16.951 -12.424 1.00 88.62 309 GLY A N 1
ATOM 2339 C CA . GLY A 1 309 ? 4.764 -16.055 -13.563 1.00 88.62 309 GLY A CA 1
ATOM 2340 C C . GLY A 1 309 ? 5.600 -14.833 -13.189 1.00 88.62 309 GLY A C 1
ATOM 2341 O O . GLY A 1 309 ? 5.054 -13.778 -12.902 1.00 88.62 309 GLY A O 1
ATOM 2342 N N . THR A 1 310 ? 6.926 -14.969 -13.209 1.00 80.38 310 THR A N 1
ATOM 2343 C CA . THR A 1 310 ? 7.872 -13.916 -12.791 1.00 80.38 310 THR A CA 1
ATOM 2344 C C . THR A 1 310 ? 7.916 -12.698 -13.722 1.00 80.38 310 THR A C 1
ATOM 2346 O O . THR A 1 310 ? 8.511 -11.677 -13.387 1.00 80.38 310 THR A O 1
ATOM 2349 N N . HIS A 1 311 ? 7.339 -12.793 -14.922 1.00 70.94 311 HIS A N 1
ATOM 2350 C CA . HIS A 1 311 ? 7.357 -11.723 -15.920 1.00 70.94 311 HIS A CA 1
ATOM 2351 C C . HIS A 1 311 ? 5.965 -11.114 -16.116 1.00 70.94 311 HIS A C 1
ATOM 2353 O O . HIS A 1 311 ? 4.963 -11.821 -16.029 1.00 70.94 311 HIS A O 1
ATOM 2359 N N . ARG A 1 312 ? 5.905 -9.833 -16.530 1.00 75.69 312 ARG A N 1
ATOM 2360 C CA . ARG A 1 312 ? 4.670 -9.101 -16.924 1.00 75.69 312 ARG A CA 1
ATOM 2361 C C . ARG A 1 312 ? 3.800 -9.829 -17.964 1.00 75.69 312 ARG A C 1
ATOM 2363 O O . ARG A 1 312 ? 2.673 -9.433 -18.236 1.00 75.69 312 ARG A O 1
ATOM 2370 N N . ASN A 1 313 ? 4.345 -10.879 -18.557 1.00 79.75 313 ASN A N 1
ATOM 2371 C CA . ASN A 1 313 ? 3.791 -11.657 -19.649 1.00 79.75 313 ASN A CA 1
ATOM 2372 C C . ASN A 1 313 ? 2.980 -12.861 -19.129 1.00 79.75 313 ASN A C 1
ATOM 2374 O O . ASN A 1 313 ? 2.346 -13.556 -19.915 1.00 79.75 313 ASN A O 1
ATOM 2378 N N . GLY A 1 314 ? 3.019 -13.130 -17.817 1.00 85.62 314 GLY A N 1
ATOM 2379 C CA . GLY A 1 314 ? 2.337 -14.264 -17.194 1.00 85.62 314 GLY A CA 1
ATOM 2380 C C . GLY A 1 314 ? 3.033 -15.611 -17.414 1.00 85.62 314 GLY A C 1
ATOM 2381 O O . GLY A 1 314 ? 2.399 -16.649 -17.273 1.00 85.62 314 GLY A O 1
ATOM 2382 N N . PHE A 1 315 ? 4.321 -15.634 -17.768 1.00 89.25 315 PHE A N 1
ATOM 2383 C CA . PHE A 1 315 ? 5.112 -16.864 -17.909 1.00 89.25 315 PHE A CA 1
ATOM 2384 C C . PHE A 1 315 ? 6.238 -16.903 -16.872 1.00 89.25 315 PHE A C 1
ATOM 2386 O O . PHE A 1 315 ? 6.816 -15.866 -16.539 1.00 89.25 315 PHE A O 1
ATOM 2393 N N . CYS A 1 316 ? 6.550 -18.094 -16.353 1.00 89.75 316 CYS A N 1
ATOM 2394 C CA . CYS A 1 316 ? 7.687 -18.286 -15.450 1.00 89.75 316 CYS A CA 1
ATOM 2395 C C . CYS A 1 316 ? 9.017 -18.145 -16.197 1.00 89.75 316 CYS A C 1
ATOM 2397 O O . CYS A 1 316 ? 9.048 -18.259 -17.419 1.00 89.75 316 CYS A O 1
ATOM 2399 N N . ARG A 1 317 ? 10.132 -17.990 -15.472 1.00 85.88 317 ARG A N 1
ATOM 2400 C CA . ARG A 1 317 ? 11.489 -17.905 -16.052 1.00 85.88 317 ARG A CA 1
ATOM 2401 C C . ARG A 1 317 ? 11.825 -19.040 -17.019 1.00 85.88 317 ARG A C 1
ATOM 2403 O O . ARG A 1 317 ? 12.648 -18.869 -17.910 1.00 85.88 317 ARG A O 1
ATOM 2410 N N . SER A 1 318 ? 11.226 -20.214 -16.818 1.00 85.12 318 SER A N 1
ATOM 2411 C CA . SER A 1 318 ? 11.370 -21.280 -17.793 1.00 85.12 318 SER A CA 1
ATOM 2412 C C . SER A 1 318 ? 10.570 -20.929 -19.048 1.00 85.12 318 SER A C 1
ATOM 2414 O O . SER A 1 318 ? 11.172 -20.822 -20.095 1.00 85.12 318 SER A O 1
ATOM 2416 N N . HIS A 1 319 ? 9.276 -20.632 -18.981 1.00 87.75 319 HIS A N 1
ATOM 2417 C CA . HIS A 1 319 ? 8.440 -20.425 -20.168 1.00 87.75 319 HIS A CA 1
ATOM 2418 C C . HIS A 1 319 ? 8.498 -19.033 -20.824 1.00 87.75 319 HIS A C 1
ATOM 2420 O O . HIS A 1 319 ? 7.887 -18.849 -21.877 1.00 87.75 319 HIS A O 1
ATOM 2426 N N . SER A 1 320 ? 9.215 -18.065 -20.253 1.00 87.75 320 SER A N 1
ATOM 2427 C CA . SER A 1 320 ? 9.379 -16.734 -20.839 1.00 87.75 320 SER A CA 1
ATOM 2428 C C . SER A 1 320 ? 10.449 -16.703 -21.933 1.00 87.75 320 SER A C 1
ATOM 2430 O O . SER A 1 320 ? 11.471 -17.387 -21.869 1.00 87.75 320 SER A O 1
ATOM 2432 N N . CYS A 1 321 ? 10.208 -15.880 -22.953 1.00 85.38 321 CYS A N 1
ATOM 2433 C CA . CYS A 1 321 ? 11.228 -15.496 -23.921 1.00 85.38 321 CYS A CA 1
ATOM 2434 C C . CYS A 1 321 ? 12.332 -14.669 -23.230 1.00 85.38 321 CYS A C 1
ATOM 2436 O O . CYS A 1 321 ? 12.035 -13.821 -22.388 1.00 85.38 321 CYS A O 1
ATOM 2438 N N . ILE A 1 322 ? 13.598 -14.908 -23.596 1.00 86.12 322 ILE A N 1
ATOM 2439 C CA . ILE A 1 322 ? 14.772 -14.209 -23.043 1.00 86.12 322 ILE A CA 1
ATOM 2440 C C . ILE A 1 322 ? 14.791 -12.710 -23.376 1.00 86.12 322 ILE A C 1
ATOM 2442 O O . ILE A 1 322 ? 15.314 -11.914 -22.596 1.00 86.12 322 ILE A O 1
ATOM 2446 N N . GLU A 1 323 ? 14.181 -12.325 -24.497 1.00 80.69 323 GLU A N 1
ATOM 2447 C CA . GLU A 1 323 ? 14.101 -10.930 -24.924 1.00 80.69 323 GLU A CA 1
ATOM 2448 C C . GLU A 1 323 ? 13.267 -10.079 -23.962 1.00 80.69 323 GLU A C 1
ATOM 2450 O O . GLU A 1 323 ? 12.099 -10.373 -23.668 1.00 80.69 323 GLU A O 1
ATOM 2455 N N . LYS A 1 324 ? 13.871 -8.987 -23.479 1.00 80.50 324 LYS A N 1
ATOM 2456 C CA . LYS A 1 324 ? 13.254 -8.082 -22.503 1.00 80.50 324 LYS A CA 1
ATOM 2457 C C . LYS A 1 324 ? 11.936 -7.524 -23.056 1.00 80.50 324 LYS A C 1
ATOM 2459 O O . LYS A 1 324 ? 11.908 -6.864 -24.085 1.00 80.50 324 LYS A O 1
ATOM 2464 N N . GLY A 1 325 ? 10.837 -7.765 -22.336 1.00 82.00 325 GLY A N 1
ATOM 2465 C CA . GLY A 1 325 ? 9.505 -7.247 -22.679 1.00 82.00 325 GLY A CA 1
ATOM 2466 C C . GLY A 1 325 ? 8.699 -8.085 -23.681 1.00 82.00 325 GLY A C 1
ATOM 2467 O O . GLY A 1 325 ? 7.569 -7.717 -23.995 1.00 82.00 325 GLY A O 1
ATOM 2468 N N . CYS A 1 326 ? 9.222 -9.220 -24.158 1.00 83.56 326 CYS A N 1
ATOM 2469 C CA . CYS A 1 326 ? 8.506 -10.086 -25.094 1.00 83.56 326 CYS A CA 1
ATOM 2470 C C . CYS A 1 326 ? 7.339 -10.827 -24.427 1.00 83.56 326 CYS A C 1
ATOM 2472 O O . CYS A 1 326 ? 7.567 -11.611 -23.512 1.00 83.56 326 CYS A O 1
ATOM 2474 N N . LYS A 1 327 ? 6.104 -10.632 -24.903 1.00 83.38 327 LYS A N 1
ATOM 2475 C CA . LYS A 1 327 ? 4.898 -11.238 -24.305 1.00 83.38 327 LYS A CA 1
ATOM 2476 C C . LYS A 1 327 ? 4.643 -12.697 -24.702 1.00 83.38 327 LYS A C 1
ATOM 2478 O O . LYS A 1 327 ? 3.811 -13.343 -24.074 1.00 83.38 327 LYS A O 1
ATOM 2483 N N . GLU A 1 328 ? 5.347 -13.198 -25.709 1.00 84.50 328 GLU A N 1
ATOM 2484 C CA . GLU A 1 328 ? 5.142 -14.535 -26.268 1.00 84.50 328 GLU A CA 1
ATOM 2485 C C . GLU A 1 328 ? 5.842 -15.626 -25.436 1.00 84.50 328 GLU A C 1
ATOM 2487 O O . GLU A 1 328 ? 6.920 -15.379 -24.873 1.00 84.50 328 GLU A O 1
ATOM 2492 N N . PRO A 1 329 ? 5.273 -16.844 -25.361 1.00 84.06 329 PRO A N 1
ATOM 2493 C CA . PRO A 1 329 ? 5.943 -17.974 -24.733 1.00 84.06 329 PRO A CA 1
ATOM 2494 C C . PRO A 1 329 ? 7.203 -18.363 -25.516 1.00 84.06 329 PRO A C 1
ATOM 2496 O O . PRO A 1 329 ? 7.280 -18.214 -26.740 1.00 84.06 329 PRO A O 1
ATOM 2499 N N . ARG A 1 330 ? 8.205 -18.909 -24.817 1.00 86.00 330 ARG A N 1
ATOM 2500 C CA . ARG A 1 330 ? 9.317 -19.593 -25.497 1.00 86.00 330 ARG A CA 1
ATOM 2501 C C . ARG A 1 330 ? 8.776 -20.777 -26.305 1.00 86.00 330 ARG A C 1
ATOM 2503 O O . ARG A 1 330 ? 7.825 -21.428 -25.878 1.00 86.00 330 ARG A O 1
ATOM 2510 N N . LEU A 1 331 ? 9.453 -21.131 -27.393 1.00 80.75 331 LEU A N 1
ATOM 2511 C CA . LEU A 1 331 ? 9.041 -22.220 -28.290 1.00 80.75 331 LEU A CA 1
ATOM 2512 C C . LEU A 1 331 ? 9.109 -23.647 -27.707 1.00 80.75 331 LEU A C 1
ATOM 2514 O O . LEU A 1 331 ? 8.756 -24.589 -28.399 1.00 80.75 331 LEU A O 1
ATOM 2518 N N . GLY A 1 332 ? 9.508 -23.820 -26.442 1.00 60.94 332 GLY A N 1
ATOM 2519 C CA . GLY A 1 332 ? 9.271 -25.049 -25.675 1.00 60.94 332 GLY A CA 1
ATOM 2520 C C . GLY A 1 332 ? 9.720 -26.349 -26.356 1.00 60.94 332 GLY A C 1
ATOM 2521 O O . GLY A 1 332 ? 8.894 -27.131 -26.804 1.00 60.94 332 GLY A O 1
ATOM 2522 N N . GLY A 1 333 ? 11.024 -26.627 -26.350 1.00 61.91 333 GLY A N 1
ATOM 2523 C CA . GLY A 1 333 ? 11.600 -27.907 -26.777 1.00 61.91 333 GLY A CA 1
ATOM 2524 C C . GLY A 1 333 ? 12.913 -28.195 -26.045 1.00 61.91 333 GLY A C 1
ATOM 2525 O O . GLY A 1 333 ? 13.468 -27.304 -25.396 1.00 61.91 333 GLY A O 1
ATOM 2526 N N . ARG A 1 334 ? 13.425 -29.435 -26.131 1.00 56.53 334 ARG A N 1
ATOM 2527 C CA . ARG A 1 334 ? 14.731 -29.833 -25.547 1.00 56.53 334 ARG A CA 1
ATOM 2528 C C . ARG A 1 334 ? 15.912 -29.021 -26.111 1.00 56.53 334 ARG A C 1
ATOM 2530 O O . ARG A 1 334 ? 16.971 -28.981 -25.487 1.00 56.53 334 ARG A O 1
ATOM 2537 N N . ASP A 1 335 ? 15.707 -28.299 -27.209 1.00 56.28 335 ASP A N 1
ATOM 2538 C CA . ASP A 1 335 ? 16.760 -27.720 -28.051 1.00 56.28 335 ASP A CA 1
ATOM 2539 C C . ASP A 1 335 ? 17.285 -26.346 -27.604 1.00 56.28 335 ASP A C 1
ATOM 2541 O O . ASP A 1 335 ? 17.839 -25.593 -28.395 1.00 56.28 335 ASP A O 1
ATOM 2545 N N . ARG A 1 336 ? 17.166 -25.995 -26.316 1.00 63.91 336 ARG A N 1
ATOM 2546 C CA . ARG A 1 336 ? 17.760 -24.776 -25.716 1.00 63.91 336 ARG A CA 1
ATOM 2547 C C . ARG A 1 336 ? 17.362 -23.436 -26.364 1.00 63.91 336 ARG A C 1
ATOM 2549 O O . ARG A 1 336 ? 17.926 -22.417 -25.969 1.00 63.91 336 ARG A O 1
ATOM 2556 N N . ILE A 1 337 ? 16.388 -23.383 -27.274 1.00 74.25 337 ILE A N 1
ATOM 2557 C CA . ILE A 1 337 ? 15.923 -22.126 -27.878 1.00 74.25 337 ILE A CA 1
ATOM 2558 C C . ILE A 1 337 ? 15.218 -21.297 -26.795 1.00 74.25 337 ILE A C 1
ATOM 2560 O O . ILE A 1 337 ? 14.108 -21.607 -26.358 1.00 74.25 337 ILE A O 1
ATOM 2564 N N . ARG A 1 338 ? 15.901 -20.251 -26.310 1.00 79.44 338 ARG A N 1
ATOM 2565 C CA . ARG A 1 338 ? 15.420 -19.366 -25.229 1.00 79.44 338 ARG A CA 1
ATOM 2566 C C . ARG A 1 338 ? 14.515 -18.235 -25.732 1.00 79.44 338 ARG A C 1
ATOM 2568 O O . ARG A 1 338 ? 14.133 -17.369 -24.950 1.00 79.44 338 ARG A O 1
ATOM 2575 N N . GLN A 1 339 ? 14.187 -18.224 -27.019 1.00 82.50 339 GLN A N 1
ATOM 2576 C CA . GLN A 1 339 ? 13.420 -17.171 -27.681 1.00 82.50 339 GLN A CA 1
ATOM 2577 C C . GLN A 1 339 ? 12.017 -17.659 -28.068 1.00 82.50 339 GLN A C 1
ATOM 2579 O O . GLN A 1 339 ? 11.755 -18.860 -28.178 1.00 82.50 339 GLN A O 1
ATOM 2584 N N . CYS A 1 340 ? 11.091 -16.717 -28.241 1.00 86.50 340 CYS A N 1
ATOM 2585 C CA . CYS A 1 340 ? 9.807 -16.985 -28.884 1.00 86.50 340 CYS A CA 1
ATOM 2586 C C . CYS A 1 340 ? 9.989 -17.130 -30.403 1.00 86.50 340 CYS A C 1
ATOM 2588 O O . CYS A 1 340 ? 11.024 -16.744 -30.946 1.00 86.50 340 CYS A O 1
ATOM 2590 N N . LEU A 1 341 ? 8.963 -17.625 -31.100 1.00 81.88 341 LEU A N 1
ATOM 2591 C CA . LEU A 1 341 ? 8.990 -17.794 -32.557 1.00 81.88 341 LEU A CA 1
ATOM 2592 C C . LEU A 1 341 ? 9.339 -16.494 -33.292 1.00 81.88 341 LEU A C 1
ATOM 2594 O O . LEU A 1 341 ? 10.192 -16.495 -34.174 1.00 81.88 341 LEU A O 1
ATOM 2598 N N . GLY A 1 342 ? 8.747 -15.372 -32.875 1.00 80.94 342 GLY A N 1
ATOM 2599 C CA . GLY A 1 342 ? 9.005 -14.069 -33.487 1.00 80.94 342 GLY A CA 1
ATOM 2600 C C . GLY A 1 342 ? 10.464 -13.622 -33.365 1.00 80.94 342 GLY A C 1
ATOM 2601 O O . GLY A 1 342 ? 11.059 -13.218 -34.358 1.00 80.94 342 GLY A O 1
ATOM 2602 N N . HIS A 1 343 ? 11.068 -13.736 -32.180 1.00 81.25 343 HIS A N 1
ATOM 2603 C CA . HIS A 1 343 ? 12.465 -13.339 -31.982 1.00 81.25 343 HIS A CA 1
ATOM 2604 C C . HIS A 1 343 ? 13.451 -14.327 -32.591 1.00 81.25 343 HIS A C 1
ATOM 2606 O O . HIS A 1 343 ? 14.402 -13.891 -33.219 1.00 81.25 343 HIS A O 1
ATOM 2612 N N . TRP A 1 344 ? 13.177 -15.629 -32.521 1.00 79.19 344 TRP A N 1
ATOM 2613 C CA . TRP A 1 344 ? 14.011 -16.623 -33.189 1.00 79.19 344 TRP A CA 1
ATOM 2614 C C . TRP A 1 344 ? 14.032 -16.412 -34.712 1.00 79.19 344 TRP A C 1
ATOM 2616 O O . TRP A 1 344 ? 15.095 -16.398 -35.321 1.00 79.19 344 TRP A O 1
ATOM 2626 N N . THR A 1 345 ? 12.877 -16.149 -35.338 1.00 75.31 345 THR A N 1
ATOM 2627 C CA . THR A 1 345 ? 12.834 -15.827 -36.779 1.00 75.31 345 THR A CA 1
ATOM 2628 C C . THR A 1 345 ? 13.494 -14.493 -37.128 1.00 75.31 345 THR A C 1
ATOM 2630 O O . THR A 1 345 ? 14.016 -14.362 -38.234 1.00 75.31 345 THR A O 1
ATOM 2633 N N . ARG A 1 346 ? 13.496 -13.512 -36.213 1.00 73.31 346 ARG A N 1
ATOM 2634 C CA . ARG A 1 346 ? 14.215 -12.245 -36.392 1.00 73.31 346 ARG A CA 1
ATOM 2635 C C . ARG A 1 346 ? 15.723 -12.458 -36.303 1.00 73.31 346 ARG A C 1
ATOM 2637 O O . ARG A 1 346 ? 16.402 -12.096 -37.245 1.00 73.31 346 ARG A O 1
ATOM 2644 N N . ASP A 1 347 ? 16.219 -13.141 -35.276 1.00 69.31 347 ASP A N 1
ATOM 2645 C CA . ASP A 1 347 ? 17.643 -13.460 -35.126 1.00 69.31 347 ASP A CA 1
ATOM 2646 C C . ASP A 1 347 ? 18.172 -14.305 -36.291 1.00 69.31 347 ASP A C 1
ATOM 2648 O O . ASP A 1 347 ? 19.281 -14.084 -36.767 1.00 69.31 347 ASP A O 1
ATOM 2652 N N . VAL A 1 348 ? 17.387 -15.262 -36.797 1.00 65.38 348 VAL A N 1
ATOM 2653 C CA . VAL A 1 348 ? 17.759 -16.027 -37.998 1.00 65.38 348 VAL A CA 1
ATOM 2654 C C . VAL A 1 348 ? 17.808 -15.119 -39.233 1.00 65.38 348 VAL A C 1
ATOM 2656 O O . VAL A 1 348 ? 18.733 -15.236 -40.031 1.00 65.38 348 VAL A O 1
ATOM 2659 N N . ARG A 1 349 ? 16.866 -14.180 -39.392 1.00 61.94 349 ARG A N 1
ATOM 2660 C CA . ARG A 1 349 ? 16.879 -13.207 -40.501 1.00 61.94 349 ARG A CA 1
ATOM 2661 C C . ARG A 1 349 ? 18.020 -12.201 -40.392 1.00 61.94 349 ARG A C 1
ATOM 2663 O O . ARG A 1 349 ? 18.639 -11.917 -41.408 1.00 61.94 349 ARG A O 1
ATOM 2670 N N . ASP A 1 350 ? 18.316 -11.708 -39.196 1.00 59.69 350 ASP A N 1
ATOM 2671 C CA . ASP A 1 350 ? 19.379 -10.736 -38.942 1.00 59.69 350 ASP A CA 1
ATOM 2672 C C . ASP A 1 350 ? 20.763 -11.383 -39.096 1.00 59.69 350 ASP A C 1
ATOM 2674 O O . ASP A 1 350 ? 21.662 -10.757 -39.646 1.00 59.69 350 ASP A O 1
ATOM 2678 N N . ASN A 1 351 ? 20.928 -12.660 -38.724 1.00 57.69 351 ASN A N 1
ATOM 2679 C CA . ASN A 1 351 ? 22.151 -13.420 -39.012 1.00 57.69 351 ASN A CA 1
ATOM 2680 C C . ASN A 1 351 ? 22.326 -13.700 -40.513 1.00 57.69 351 ASN A C 1
ATOM 2682 O O . ASN A 1 351 ? 23.427 -13.563 -41.034 1.00 57.69 351 ASN A O 1
ATOM 2686 N N . VAL A 1 352 ? 21.253 -14.031 -41.240 1.00 55.09 352 VAL A N 1
ATOM 2687 C CA . VAL A 1 352 ? 21.321 -14.190 -42.706 1.00 55.09 352 VAL A CA 1
ATOM 2688 C C . VAL A 1 352 ? 21.594 -12.844 -43.394 1.00 55.09 352 VAL A C 1
ATOM 2690 O O . VAL A 1 352 ? 22.376 -12.782 -44.341 1.00 55.09 352 VAL A O 1
ATOM 2693 N N . ALA A 1 353 ? 21.006 -11.750 -42.904 1.00 52.28 353 ALA A N 1
ATOM 2694 C CA . ALA A 1 353 ? 21.254 -10.401 -43.406 1.00 52.28 353 ALA A CA 1
ATOM 2695 C C . ALA A 1 353 ? 22.671 -9.901 -43.075 1.00 52.28 353 ALA A C 1
ATOM 2697 O O . ALA A 1 353 ? 23.268 -9.218 -43.906 1.00 52.28 353 ALA A O 1
ATOM 2698 N N . SER A 1 354 ? 23.241 -10.262 -41.918 1.00 52.91 354 SER A N 1
ATOM 2699 C CA . SER A 1 354 ? 24.617 -9.904 -41.553 1.00 52.91 354 SER A CA 1
ATOM 2700 C C . SER A 1 354 ? 25.651 -10.737 -42.313 1.00 52.91 354 SER A C 1
ATOM 2702 O O . SER A 1 354 ? 26.657 -10.185 -42.745 1.00 52.91 354 SER A O 1
ATOM 2704 N N . GLU A 1 355 ? 25.397 -12.018 -42.598 1.00 53.12 355 GLU A N 1
ATOM 2705 C CA . GLU A 1 355 ? 26.276 -12.814 -43.466 1.00 53.12 355 GLU A CA 1
ATOM 2706 C C . GLU A 1 355 ? 26.294 -12.294 -44.910 1.00 53.12 355 GLU A C 1
ATOM 2708 O O . GLU A 1 355 ? 27.367 -12.204 -45.516 1.00 53.12 355 GLU A O 1
ATOM 2713 N N . TYR A 1 356 ? 25.137 -11.892 -45.451 1.00 53.62 356 TYR A N 1
ATOM 2714 C CA . TYR A 1 356 ? 25.057 -11.227 -46.756 1.00 53.62 356 TYR A CA 1
ATOM 2715 C C . TYR A 1 356 ? 25.684 -9.828 -46.736 1.00 53.62 356 TYR A C 1
ATOM 2717 O O . TYR A 1 356 ? 26.405 -9.479 -47.668 1.00 53.62 356 TYR A O 1
ATOM 2725 N N . GLY A 1 357 ? 25.480 -9.055 -45.666 1.00 55.78 357 GLY A N 1
ATOM 2726 C CA . GLY A 1 357 ? 26.092 -7.739 -45.477 1.00 55.78 357 GLY A CA 1
ATOM 2727 C C . GLY A 1 357 ? 27.616 -7.811 -45.398 1.00 55.78 357 GLY A C 1
ATOM 2728 O O . GLY A 1 357 ? 28.301 -7.091 -46.114 1.00 55.78 357 GLY A O 1
ATOM 2729 N N . HIS A 1 358 ? 28.163 -8.748 -44.623 1.00 54.81 358 HIS A N 1
ATOM 2730 C CA . HIS A 1 358 ? 29.605 -8.967 -44.527 1.00 54.81 358 HIS A CA 1
ATOM 2731 C C . HIS A 1 358 ? 30.206 -9.548 -45.811 1.00 54.81 358 HIS A C 1
ATOM 2733 O O . HIS A 1 358 ? 31.368 -9.283 -46.108 1.00 54.81 358 HIS A O 1
ATOM 2739 N N . ARG A 1 359 ? 29.455 -10.339 -46.591 1.00 59.66 359 ARG A N 1
ATOM 2740 C CA . ARG A 1 359 ? 29.909 -10.788 -47.917 1.00 59.66 359 ARG A CA 1
ATOM 2741 C C . ARG A 1 359 ? 29.957 -9.621 -48.907 1.00 59.66 359 ARG A C 1
ATOM 2743 O O . ARG A 1 359 ? 30.989 -9.440 -49.539 1.00 59.66 359 ARG A O 1
ATOM 2750 N N . ALA A 1 360 ? 28.908 -8.804 -48.963 1.00 63.19 360 ALA A N 1
ATOM 2751 C CA . ALA A 1 360 ? 28.858 -7.617 -49.814 1.00 63.19 360 ALA A CA 1
ATOM 2752 C C . ALA A 1 360 ? 29.904 -6.562 -49.413 1.00 63.19 360 ALA A C 1
ATOM 2754 O O . ALA A 1 360 ? 30.480 -5.900 -50.268 1.00 63.19 360 ALA A O 1
ATOM 2755 N N . GLU A 1 361 ? 30.190 -6.417 -48.119 1.00 63.97 361 GLU A N 1
ATOM 2756 C CA . GLU A 1 361 ? 31.214 -5.496 -47.625 1.00 63.97 361 GLU A CA 1
ATOM 2757 C C . GLU A 1 361 ? 32.637 -5.978 -47.934 1.00 63.97 361 GLU A C 1
ATOM 2759 O O . GLU A 1 361 ? 33.478 -5.167 -48.315 1.00 63.97 361 GLU A O 1
ATOM 2764 N N . ARG A 1 362 ? 32.896 -7.292 -47.866 1.00 72.44 362 ARG A N 1
ATOM 2765 C CA . ARG A 1 362 ? 34.164 -7.872 -48.339 1.00 72.44 362 ARG A CA 1
ATOM 2766 C C . ARG A 1 362 ? 34.343 -7.706 -49.846 1.00 72.44 362 ARG A C 1
ATOM 2768 O O . ARG A 1 362 ? 35.425 -7.335 -50.274 1.00 72.44 362 ARG A O 1
ATOM 2775 N N . GLU A 1 363 ? 33.292 -7.933 -50.632 1.00 76.38 363 GLU A N 1
ATOM 2776 C CA . GLU A 1 363 ? 33.321 -7.701 -52.083 1.00 76.38 363 GLU A CA 1
ATOM 2777 C C . GLU A 1 363 ? 33.539 -6.220 -52.414 1.00 76.38 363 GLU A C 1
ATOM 2779 O O . GLU A 1 363 ? 34.320 -5.906 -53.307 1.00 76.38 363 GLU A O 1
ATOM 2784 N N . ARG A 1 364 ? 32.921 -5.297 -51.664 1.00 73.06 364 ARG A N 1
ATOM 2785 C CA . ARG A 1 364 ? 33.143 -3.854 -51.829 1.00 73.06 364 ARG A CA 1
ATOM 2786 C C . ARG A 1 364 ? 34.592 -3.468 -51.535 1.00 73.06 364 ARG A C 1
ATOM 2788 O O . ARG A 1 364 ? 35.192 -2.779 -52.348 1.00 73.06 364 ARG A O 1
ATOM 2795 N N . HIS A 1 365 ? 35.157 -3.950 -50.429 1.00 75.38 365 HIS A N 1
ATOM 2796 C CA . HIS A 1 365 ? 36.556 -3.687 -50.082 1.00 75.38 365 HIS A CA 1
ATOM 2797 C C . HIS A 1 365 ? 37.516 -4.271 -51.125 1.00 75.38 365 HIS A C 1
ATOM 2799 O O . HIS A 1 365 ? 38.479 -3.624 -51.515 1.00 75.38 365 HIS A O 1
ATOM 2805 N N . GLN A 1 366 ? 37.226 -5.472 -51.627 1.00 79.62 366 GLN A N 1
ATOM 2806 C CA . GLN A 1 366 ? 38.041 -6.109 -52.657 1.00 79.62 366 GLN A CA 1
ATOM 2807 C C . GLN A 1 366 ? 37.994 -5.338 -53.985 1.00 79.62 366 GLN A C 1
ATOM 2809 O O . GLN A 1 366 ? 39.026 -5.146 -54.616 1.00 79.62 366 GLN A O 1
ATOM 2814 N N . LEU A 1 367 ? 36.825 -4.819 -54.371 1.00 83.44 367 LEU A N 1
ATOM 2815 C CA . LEU A 1 367 ? 36.695 -3.940 -55.536 1.00 83.44 367 LEU A CA 1
ATOM 2816 C C . LEU A 1 367 ? 37.398 -2.590 -55.336 1.00 83.44 367 LEU A C 1
ATOM 2818 O O . LEU A 1 367 ? 37.965 -2.061 -56.285 1.00 83.44 367 LEU A O 1
ATOM 2822 N N . GLU A 1 368 ? 37.366 -2.021 -54.130 1.00 81.12 368 GLU A N 1
ATOM 2823 C CA . GLU A 1 368 ? 38.093 -0.788 -53.798 1.00 81.12 368 GLU A CA 1
ATOM 2824 C C . GLU A 1 368 ? 39.616 -0.991 -53.894 1.00 81.12 368 GLU A C 1
ATOM 2826 O O . GLU A 1 368 ? 40.306 -0.160 -54.489 1.00 81.12 368 GLU A O 1
ATOM 2831 N N . ASP A 1 369 ? 40.128 -2.120 -53.397 1.00 83.81 369 ASP A N 1
ATOM 2832 C CA . ASP A 1 369 ? 41.537 -2.504 -53.527 1.00 83.81 369 ASP A CA 1
ATOM 2833 C C . ASP A 1 369 ? 41.930 -2.710 -55.003 1.00 83.81 369 ASP A C 1
ATOM 2835 O O . ASP A 1 369 ? 42.948 -2.175 -55.453 1.00 83.81 369 ASP A O 1
ATOM 2839 N N . ASP A 1 370 ? 41.095 -3.406 -55.784 1.00 84.00 370 ASP A N 1
ATOM 2840 C CA . ASP A 1 370 ? 41.303 -3.616 -57.222 1.00 84.00 370 ASP A CA 1
ATOM 2841 C C . ASP A 1 370 ? 41.304 -2.284 -57.996 1.00 84.00 370 ASP A C 1
ATOM 2843 O O . ASP A 1 370 ? 42.140 -2.066 -58.879 1.00 84.00 370 ASP A O 1
ATOM 2847 N N . ILE A 1 371 ? 40.396 -1.358 -57.660 1.00 85.31 371 ILE A N 1
ATOM 2848 C CA . ILE A 1 371 ? 40.364 -0.007 -58.239 1.00 85.31 371 ILE A CA 1
ATOM 2849 C C . ILE A 1 371 ? 41.662 0.729 -57.910 1.00 85.31 371 ILE A C 1
ATOM 2851 O O . ILE A 1 371 ? 42.288 1.288 -58.811 1.00 85.31 371 ILE A O 1
ATOM 2855 N N . HIS A 1 372 ? 42.113 0.697 -56.656 1.00 84.69 372 HIS A N 1
ATOM 2856 C CA . HIS A 1 372 ? 43.366 1.337 -56.265 1.00 84.69 372 HIS A CA 1
ATOM 2857 C C . HIS A 1 372 ? 44.587 0.733 -56.962 1.00 84.69 372 HIS A C 1
ATOM 2859 O O . HIS A 1 372 ? 45.494 1.475 -57.361 1.00 84.69 372 HIS A O 1
ATOM 2865 N N . GLU A 1 373 ? 44.618 -0.586 -57.158 1.00 89.00 373 GLU A N 1
ATOM 2866 C CA . GLU A 1 373 ? 45.677 -1.246 -57.913 1.00 89.00 373 GLU A CA 1
ATOM 2867 C C . GLU A 1 373 ? 45.657 -0.822 -59.389 1.00 89.00 373 GLU A C 1
ATOM 2869 O O . GLU A 1 373 ? 46.706 -0.501 -59.956 1.00 89.00 373 GLU A O 1
ATOM 2874 N N . LEU A 1 374 ? 44.480 -0.751 -60.015 1.00 87.50 374 LEU A N 1
ATOM 2875 C CA . LEU A 1 374 ? 44.332 -0.277 -61.393 1.00 87.50 374 LEU A CA 1
ATOM 2876 C C . LEU A 1 374 ? 44.741 1.193 -61.540 1.00 87.50 374 LEU A C 1
ATOM 2878 O O . LEU A 1 374 ? 45.486 1.529 -62.460 1.00 87.50 374 LEU A O 1
ATOM 2882 N N . GLU A 1 375 ? 44.340 2.060 -60.613 1.00 86.06 375 GLU A N 1
ATOM 2883 C CA . GLU A 1 375 ? 44.769 3.461 -60.568 1.00 86.06 375 GLU A CA 1
ATOM 2884 C C . GLU A 1 375 ? 46.282 3.590 -60.372 1.00 86.06 375 GLU A C 1
ATOM 2886 O O . GLU A 1 375 ? 46.929 4.466 -60.951 1.00 86.06 375 GLU A O 1
ATOM 2891 N N . TYR A 1 376 ? 46.880 2.735 -59.541 1.00 86.62 376 TYR A N 1
ATOM 2892 C CA . TYR A 1 376 ? 48.327 2.682 -59.370 1.00 86.62 376 TYR A CA 1
ATOM 2893 C C . TYR A 1 376 ? 49.026 2.251 -60.665 1.00 86.62 376 TYR A C 1
ATOM 2895 O O . TYR A 1 376 ? 49.923 2.957 -61.131 1.00 86.62 376 TYR A O 1
ATOM 2903 N N . ARG A 1 377 ? 48.577 1.162 -61.300 1.00 86.19 377 ARG A N 1
ATOM 2904 C CA . ARG A 1 377 ? 49.100 0.691 -62.594 1.00 86.19 377 ARG A CA 1
ATOM 2905 C C . ARG A 1 377 ? 48.976 1.764 -63.675 1.00 86.19 377 ARG A C 1
ATOM 2907 O O . ARG A 1 377 ? 49.915 1.968 -64.442 1.00 86.19 377 ARG A O 1
ATOM 2914 N N . GLU A 1 378 ? 47.866 2.492 -63.701 1.00 87.06 378 GLU A N 1
ATOM 2915 C CA . GLU A 1 378 ? 47.635 3.579 -64.650 1.00 87.06 378 GLU A CA 1
ATOM 2916 C C . GLU A 1 378 ? 48.552 4.780 -64.385 1.00 87.06 378 GLU A C 1
ATOM 2918 O O . GLU A 1 378 ? 49.152 5.318 -65.316 1.00 87.06 378 GLU A O 1
ATOM 2923 N N . ARG A 1 379 ? 48.756 5.161 -63.117 1.00 85.50 379 ARG A N 1
ATOM 2924 C CA . ARG A 1 379 ? 49.737 6.194 -62.743 1.00 85.50 379 ARG A CA 1
ATOM 2925 C C . ARG A 1 379 ? 51.152 5.814 -63.167 1.00 85.50 379 ARG A C 1
ATOM 2927 O O . ARG A 1 379 ? 51.861 6.659 -63.709 1.00 85.50 379 ARG A O 1
ATOM 2934 N N . VAL A 1 380 ? 51.546 4.556 -62.975 1.00 86.31 380 VAL A N 1
ATOM 2935 C CA . VAL A 1 380 ? 52.846 4.038 -63.427 1.00 86.31 380 VAL A CA 1
ATOM 2936 C C . VAL A 1 380 ? 52.941 4.064 -64.956 1.00 86.31 380 VAL A C 1
ATOM 2938 O O . VAL A 1 380 ? 53.948 4.521 -65.495 1.00 86.31 380 VAL A O 1
ATOM 2941 N N . ARG A 1 381 ? 51.885 3.656 -65.673 1.00 90.44 381 ARG A N 1
ATOM 2942 C CA . ARG A 1 381 ? 51.823 3.711 -67.142 1.00 90.44 381 ARG A CA 1
ATOM 2943 C C . ARG A 1 381 ? 51.988 5.137 -67.665 1.00 90.44 381 ARG A C 1
ATOM 2945 O O . ARG A 1 381 ? 52.810 5.364 -68.549 1.00 90.44 381 ARG A O 1
ATOM 2952 N N . LEU A 1 382 ? 51.249 6.090 -67.099 1.00 86.00 382 LEU A N 1
ATOM 2953 C CA . LEU A 1 382 ? 51.311 7.504 -67.471 1.00 86.00 382 LEU A CA 1
ATOM 2954 C C . LEU A 1 382 ? 52.661 8.133 -67.109 1.00 86.00 382 LEU A C 1
ATOM 2956 O O . LEU A 1 382 ? 53.169 8.951 -67.872 1.00 86.00 382 LEU A O 1
ATOM 2960 N N . ALA A 1 383 ? 53.268 7.756 -65.981 1.00 84.50 383 ALA A N 1
ATOM 2961 C CA . ALA A 1 383 ? 54.617 8.192 -65.624 1.00 84.50 383 ALA A CA 1
ATOM 2962 C C . ALA A 1 383 ? 55.654 7.679 -66.636 1.00 84.50 383 ALA A C 1
ATOM 2964 O O . ALA A 1 383 ? 56.429 8.473 -67.165 1.00 84.50 383 ALA A O 1
ATOM 2965 N N . ALA A 1 384 ? 55.594 6.394 -66.996 1.00 86.12 384 ALA A N 1
ATOM 2966 C CA . ALA A 1 384 ? 56.452 5.804 -68.022 1.00 86.12 384 ALA A CA 1
ATOM 2967 C C . ALA A 1 384 ? 56.201 6.398 -69.422 1.00 86.12 384 ALA A C 1
ATOM 2969 O O . ALA A 1 384 ? 57.103 6.449 -70.256 1.00 86.12 384 ALA A O 1
ATOM 2970 N N . GLU A 1 385 ? 54.977 6.835 -69.728 1.00 85.75 385 GLU A N 1
ATOM 2971 C CA . GLU A 1 385 ? 54.681 7.562 -70.967 1.00 85.75 385 GLU A CA 1
ATOM 2972 C C . GLU A 1 385 ? 55.276 8.976 -70.947 1.00 85.75 385 GLU A C 1
ATOM 2974 O O . GLU A 1 385 ? 55.872 9.399 -71.935 1.00 85.75 385 GLU A O 1
ATOM 2979 N N . ARG A 1 386 ? 55.174 9.699 -69.823 1.00 85.94 386 ARG A N 1
ATOM 2980 C CA . ARG A 1 386 ? 55.810 11.016 -69.653 1.00 85.94 386 ARG A CA 1
ATOM 2981 C C . ARG A 1 386 ? 57.325 10.922 -69.774 1.00 85.94 386 ARG A C 1
ATOM 2983 O O . ARG A 1 386 ? 57.914 11.736 -70.472 1.00 85.94 386 ARG A O 1
ATOM 2990 N N . GLU A 1 387 ? 57.938 9.918 -69.158 1.00 87.00 387 GLU A N 1
ATOM 2991 C CA . GLU A 1 387 ? 59.374 9.659 -69.273 1.00 87.00 387 GLU A CA 1
ATOM 2992 C C . GLU A 1 387 ? 59.772 9.346 -70.721 1.00 87.00 387 GLU A C 1
ATOM 2994 O O . GLU A 1 387 ? 60.708 9.942 -71.246 1.00 87.00 387 GLU A O 1
ATOM 2999 N N . ARG A 1 388 ? 58.998 8.508 -71.424 1.00 88.12 388 ARG A N 1
ATOM 3000 C CA . ARG A 1 388 ? 59.207 8.258 -72.859 1.00 88.12 388 ARG A CA 1
ATOM 3001 C C . ARG A 1 388 ? 59.069 9.517 -73.711 1.00 88.12 388 ARG A C 1
ATOM 3003 O O . ARG A 1 388 ? 59.847 9.688 -74.643 1.00 88.12 388 ARG A O 1
ATOM 3010 N N . ARG A 1 389 ? 58.118 10.405 -73.403 1.00 86.31 389 ARG A N 1
ATOM 3011 C CA . ARG A 1 389 ? 57.982 11.700 -74.090 1.00 86.31 389 ARG A CA 1
ATOM 3012 C C . ARG A 1 389 ? 59.172 12.614 -73.813 1.00 86.31 389 ARG A C 1
ATOM 3014 O O . ARG A 1 389 ? 59.670 13.211 -74.755 1.00 86.31 389 ARG A O 1
ATOM 3021 N N . MET A 1 390 ? 59.649 12.676 -72.570 1.00 86.06 390 MET A N 1
ATOM 3022 C CA . MET A 1 390 ? 60.843 13.445 -72.203 1.00 86.06 390 MET A CA 1
ATOM 3023 C C . MET A 1 390 ? 62.082 12.943 -72.950 1.00 86.06 390 MET A C 1
ATOM 3025 O O . MET A 1 390 ? 62.778 13.743 -73.564 1.00 86.06 390 MET A O 1
ATOM 3029 N N . LEU A 1 391 ? 62.313 11.626 -72.976 1.00 88.81 391 LEU A N 1
ATOM 3030 C CA . LEU A 1 391 ? 63.418 11.022 -73.728 1.00 88.81 391 LEU A CA 1
ATOM 3031 C C . LEU A 1 391 ? 63.288 11.273 -75.235 1.00 88.81 391 LEU A C 1
ATOM 3033 O O . LEU A 1 391 ? 64.258 11.666 -75.873 1.00 88.81 391 LEU A O 1
ATOM 3037 N N . ALA A 1 392 ? 62.087 11.127 -75.801 1.00 85.81 392 ALA A N 1
ATOM 3038 C CA . ALA A 1 392 ? 61.842 11.431 -77.210 1.00 85.81 392 ALA A CA 1
ATOM 3039 C C . ALA A 1 392 ? 62.071 12.917 -77.535 1.00 85.81 392 ALA A C 1
ATOM 3041 O O . ALA A 1 392 ? 62.557 13.246 -78.615 1.00 85.81 392 ALA A O 1
ATOM 3042 N N . GLU A 1 393 ? 61.740 13.822 -76.613 1.00 84.81 393 GLU A N 1
ATOM 3043 C CA . GLU A 1 393 ? 61.988 15.253 -76.763 1.00 84.81 393 GLU A CA 1
ATOM 3044 C C . GLU A 1 393 ? 63.483 15.584 -76.647 1.00 84.81 393 GLU A C 1
ATOM 3046 O O . GLU A 1 393 ? 63.996 16.379 -77.434 1.00 84.81 393 GLU A O 1
ATOM 3051 N N . GLU A 1 394 ? 64.213 14.948 -75.728 1.00 84.06 394 GLU A N 1
ATOM 3052 C CA . GLU A 1 394 ? 65.673 15.055 -75.641 1.00 84.06 394 GLU A CA 1
ATOM 3053 C C . GLU A 1 394 ? 66.361 14.519 -76.900 1.00 84.06 394 GLU A C 1
ATOM 3055 O O . GLU A 1 394 ? 67.244 15.184 -77.446 1.00 84.06 394 GLU A O 1
ATOM 3060 N N . ASP A 1 395 ? 65.927 13.367 -77.410 1.00 84.38 395 ASP A N 1
ATOM 3061 C CA . ASP A 1 395 ? 66.428 12.797 -78.659 1.00 84.38 395 ASP A CA 1
ATOM 3062 C C . ASP A 1 395 ? 66.096 13.693 -79.857 1.00 84.38 395 ASP A C 1
ATOM 3064 O O . ASP A 1 395 ? 66.948 13.901 -80.722 1.00 84.38 395 ASP A O 1
ATOM 3068 N N . ALA A 1 396 ? 64.907 14.304 -79.891 1.00 85.62 396 ALA A N 1
ATOM 3069 C CA . ALA A 1 396 ? 64.546 15.285 -80.911 1.00 85.62 396 ALA A CA 1
ATOM 3070 C C . ALA A 1 396 ? 65.432 16.540 -80.835 1.00 85.62 396 ALA A C 1
ATOM 3072 O O . ALA A 1 396 ? 65.910 17.012 -81.868 1.00 85.62 396 ALA A O 1
ATOM 3073 N N . ARG A 1 397 ? 65.723 17.051 -79.630 1.00 88.12 397 ARG A N 1
ATOM 3074 C CA . ARG A 1 397 ? 66.657 18.174 -79.433 1.00 88.12 397 ARG A CA 1
ATOM 3075 C C . ARG A 1 397 ? 68.073 17.807 -79.870 1.00 88.12 397 ARG A C 1
ATOM 3077 O O . ARG A 1 397 ? 68.708 18.601 -80.556 1.00 88.12 397 ARG A O 1
ATOM 3084 N N . ARG A 1 398 ? 68.560 16.608 -79.535 1.00 87.50 398 ARG A N 1
ATOM 3085 C CA . ARG A 1 398 ? 69.867 16.103 -79.993 1.00 87.50 398 ARG A CA 1
ATOM 3086 C C . ARG A 1 398 ? 69.905 15.950 -81.509 1.00 87.50 398 ARG A C 1
ATOM 3088 O O . ARG A 1 398 ? 70.879 16.354 -82.137 1.00 87.50 398 ARG A O 1
ATOM 3095 N N . ALA A 1 399 ? 68.848 15.419 -82.116 1.00 86.06 399 ALA A N 1
ATOM 3096 C CA . ALA A 1 399 ? 68.736 15.307 -83.566 1.00 86.06 399 ALA A CA 1
ATOM 3097 C C . ALA A 1 399 ? 68.749 16.687 -84.239 1.00 86.06 399 ALA A C 1
ATOM 3099 O O . ALA A 1 399 ? 69.415 16.860 -85.259 1.00 86.06 399 ALA A O 1
ATOM 3100 N N . GLU A 1 400 ? 68.071 17.678 -83.659 1.00 84.88 400 GLU A N 1
ATOM 3101 C CA . GLU A 1 400 ? 68.078 19.055 -84.154 1.00 84.88 400 GLU A CA 1
ATOM 3102 C C . GLU A 1 400 ? 69.453 19.716 -83.986 1.00 84.88 400 GLU A C 1
ATOM 3104 O O . GLU A 1 400 ? 69.950 20.322 -84.929 1.00 84.88 400 GLU A O 1
ATOM 3109 N N . GLN A 1 401 ? 70.136 19.511 -82.856 1.00 85.06 401 GLN A N 1
ATOM 3110 C CA . GLN A 1 401 ? 71.525 19.949 -82.662 1.00 85.06 401 GLN A CA 1
ATOM 3111 C C . GLN A 1 401 ? 72.472 19.309 -83.684 1.00 85.06 401 GLN A C 1
ATOM 3113 O O . GLN A 1 401 ? 73.317 19.992 -84.255 1.00 85.06 401 GLN A O 1
ATOM 3118 N N . ILE A 1 402 ? 72.306 18.016 -83.982 1.00 85.69 402 ILE A N 1
ATOM 3119 C CA . ILE A 1 402 ? 73.079 17.328 -85.024 1.00 85.69 402 ILE A CA 1
ATOM 3120 C C . ILE A 1 402 ? 72.775 17.918 -86.407 1.00 85.69 402 ILE A C 1
ATOM 3122 O O . ILE A 1 402 ? 73.696 18.097 -87.204 1.00 85.69 402 ILE A O 1
ATOM 3126 N N . LYS A 1 403 ? 71.511 18.233 -86.719 1.00 84.62 403 LYS A N 1
ATOM 3127 C CA . LYS A 1 403 ? 71.148 18.904 -87.979 1.00 84.62 403 LYS A CA 1
ATOM 3128 C C . LYS A 1 403 ? 71.765 20.296 -88.070 1.00 84.62 403 LYS A C 1
ATOM 3130 O O . LYS A 1 403 ? 72.330 20.621 -89.110 1.00 84.62 403 LYS A O 1
ATOM 3135 N N . GLN A 1 404 ? 71.701 21.084 -86.999 1.00 83.00 404 GLN A N 1
ATOM 3136 C CA . GLN A 1 404 ? 72.307 22.414 -86.929 1.00 83.00 404 GLN A CA 1
ATOM 3137 C C . GLN A 1 404 ? 73.825 22.336 -87.108 1.00 83.00 404 GLN A C 1
ATOM 3139 O O . GLN A 1 404 ? 74.362 23.031 -87.964 1.00 83.00 404 GLN A O 1
ATOM 3144 N N . ALA A 1 405 ? 74.499 21.415 -86.415 1.00 84.50 405 ALA A N 1
ATOM 3145 C CA . ALA A 1 405 ? 75.935 21.186 -86.564 1.00 84.50 405 ALA A CA 1
ATOM 3146 C C . ALA A 1 405 ? 76.312 20.722 -87.982 1.00 84.50 405 ALA A C 1
ATOM 3148 O O . ALA A 1 405 ? 77.322 21.156 -88.531 1.00 84.50 405 ALA A O 1
ATOM 3149 N N . LYS A 1 406 ? 75.496 19.868 -88.619 1.00 87.81 406 LYS A N 1
ATOM 3150 C CA . LYS A 1 406 ? 75.693 19.476 -90.026 1.00 87.81 406 LYS A CA 1
ATOM 3151 C C . LYS A 1 406 ? 75.524 20.659 -90.976 1.00 87.81 406 LYS A C 1
ATOM 3153 O O . LYS A 1 406 ? 76.351 20.819 -91.867 1.00 87.81 406 LYS A O 1
ATOM 3158 N N . ALA A 1 407 ? 74.497 21.482 -90.779 1.00 84.75 407 ALA A N 1
ATOM 3159 C CA . ALA A 1 407 ? 74.261 22.676 -91.586 1.00 84.75 407 ALA A CA 1
ATOM 3160 C C . ALA A 1 407 ? 75.382 23.714 -91.406 1.00 84.75 407 ALA A C 1
ATOM 3162 O O . ALA A 1 407 ? 75.798 24.351 -92.370 1.00 84.75 407 ALA A O 1
ATOM 3163 N N . GLU A 1 408 ? 75.906 23.867 -90.191 1.00 85.25 408 GLU A N 1
ATOM 3164 C CA . GLU A 1 408 ? 77.054 24.727 -89.902 1.00 85.25 408 GLU A CA 1
ATOM 3165 C C . GLU A 1 408 ? 78.335 24.200 -90.556 1.00 85.25 408 GLU A C 1
ATOM 3167 O O . GLU A 1 408 ? 79.030 24.952 -91.237 1.00 85.25 408 GLU A O 1
ATOM 3172 N N . LEU A 1 409 ? 78.596 22.893 -90.458 1.00 89.25 409 LEU A N 1
ATOM 3173 C CA . LEU A 1 409 ? 79.713 22.251 -91.149 1.00 89.25 409 LEU A CA 1
ATOM 3174 C C . LEU A 1 409 ? 79.600 22.399 -92.674 1.00 89.25 409 LEU A C 1
ATOM 3176 O O . LEU A 1 409 ? 80.601 22.610 -93.354 1.00 89.25 409 LEU A O 1
ATOM 3180 N N . GLU A 1 410 ? 78.396 22.293 -93.231 1.00 86.94 410 GLU A N 1
ATOM 3181 C CA . GLU A 1 410 ? 78.151 22.489 -94.660 1.00 86.94 410 GLU A CA 1
ATOM 3182 C C . GLU A 1 410 ? 78.366 23.947 -95.083 1.00 86.94 410 GLU A C 1
ATOM 3184 O O . GLU A 1 410 ? 79.033 24.196 -96.087 1.00 86.94 410 GLU A O 1
ATOM 3189 N N . ARG A 1 411 ? 77.911 24.919 -94.279 1.00 87.44 411 ARG A N 1
ATOM 3190 C CA . ARG A 1 411 ? 78.243 26.340 -94.473 1.00 87.44 411 ARG A CA 1
ATOM 3191 C C . ARG A 1 411 ? 79.750 26.564 -94.446 1.00 87.44 411 ARG A C 1
ATOM 3193 O O . ARG A 1 411 ? 80.265 27.271 -95.306 1.00 87.44 411 ARG A O 1
ATOM 3200 N N . GLN A 1 412 ? 80.458 25.940 -93.509 1.00 86.12 412 GLN A N 1
ATOM 3201 C CA . GLN A 1 412 ? 81.910 26.047 -93.410 1.00 86.12 412 GLN A CA 1
ATOM 3202 C C . GLN A 1 412 ? 82.605 25.444 -94.637 1.00 86.12 412 GLN A C 1
ATOM 3204 O O . GLN A 1 412 ? 83.465 26.088 -95.228 1.00 86.12 412 GLN A O 1
ATOM 3209 N N . ARG A 1 413 ? 82.163 24.270 -95.105 1.00 89.81 413 ARG A N 1
ATOM 3210 C CA . ARG A 1 413 ? 82.652 23.668 -96.357 1.00 89.81 413 ARG A CA 1
ATOM 3211 C C . ARG A 1 413 ? 82.400 24.561 -97.567 1.00 89.81 413 ARG A C 1
ATOM 3213 O O . ARG A 1 413 ? 83.247 24.627 -98.455 1.00 89.81 413 ARG A O 1
ATOM 3220 N N . LEU A 1 414 ? 81.255 25.237 -97.616 1.00 88.88 414 LEU A N 1
ATOM 3221 C CA . LEU A 1 414 ? 80.925 26.162 -98.694 1.00 88.88 414 LEU A CA 1
ATOM 3222 C C . LEU A 1 414 ? 81.812 27.412 -98.645 1.00 88.88 414 LEU A C 1
ATOM 3224 O O . LEU A 1 414 ? 82.320 27.825 -99.682 1.00 88.88 414 LEU A O 1
ATOM 3228 N N . LEU A 1 415 ? 82.076 27.962 -97.457 1.00 85.56 415 LEU A N 1
ATOM 3229 C CA . LEU A 1 415 ? 83.043 29.048 -97.273 1.00 85.56 415 LEU A CA 1
ATOM 3230 C C . LEU A 1 415 ? 84.459 28.626 -97.683 1.00 85.56 415 LEU A C 1
ATOM 3232 O O . LEU A 1 415 ? 85.121 29.360 -98.412 1.00 85.56 415 LEU A O 1
ATOM 3236 N N . ASP A 1 416 ? 84.897 27.426 -97.303 1.00 84.50 416 ASP A N 1
ATOM 3237 C CA . ASP A 1 416 ? 86.189 26.876 -97.721 1.00 84.50 416 ASP A CA 1
ATOM 3238 C C . ASP A 1 416 ? 86.257 26.687 -99.241 1.00 84.50 416 ASP A C 1
ATOM 3240 O O . ASP A 1 416 ? 87.290 26.947 -99.860 1.00 84.50 416 ASP A O 1
ATOM 3244 N N . HIS A 1 417 ? 85.161 26.247 -99.865 1.00 82.19 417 HIS A N 1
ATOM 3245 C CA . HIS A 1 417 ? 85.070 26.114 -101.316 1.00 82.19 417 HIS A CA 1
ATOM 3246 C C . HIS A 1 417 ? 85.131 27.479 -102.010 1.00 82.19 417 HIS A C 1
ATOM 3248 O O . HIS A 1 417 ? 85.851 27.629 -102.994 1.00 82.19 417 HIS A O 1
ATOM 3254 N N . LEU A 1 418 ? 84.433 28.491 -101.487 1.00 85.25 418 LEU A N 1
ATOM 3255 C CA . LEU A 1 418 ? 84.511 29.864 -101.991 1.00 85.25 418 LEU A CA 1
ATOM 3256 C C . LEU A 1 418 ? 85.922 30.441 -101.828 1.00 85.25 418 LEU A C 1
ATOM 3258 O O . LEU A 1 418 ? 86.440 31.033 -102.770 1.00 85.25 418 LEU A O 1
ATOM 3262 N N . ALA A 1 419 ? 86.583 30.206 -100.693 1.00 83.31 419 ALA A N 1
ATOM 3263 C CA . ALA A 1 419 ? 87.960 30.634 -100.460 1.00 83.31 419 ALA A CA 1
ATOM 3264 C C . ALA A 1 419 ? 88.955 29.929 -101.399 1.00 83.31 419 ALA A C 1
ATOM 3266 O O . ALA A 1 419 ? 89.887 30.557 -101.908 1.00 83.31 419 ALA A O 1
ATOM 3267 N N . LYS A 1 420 ? 88.758 28.631 -101.673 1.00 82.44 420 LYS A N 1
ATOM 3268 C CA . LYS A 1 420 ? 89.537 27.894 -102.681 1.00 82.44 420 LYS A CA 1
ATOM 3269 C C . LYS A 1 420 ? 89.306 28.451 -104.082 1.00 82.44 420 LYS A C 1
ATOM 3271 O O . LYS A 1 420 ? 90.285 28.730 -104.764 1.00 82.44 420 LYS A O 1
ATOM 3276 N N . ALA A 1 421 ? 88.054 28.686 -104.467 1.00 81.19 421 ALA A N 1
ATOM 3277 C CA . ALA A 1 421 ? 87.711 29.275 -105.757 1.00 81.19 421 ALA A CA 1
ATOM 3278 C C . ALA A 1 421 ? 88.286 30.693 -105.908 1.00 81.19 421 ALA A C 1
ATOM 3280 O O . ALA A 1 421 ? 88.809 31.036 -106.960 1.00 81.19 421 ALA A O 1
ATOM 3281 N N . GLU A 1 422 ? 88.268 31.518 -104.857 1.00 84.62 422 GLU A N 1
ATOM 3282 C CA . GLU A 1 422 ? 88.905 32.839 -104.865 1.00 84.62 422 GLU A CA 1
ATOM 3283 C C . GLU A 1 422 ? 90.429 32.725 -105.006 1.00 84.62 422 GLU A C 1
ATOM 3285 O O . GLU A 1 422 ? 91.046 33.473 -105.763 1.00 84.62 422 GLU A O 1
ATOM 3290 N N . LYS A 1 423 ? 91.053 31.762 -104.321 1.00 82.56 423 LYS A N 1
ATOM 3291 C CA . LYS A 1 423 ? 92.487 31.486 -104.460 1.00 82.56 423 LYS A CA 1
ATOM 3292 C C . LYS A 1 423 ? 92.839 31.011 -105.871 1.00 82.56 423 LYS A C 1
ATOM 3294 O O . LYS A 1 423 ? 93.873 31.419 -106.390 1.00 82.56 423 LYS A O 1
ATOM 3299 N N . GLU A 1 424 ? 92.007 30.179 -106.487 1.00 80.56 424 GLU A N 1
ATOM 3300 C CA . GLU A 1 424 ? 92.161 29.740 -107.879 1.00 80.56 424 GLU A CA 1
ATOM 3301 C C . GLU A 1 424 ? 91.949 30.890 -108.859 1.00 80.56 424 GLU A C 1
ATOM 3303 O O . GLU A 1 424 ? 92.761 31.068 -109.758 1.00 80.56 424 GLU A O 1
ATOM 3308 N N . ARG A 1 425 ? 90.953 31.752 -108.633 1.00 80.81 425 ARG A N 1
ATOM 3309 C CA . ARG A 1 425 ? 90.786 32.988 -109.404 1.00 80.81 425 ARG A CA 1
ATOM 3310 C C . ARG A 1 425 ? 92.016 33.882 -109.310 1.00 80.81 425 ARG A C 1
ATOM 3312 O O . ARG A 1 425 ? 92.511 34.309 -110.341 1.00 80.81 425 ARG A O 1
ATOM 3319 N N . LYS A 1 426 ? 92.568 34.090 -108.112 1.00 81.31 426 LYS A N 1
ATOM 3320 C CA . LYS A 1 426 ? 93.820 34.845 -107.926 1.00 81.31 426 LYS A CA 1
ATOM 3321 C C . LYS A 1 426 ? 95.013 34.174 -108.610 1.00 81.31 426 LYS A C 1
ATOM 3323 O O . LYS A 1 426 ? 95.893 34.870 -109.103 1.00 81.31 426 LYS A O 1
ATOM 3328 N N . ARG A 1 427 ? 95.060 32.836 -108.653 1.00 79.44 427 ARG A N 1
ATOM 3329 C CA . ARG A 1 427 ? 96.077 32.093 -109.417 1.00 79.44 427 ARG A CA 1
ATOM 3330 C C . ARG A 1 427 ? 95.918 32.318 -110.913 1.00 79.44 427 ARG A C 1
ATOM 3332 O O . ARG A 1 427 ? 96.905 32.657 -111.542 1.00 79.44 427 ARG A O 1
ATOM 3339 N N . HIS A 1 428 ? 94.707 32.218 -111.448 1.00 75.38 428 HIS A N 1
ATOM 3340 C CA . HIS A 1 428 ? 94.438 32.495 -112.856 1.00 75.38 428 HIS A CA 1
ATOM 3341 C C . HIS A 1 428 ? 94.684 33.959 -113.226 1.00 75.38 428 HIS A C 1
ATOM 3343 O O . HIS A 1 428 ? 95.242 34.229 -114.279 1.00 75.38 428 HIS A O 1
ATOM 3349 N N . GLU A 1 429 ? 94.338 34.910 -112.357 1.00 77.94 429 GLU A N 1
ATOM 3350 C CA . GLU A 1 429 ? 94.664 36.330 -112.539 1.00 77.94 429 GLU A CA 1
ATOM 3351 C C . GLU A 1 429 ? 96.189 36.546 -112.548 1.00 77.94 429 GLU A C 1
ATOM 3353 O O . GLU A 1 429 ? 96.704 37.278 -113.391 1.00 77.94 429 GLU A O 1
ATOM 3358 N N . ALA A 1 430 ? 96.937 35.863 -111.673 1.00 77.12 430 ALA A N 1
ATOM 3359 C CA . ALA A 1 430 ? 98.399 35.904 -111.676 1.00 77.12 430 ALA A CA 1
ATOM 3360 C C . ALA A 1 430 ? 99.013 35.215 -112.909 1.00 77.12 430 ALA A C 1
ATOM 3362 O O . ALA A 1 430 ? 99.976 35.726 -113.474 1.00 77.12 430 ALA A O 1
ATOM 3363 N N . GLU A 1 431 ? 98.464 34.081 -113.345 1.00 78.94 431 GLU A N 1
ATOM 3364 C CA . GLU A 1 431 ? 98.870 33.378 -114.567 1.00 78.94 431 GLU A CA 1
ATOM 3365 C C . GLU A 1 431 ? 98.609 34.232 -115.808 1.00 78.94 431 GLU A C 1
ATOM 3367 O O . GLU A 1 431 ? 99.505 34.370 -116.634 1.00 78.94 431 GLU A O 1
ATOM 3372 N N . ALA A 1 432 ? 97.445 34.879 -115.899 1.00 78.31 432 ALA A N 1
ATOM 3373 C CA . ALA A 1 432 ? 97.119 35.812 -116.973 1.00 78.31 432 ALA A CA 1
ATOM 3374 C C . ALA A 1 432 ? 98.084 37.006 -116.993 1.00 78.31 432 ALA A C 1
ATOM 3376 O O . ALA A 1 432 ? 98.549 37.404 -118.058 1.00 78.31 432 ALA A O 1
ATOM 3377 N N . LEU A 1 433 ? 98.464 37.533 -115.822 1.00 81.81 433 LEU A N 1
ATOM 3378 C CA . LEU A 1 433 ? 99.476 38.587 -115.720 1.00 81.81 433 LEU A CA 1
ATOM 3379 C C . LEU A 1 433 ? 100.856 38.102 -116.203 1.00 81.81 433 LEU A C 1
ATOM 3381 O O . LEU A 1 433 ? 101.586 38.839 -116.866 1.00 81.81 433 LEU A O 1
ATOM 3385 N N . ILE A 1 434 ? 101.232 36.859 -115.885 1.00 75.81 434 ILE A N 1
ATOM 3386 C CA . ILE A 1 434 ? 102.477 36.246 -116.369 1.00 75.81 434 ILE A CA 1
ATOM 3387 C C . ILE A 1 434 ? 102.415 36.050 -117.888 1.00 75.81 434 ILE A C 1
ATOM 3389 O O . ILE A 1 434 ? 103.385 36.356 -118.579 1.00 75.81 434 ILE A O 1
ATOM 3393 N N . GLU A 1 435 ? 101.293 35.580 -118.425 1.00 76.19 435 GLU A N 1
ATOM 3394 C CA . GLU A 1 435 ? 101.085 35.397 -119.862 1.00 76.19 435 GLU A CA 1
ATOM 3395 C C . GLU A 1 435 ? 101.121 36.737 -120.615 1.00 76.19 435 GLU A C 1
ATOM 3397 O O . GLU A 1 435 ? 101.759 36.850 -121.665 1.00 76.19 435 GLU A O 1
ATOM 3402 N N . GLU A 1 436 ? 100.553 37.796 -120.039 1.00 77.94 436 GLU A N 1
ATOM 3403 C CA . GLU A 1 436 ? 100.672 39.164 -120.545 1.00 77.94 436 GLU A CA 1
ATOM 3404 C C . GLU A 1 436 ? 102.138 39.633 -120.548 1.00 77.94 436 GLU A C 1
ATOM 3406 O O . GLU A 1 436 ? 102.636 40.141 -121.553 1.00 77.94 436 GLU A O 1
ATOM 3411 N N . GLN A 1 437 ? 102.895 39.383 -119.476 1.00 76.31 437 GLN A N 1
ATOM 3412 C CA . GLN A 1 437 ? 104.325 39.712 -119.430 1.00 76.31 437 GLN A CA 1
ATOM 3413 C C . GLN A 1 437 ? 105.155 38.911 -120.445 1.00 76.31 437 GLN A C 1
ATOM 3415 O O . GLN A 1 437 ? 106.089 39.446 -121.054 1.00 76.31 437 GLN A O 1
ATOM 3420 N N . VAL A 1 438 ? 104.839 37.630 -120.644 1.00 76.44 438 VAL A N 1
ATOM 3421 C CA . VAL A 1 438 ? 105.513 36.771 -121.626 1.00 76.44 438 VAL A CA 1
ATOM 3422 C C . VAL A 1 438 ? 105.179 37.224 -123.044 1.00 76.44 438 VAL A C 1
ATOM 3424 O O . VAL A 1 438 ? 106.096 37.389 -123.849 1.00 76.44 438 VAL A O 1
ATOM 3427 N N . SER A 1 439 ? 103.910 37.493 -123.350 1.00 73.56 439 SER A N 1
ATOM 3428 C CA . SER A 1 439 ? 103.484 37.992 -124.662 1.00 73.56 439 SER A CA 1
ATOM 3429 C C . SER A 1 439 ? 104.082 39.368 -124.968 1.00 73.56 439 SER A C 1
ATOM 3431 O O . SER A 1 439 ? 104.576 39.576 -126.077 1.00 73.56 439 SER A O 1
ATOM 3433 N N . ALA A 1 440 ? 104.185 40.264 -123.981 1.00 74.88 440 ALA A N 1
ATOM 3434 C CA . ALA A 1 440 ? 104.894 41.534 -124.118 1.00 74.88 440 ALA A CA 1
ATOM 3435 C C . ALA A 1 440 ? 106.386 41.333 -124.444 1.00 74.88 440 ALA A C 1
ATOM 3437 O O . ALA A 1 440 ? 106.913 41.975 -125.356 1.00 74.88 440 ALA A O 1
ATOM 3438 N N . ARG A 1 441 ? 107.068 40.393 -123.771 1.00 73.69 441 ARG A N 1
ATOM 3439 C CA . ARG A 1 441 ? 108.473 40.043 -124.065 1.00 73.69 441 ARG A CA 1
ATOM 3440 C C . ARG A 1 441 ? 108.650 39.413 -125.446 1.00 73.69 441 ARG A C 1
ATOM 3442 O O . ARG A 1 441 ? 109.646 39.684 -126.119 1.00 73.69 441 ARG A O 1
ATOM 3449 N N . VAL A 1 442 ? 107.711 38.575 -125.881 1.00 73.44 442 VAL A N 1
ATOM 3450 C CA . VAL A 1 442 ? 107.711 37.989 -127.230 1.00 73.44 442 VAL A CA 1
ATOM 3451 C C . VAL A 1 442 ? 107.497 39.080 -128.278 1.00 73.44 442 VAL A C 1
ATOM 3453 O O . VAL A 1 442 ? 108.278 39.161 -129.224 1.00 73.44 442 VAL A O 1
ATOM 3456 N N . ALA A 1 443 ? 106.533 39.979 -128.072 1.00 74.88 443 ALA A N 1
ATOM 3457 C CA . ALA A 1 443 ? 106.285 41.116 -128.953 1.00 74.88 443 ALA A CA 1
ATOM 3458 C C . ALA A 1 443 ? 107.498 42.060 -129.027 1.00 74.88 443 ALA A C 1
ATOM 3460 O O . ALA A 1 443 ? 107.834 42.554 -130.102 1.00 74.88 443 ALA A O 1
ATOM 3461 N N . GLU A 1 444 ? 108.206 42.285 -127.919 1.00 74.56 444 GLU A N 1
ATOM 3462 C CA . GLU A 1 444 ? 109.447 43.064 -127.904 1.00 74.56 444 GLU A CA 1
ATOM 3463 C C . GLU A 1 444 ? 110.567 42.376 -128.703 1.00 74.56 444 GLU A C 1
ATOM 3465 O O . GLU A 1 444 ? 111.242 43.020 -129.512 1.00 74.56 444 GLU A O 1
ATOM 3470 N N . ARG A 1 445 ? 110.742 41.057 -128.537 1.00 73.06 445 ARG A N 1
ATOM 3471 C CA . ARG A 1 445 ? 111.686 40.265 -129.346 1.00 73.06 445 ARG A CA 1
ATOM 3472 C C . ARG A 1 445 ? 111.330 40.307 -130.827 1.00 73.06 445 ARG A C 1
ATOM 3474 O O . ARG A 1 445 ? 112.223 40.425 -131.662 1.00 73.06 445 ARG A O 1
ATOM 3481 N N . GLU A 1 446 ? 110.048 40.261 -131.162 1.00 72.75 446 GLU A N 1
ATOM 3482 C CA . GLU A 1 446 ? 109.591 40.338 -132.545 1.00 72.75 446 GLU A CA 1
ATOM 3483 C C . GLU A 1 446 ? 109.790 41.739 -133.137 1.00 72.75 446 GLU A C 1
ATOM 3485 O O . GLU A 1 446 ? 110.255 41.861 -134.269 1.00 72.75 446 GLU A O 1
ATOM 3490 N N . ARG A 1 447 ? 109.551 42.808 -132.362 1.00 73.44 447 ARG A N 1
ATOM 3491 C CA . ARG A 1 447 ? 109.897 44.186 -132.755 1.00 73.44 447 ARG A CA 1
ATOM 3492 C C . ARG A 1 447 ? 111.395 44.326 -133.023 1.00 73.44 447 ARG A C 1
ATOM 3494 O O . ARG A 1 447 ? 111.771 44.908 -134.038 1.00 73.44 447 ARG A O 1
ATOM 3501 N N . LYS A 1 448 ? 112.243 43.744 -132.169 1.00 75.12 448 LYS A N 1
ATOM 3502 C CA . LYS A 1 448 ? 113.702 43.700 -132.368 1.00 75.12 448 LYS A CA 1
ATOM 3503 C C . LYS A 1 448 ? 114.085 42.911 -133.625 1.00 75.12 448 LYS A C 1
ATOM 3505 O O . LYS A 1 448 ? 114.915 43.388 -134.394 1.00 75.12 448 LYS A O 1
ATOM 3510 N N . ARG A 1 449 ? 113.439 41.768 -133.893 1.00 73.69 449 ARG A N 1
ATOM 3511 C CA . ARG A 1 449 ? 113.651 40.985 -135.125 1.00 73.69 449 ARG A CA 1
ATOM 3512 C C . ARG A 1 449 ? 113.262 41.776 -136.375 1.00 73.69 449 ARG A C 1
ATOM 3514 O O . ARG A 1 449 ? 114.061 41.870 -137.297 1.00 73.69 449 ARG A O 1
ATOM 3521 N N . ARG A 1 450 ? 112.086 42.411 -136.383 1.00 74.12 450 ARG A N 1
ATOM 3522 C CA . ARG A 1 450 ? 111.620 43.250 -137.503 1.00 74.12 450 ARG A CA 1
ATOM 3523 C C . ARG A 1 450 ? 112.521 44.468 -137.726 1.00 74.12 450 ARG A C 1
ATOM 3525 O O . ARG A 1 450 ? 112.751 44.853 -138.867 1.00 74.12 450 ARG A O 1
ATOM 3532 N N . ALA A 1 451 ? 113.055 45.067 -136.661 1.00 72.06 451 ALA A N 1
ATOM 3533 C CA . ALA A 1 451 ? 114.039 46.143 -136.774 1.00 72.06 451 ALA A CA 1
ATOM 3534 C C . ALA A 1 451 ? 115.356 45.647 -137.400 1.00 72.06 451 ALA A C 1
ATOM 3536 O O . ALA A 1 451 ? 115.876 46.296 -138.303 1.00 72.06 451 ALA A O 1
ATOM 3537 N N . ALA A 1 452 ? 115.850 44.475 -136.991 1.00 70.56 452 ALA A N 1
ATOM 3538 C CA . ALA A 1 452 ? 117.038 43.861 -137.583 1.00 70.56 452 ALA A CA 1
ATOM 3539 C C . ALA A 1 452 ? 116.828 43.481 -139.062 1.00 70.56 452 ALA A C 1
ATOM 3541 O O . ALA A 1 452 ? 117.693 43.744 -139.892 1.00 70.56 452 ALA A O 1
ATOM 3542 N N . GLU A 1 453 ? 115.661 42.935 -139.418 1.00 72.19 453 GLU A N 1
ATOM 3543 C CA . GLU A 1 453 ? 115.289 42.642 -140.810 1.00 72.19 453 GLU A CA 1
ATOM 3544 C C . GLU A 1 453 ? 115.222 43.913 -141.669 1.00 72.19 453 GLU A C 1
ATOM 3546 O O . GLU A 1 453 ? 115.662 43.902 -142.819 1.00 72.19 4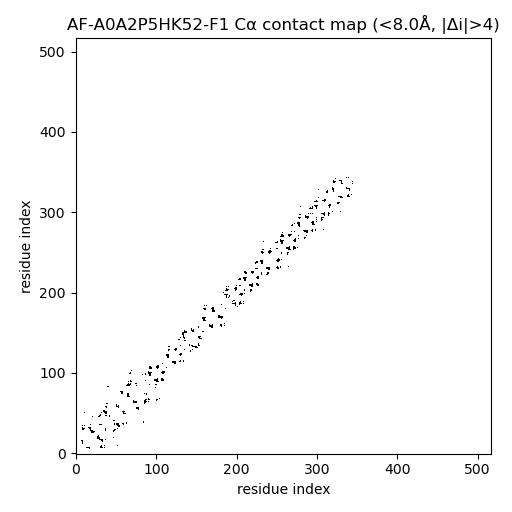53 GLU A O 1
ATOM 3551 N N . ARG A 1 454 ? 114.719 45.028 -141.120 1.00 73.62 454 ARG A N 1
ATOM 3552 C CA . ARG A 1 454 ? 114.731 46.325 -141.811 1.00 73.62 454 ARG A CA 1
ATOM 3553 C C . ARG A 1 454 ? 116.148 46.820 -142.082 1.00 73.62 454 ARG A C 1
ATOM 3555 O O . ARG A 1 454 ? 116.422 47.208 -143.212 1.00 73.62 454 ARG A O 1
ATOM 3562 N N . ILE A 1 455 ? 117.034 46.748 -141.089 1.00 72.19 455 ILE A N 1
ATOM 3563 C CA . ILE A 1 455 ? 118.446 47.127 -141.247 1.00 72.19 455 ILE A CA 1
ATOM 3564 C C . ILE A 1 455 ? 119.111 46.246 -142.316 1.00 72.19 455 ILE A C 1
ATOM 3566 O O . ILE A 1 455 ? 119.716 46.764 -143.248 1.00 72.19 455 ILE A O 1
ATOM 3570 N N . ALA A 1 456 ? 118.915 44.925 -142.261 1.00 71.94 456 ALA A N 1
ATOM 3571 C CA . ALA A 1 456 ? 119.468 43.999 -143.251 1.00 71.94 456 ALA A CA 1
ATOM 3572 C C . ALA A 1 456 ? 118.946 44.267 -144.678 1.00 71.94 456 ALA A C 1
ATOM 3574 O O . A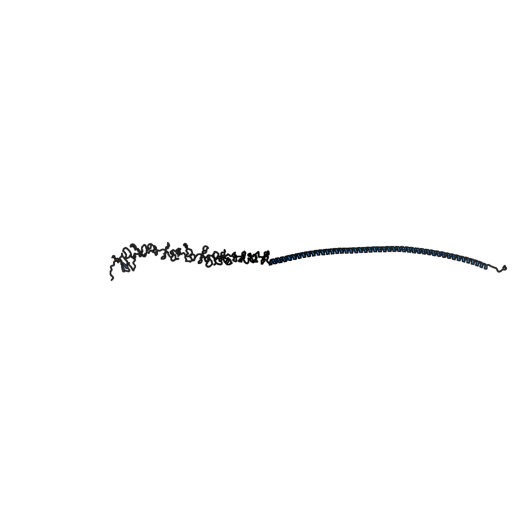LA A 1 456 ? 119.689 44.143 -145.655 1.00 71.94 456 ALA A O 1
ATOM 3575 N N . LYS A 1 457 ? 117.673 44.660 -144.816 1.00 74.06 457 LYS A N 1
ATOM 3576 C CA . LYS A 1 457 ? 117.075 45.023 -146.107 1.00 74.06 457 LYS A CA 1
ATOM 3577 C C . LYS A 1 457 ? 117.640 46.338 -146.650 1.00 74.06 457 LYS A C 1
ATOM 3579 O O . LYS A 1 457 ? 117.961 46.403 -147.835 1.00 74.06 457 LYS A O 1
ATOM 3584 N N . GLU A 1 458 ? 117.799 47.349 -145.798 1.00 74.38 458 GLU A N 1
ATOM 3585 C CA . GLU A 1 458 ? 118.416 48.634 -146.153 1.00 74.38 458 GLU A CA 1
ATOM 3586 C C . GLU A 1 458 ? 119.890 48.445 -146.572 1.00 74.38 458 GLU A C 1
ATOM 3588 O O . GLU A 1 458 ? 120.319 48.998 -147.587 1.00 74.38 458 GLU A O 1
ATOM 3593 N N . GLU A 1 459 ? 120.646 47.577 -145.890 1.00 72.69 459 GLU A N 1
ATOM 3594 C CA . GLU A 1 459 ? 122.017 47.217 -146.279 1.00 72.69 459 GLU A CA 1
ATOM 3595 C C . GLU A 1 459 ? 122.083 46.468 -147.620 1.00 72.69 459 GLU A C 1
ATOM 3597 O O . GLU A 1 459 ? 122.949 46.750 -148.454 1.00 72.69 459 GLU A O 1
ATOM 3602 N N . ALA A 1 460 ? 121.168 45.526 -147.865 1.00 72.12 460 ALA A N 1
ATOM 3603 C CA . ALA A 1 460 ? 121.101 44.801 -149.133 1.00 72.12 460 ALA A CA 1
ATOM 3604 C C . ALA A 1 460 ? 120.760 45.733 -150.310 1.00 72.12 460 ALA A C 1
ATOM 3606 O O . ALA A 1 460 ? 121.320 45.597 -151.401 1.00 72.12 460 ALA A O 1
ATOM 3607 N N . GLU A 1 461 ? 119.875 46.706 -150.093 1.00 76.31 461 GLU A N 1
ATOM 3608 C CA . GLU A 1 461 ? 119.515 47.706 -151.098 1.00 76.31 461 GLU A CA 1
ATOM 3609 C C . GLU A 1 461 ? 120.658 48.703 -151.348 1.00 76.31 461 GLU A C 1
ATOM 3611 O O . GLU A 1 461 ? 120.942 49.041 -152.499 1.00 76.31 461 GLU A O 1
ATOM 3616 N N . ALA A 1 462 ? 121.392 49.101 -150.305 1.00 72.56 462 ALA A N 1
ATOM 3617 C CA . ALA A 1 462 ? 122.597 49.916 -150.441 1.00 72.56 462 ALA A CA 1
ATOM 3618 C C . ALA A 1 462 ? 123.684 49.213 -151.277 1.00 72.56 462 ALA A C 1
ATOM 3620 O O . ALA A 1 462 ? 124.313 49.854 -152.123 1.00 72.56 462 ALA A O 1
ATOM 3621 N N . ARG A 1 463 ? 123.861 47.892 -151.109 1.00 72.94 463 ARG A N 1
ATOM 3622 C CA . ARG A 1 463 ? 124.778 47.088 -151.941 1.00 72.94 463 ARG A CA 1
ATOM 3623 C C . ARG A 1 463 ? 124.344 47.041 -153.408 1.00 72.94 463 ARG A C 1
ATOM 3625 O O . ARG A 1 463 ? 125.195 47.181 -154.281 1.00 72.94 463 ARG A O 1
ATOM 3632 N N . ARG A 1 464 ? 123.040 46.914 -153.690 1.00 71.62 464 ARG A N 1
ATOM 3633 C CA . ARG A 1 464 ? 122.511 46.978 -155.068 1.00 71.62 464 ARG A CA 1
ATOM 3634 C C . ARG A 1 464 ? 122.759 48.345 -155.708 1.00 71.62 464 ARG A C 1
ATOM 3636 O O . ARG A 1 464 ? 123.343 48.409 -156.780 1.00 71.62 464 ARG A O 1
ATOM 3643 N N . ARG A 1 465 ? 122.456 49.437 -154.997 1.00 74.56 465 ARG A N 1
ATOM 3644 C CA . ARG A 1 465 ? 122.718 50.807 -155.481 1.00 74.56 465 ARG A CA 1
ATOM 3645 C C . ARG A 1 465 ? 124.208 51.083 -155.718 1.00 74.56 465 ARG A C 1
ATOM 3647 O O . ARG A 1 465 ? 124.550 51.888 -156.577 1.00 74.56 465 ARG A O 1
ATOM 3654 N N . ALA A 1 466 ? 125.106 50.461 -154.955 1.00 69.94 466 ALA A N 1
ATOM 3655 C CA . ALA A 1 466 ? 126.545 50.550 -155.202 1.00 69.94 466 ALA A CA 1
ATOM 3656 C C . ALA A 1 466 ? 126.961 49.798 -156.478 1.00 69.94 466 ALA A C 1
ATOM 3658 O O . ALA A 1 466 ? 127.716 50.348 -157.274 1.00 69.94 466 ALA A O 1
ATOM 3659 N N . ALA A 1 467 ? 126.423 48.596 -156.706 1.00 70.31 467 ALA A N 1
ATOM 3660 C CA . ALA A 1 467 ? 126.678 47.826 -157.922 1.00 70.31 467 ALA A CA 1
ATOM 3661 C C . ALA A 1 467 ? 126.162 48.542 -159.185 1.00 70.31 467 ALA A C 1
ATOM 3663 O O . ALA A 1 467 ? 126.893 48.642 -160.167 1.00 70.31 467 ALA A O 1
ATOM 3664 N N . ASP A 1 468 ? 124.960 49.125 -159.128 1.00 71.81 468 ASP A N 1
ATOM 3665 C CA . ASP A 1 468 ? 124.371 49.873 -160.249 1.00 71.81 468 ASP A CA 1
ATOM 3666 C C . ASP A 1 468 ? 125.174 51.142 -160.590 1.00 71.81 468 ASP A C 1
ATOM 3668 O O . ASP A 1 468 ? 125.328 51.491 -161.760 1.00 71.81 468 ASP A O 1
ATOM 3672 N N . ARG A 1 469 ? 125.729 51.828 -159.577 1.00 69.81 469 ARG A N 1
ATOM 3673 C CA . ARG A 1 469 ? 126.614 52.988 -159.785 1.00 69.81 469 ARG A CA 1
ATOM 3674 C C . ARG A 1 469 ? 127.915 52.600 -160.478 1.00 69.81 469 ARG A C 1
ATOM 3676 O O . ARG A 1 469 ? 128.307 53.288 -161.413 1.00 69.81 469 ARG A O 1
ATOM 3683 N N . ASN A 1 470 ? 128.537 51.498 -160.066 1.00 70.94 470 ASN A N 1
ATOM 3684 C CA . ASN A 1 470 ? 129.767 51.016 -160.696 1.00 70.94 470 ASN A CA 1
ATOM 3685 C C . ASN A 1 470 ? 129.514 50.617 -162.158 1.00 70.94 470 ASN A C 1
ATOM 3687 O O . ASN A 1 470 ? 130.253 51.030 -163.045 1.00 70.94 470 ASN A O 1
ATOM 3691 N N . PHE A 1 471 ? 128.405 49.921 -162.425 1.00 70.56 471 PHE A N 1
ATOM 3692 C CA . PHE A 1 471 ? 128.001 49.563 -163.785 1.00 70.56 471 PHE A CA 1
ATOM 3693 C C . PHE A 1 471 ? 127.751 50.798 -164.673 1.00 70.56 471 PHE A C 1
ATOM 3695 O O . PHE A 1 471 ? 128.146 50.830 -165.837 1.00 70.56 471 PHE A O 1
ATOM 3702 N N . ALA A 1 472 ? 127.139 51.853 -164.123 1.00 70.12 472 ALA A N 1
ATOM 3703 C CA . ALA A 1 472 ? 126.922 53.110 -164.837 1.00 70.12 472 ALA A CA 1
ATOM 3704 C C . ALA A 1 472 ? 128.223 53.894 -165.110 1.00 70.12 472 ALA A C 1
ATOM 3706 O O . ALA A 1 472 ? 128.308 54.598 -166.120 1.00 70.12 472 ALA A O 1
ATOM 3707 N N . GLU A 1 473 ? 129.228 53.799 -164.234 1.00 72.38 473 GLU A N 1
ATOM 3708 C CA . GLU A 1 473 ? 130.543 54.409 -164.463 1.00 72.38 473 GLU A CA 1
ATOM 3709 C C . GLU A 1 473 ? 131.353 53.676 -165.536 1.00 72.38 473 GLU A C 1
ATOM 3711 O O . GLU A 1 473 ? 131.965 54.340 -166.376 1.00 72.38 473 GLU A O 1
ATOM 3716 N N . ASP A 1 474 ? 131.287 52.345 -165.582 1.00 69.19 474 ASP A N 1
ATOM 3717 C CA . ASP A 1 474 ? 131.937 51.551 -166.631 1.00 69.19 474 ASP A CA 1
ATOM 3718 C C . ASP A 1 474 ? 131.358 51.880 -168.020 1.00 69.19 474 ASP A C 1
ATOM 3720 O O . ASP A 1 474 ? 132.102 52.167 -168.959 1.00 69.19 474 ASP A O 1
ATOM 3724 N N . LEU A 1 475 ? 130.028 51.998 -168.127 1.00 71.62 475 LEU A N 1
ATOM 3725 C CA . LEU A 1 475 ? 129.336 52.455 -169.343 1.00 71.62 475 LEU A CA 1
ATOM 3726 C C . LEU A 1 475 ? 129.714 53.888 -169.758 1.00 71.62 475 LEU A C 1
ATOM 3728 O O . LEU A 1 475 ? 129.793 54.200 -170.950 1.00 71.62 475 LEU A O 1
ATOM 3732 N N . ARG A 1 476 ? 129.943 54.791 -168.793 1.00 73.75 476 ARG A N 1
ATOM 3733 C CA . ARG A 1 476 ? 130.414 56.159 -169.079 1.00 73.75 476 ARG A CA 1
ATOM 3734 C C . ARG A 1 476 ? 131.841 56.164 -169.612 1.00 73.75 476 ARG A C 1
ATOM 3736 O O . ARG A 1 476 ? 132.123 56.937 -170.527 1.00 73.75 476 ARG A O 1
ATOM 3743 N N . ARG A 1 477 ? 132.713 55.318 -169.063 1.00 74.00 477 ARG A N 1
ATOM 3744 C CA . ARG A 1 477 ? 134.108 55.191 -169.496 1.00 74.00 477 ARG A CA 1
ATOM 3745 C C . ARG A 1 477 ? 134.188 54.693 -170.938 1.00 74.00 477 ARG A C 1
ATOM 3747 O O . ARG A 1 477 ? 134.821 55.339 -171.766 1.00 74.00 477 ARG A O 1
ATOM 3754 N N . GLU A 1 478 ? 133.435 53.647 -171.266 1.00 71.00 478 GLU A N 1
ATOM 3755 C CA . GLU A 1 478 ? 133.376 53.085 -172.621 1.00 71.00 478 GLU A CA 1
ATOM 3756 C C . GLU A 1 478 ? 132.836 54.096 -173.654 1.00 71.00 478 GLU A C 1
ATOM 3758 O O . GLU A 1 478 ? 133.344 54.210 -174.773 1.00 71.00 478 GLU A O 1
ATOM 3763 N N . ARG A 1 479 ? 131.838 54.907 -173.269 1.00 74.81 479 ARG A N 1
ATOM 3764 C CA . ARG A 1 479 ? 131.281 55.961 -174.132 1.00 74.81 479 ARG A CA 1
ATOM 3765 C C . ARG A 1 479 ? 132.279 57.089 -174.411 1.00 74.81 479 ARG A C 1
ATOM 3767 O O . ARG A 1 479 ? 132.302 57.603 -175.527 1.00 74.81 479 ARG A O 1
ATOM 3774 N N . LEU A 1 480 ? 133.087 57.472 -173.421 1.00 74.88 480 LEU A N 1
ATOM 3775 C CA . LEU A 1 480 ? 134.130 58.492 -173.581 1.00 74.88 480 LEU A CA 1
ATOM 3776 C C . LEU A 1 480 ? 135.261 58.001 -174.493 1.00 74.88 480 LEU A C 1
ATOM 3778 O O . LEU A 1 480 ? 135.664 58.728 -175.396 1.00 74.88 480 LEU A O 1
ATOM 3782 N N . GLU A 1 481 ? 135.693 56.749 -174.339 1.00 74.94 481 GLU A N 1
ATOM 3783 C CA . GLU A 1 481 ? 136.718 56.139 -175.201 1.00 74.94 481 GLU A CA 1
ATOM 3784 C C . GLU A 1 481 ? 136.278 56.000 -176.667 1.00 74.94 481 GLU A C 1
ATOM 3786 O O . GLU A 1 481 ? 137.111 55.979 -177.578 1.00 74.94 481 GLU A O 1
ATOM 3791 N N . ARG A 1 482 ? 134.969 55.878 -176.921 1.00 73.31 482 ARG A N 1
ATOM 3792 C CA . ARG A 1 482 ? 134.414 55.880 -178.281 1.00 73.31 482 ARG A CA 1
ATOM 3793 C C . ARG A 1 482 ? 134.453 57.279 -178.900 1.00 73.31 482 ARG A C 1
ATOM 3795 O O . ARG A 1 482 ? 134.898 57.420 -180.034 1.00 73.31 482 ARG A O 1
ATOM 3802 N N . LEU A 1 483 ? 134.038 58.294 -178.143 1.00 76.44 483 LEU A N 1
ATOM 3803 C CA . LEU A 1 483 ? 134.033 59.690 -178.595 1.00 76.44 483 LEU A CA 1
ATOM 3804 C C . LEU A 1 483 ? 135.447 60.218 -178.868 1.00 76.44 483 LEU A C 1
ATOM 3806 O O . LEU A 1 483 ? 135.655 60.977 -179.808 1.00 76.44 483 LEU A O 1
ATOM 3810 N N . GLU A 1 484 ? 136.436 59.807 -178.075 1.00 77.06 484 GLU A N 1
ATOM 3811 C CA . GLU A 1 484 ? 137.826 60.222 -178.283 1.00 77.06 484 GLU A CA 1
ATOM 3812 C C . GLU A 1 484 ? 138.435 59.608 -179.554 1.00 77.06 484 GLU A C 1
ATOM 3814 O O . GLU A 1 484 ? 139.173 60.282 -180.273 1.00 77.06 484 GLU A O 1
ATOM 3819 N N . ARG A 1 485 ? 138.057 58.366 -179.892 1.00 71.25 485 ARG A N 1
ATOM 3820 C CA . ARG A 1 485 ? 138.430 57.732 -181.167 1.00 71.25 485 ARG A CA 1
ATOM 3821 C C . ARG A 1 485 ? 137.824 58.446 -182.372 1.00 71.25 485 ARG A C 1
ATOM 3823 O O . ARG A 1 485 ? 138.531 58.666 -183.350 1.00 71.25 485 ARG A O 1
ATOM 3830 N N . GLU A 1 486 ? 136.554 58.836 -182.288 1.00 74.06 486 GLU A N 1
ATOM 3831 C CA . GLU A 1 486 ? 135.877 59.598 -183.346 1.00 74.06 486 GLU A CA 1
ATOM 3832 C C . GLU A 1 486 ? 136.523 60.981 -183.543 1.00 74.06 486 GLU A C 1
ATOM 3834 O O . GLU A 1 486 ? 136.806 61.364 -184.678 1.00 74.06 486 GLU A O 1
ATOM 3839 N N . ARG A 1 487 ? 136.860 61.687 -182.452 1.00 78.00 487 ARG A N 1
ATOM 3840 C CA . ARG A 1 487 ? 137.525 63.002 -182.515 1.00 78.00 487 ARG A CA 1
ATOM 3841 C C . ARG A 1 487 ? 138.895 62.934 -183.198 1.00 78.00 487 ARG A C 1
ATOM 3843 O O . ARG A 1 487 ? 139.207 63.778 -184.033 1.00 78.00 487 ARG A O 1
ATOM 3850 N N . LEU A 1 488 ? 139.699 61.921 -182.870 1.00 72.94 488 LEU A N 1
ATOM 3851 C CA . LEU A 1 488 ? 141.016 61.722 -183.485 1.00 72.94 488 LEU A CA 1
ATOM 3852 C C . LEU A 1 488 ? 140.917 61.371 -184.981 1.00 72.94 488 LEU A C 1
ATOM 3854 O O . LEU A 1 488 ? 141.797 61.737 -185.759 1.00 72.94 488 LEU A O 1
ATOM 3858 N N . GLU A 1 489 ? 139.857 60.680 -185.414 1.00 70.56 489 GLU A N 1
ATOM 3859 C CA . GLU A 1 489 ? 139.613 60.423 -186.839 1.00 70.56 489 GLU A CA 1
ATOM 3860 C C . GLU A 1 489 ? 139.158 61.674 -187.602 1.00 70.56 489 GLU A C 1
ATOM 3862 O O . GLU A 1 489 ? 139.552 61.851 -188.757 1.00 70.56 489 GLU A O 1
ATOM 3867 N N . GLU A 1 490 ? 138.357 62.541 -186.978 1.00 73.31 490 GLU A N 1
ATOM 3868 C CA . GLU A 1 490 ? 137.943 63.825 -187.558 1.00 73.31 490 GLU A CA 1
ATOM 3869 C C . GLU A 1 490 ? 139.121 64.788 -187.727 1.00 73.31 490 GLU A C 1
ATOM 3871 O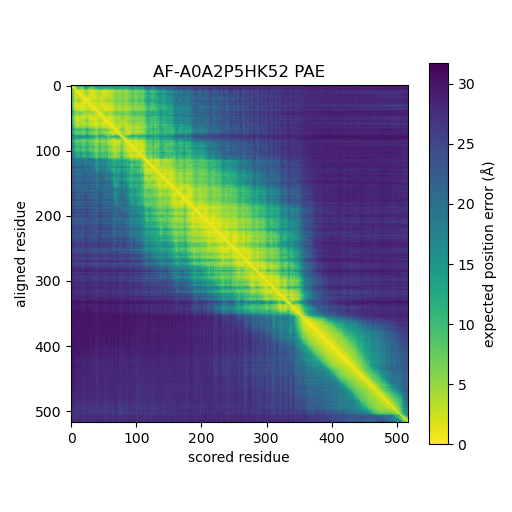 O . GLU A 1 490 ? 139.274 65.369 -188.802 1.00 73.31 490 GLU A O 1
ATOM 3876 N N . GLU A 1 491 ? 139.998 64.900 -186.724 1.00 72.56 491 GLU A N 1
ATOM 3877 C CA . GLU A 1 491 ? 141.225 65.707 -186.814 1.00 72.56 491 GLU A CA 1
ATOM 3878 C C . GLU A 1 491 ? 142.116 65.236 -187.974 1.00 72.56 491 GLU A C 1
ATOM 3880 O O . GLU A 1 491 ? 142.589 66.048 -188.770 1.00 72.56 491 GLU A O 1
ATOM 3885 N N . ARG A 1 492 ? 142.249 63.916 -188.160 1.00 65.94 492 ARG A N 1
ATOM 3886 C CA . ARG A 1 492 ? 143.035 63.342 -189.262 1.00 65.94 492 ARG A CA 1
ATOM 3887 C C . ARG A 1 492 ? 142.437 63.638 -190.643 1.00 65.94 492 ARG A C 1
ATOM 3889 O O . ARG A 1 492 ? 143.183 63.822 -191.600 1.00 65.94 492 ARG A O 1
ATOM 3896 N N . ARG A 1 493 ? 141.102 63.682 -190.761 1.00 72.62 493 ARG A N 1
ATOM 3897 C CA . ARG A 1 493 ? 140.403 64.049 -192.012 1.00 72.62 493 ARG A CA 1
ATOM 3898 C C . ARG A 1 493 ? 140.530 65.541 -192.317 1.00 72.62 493 ARG A C 1
ATOM 3900 O O . ARG A 1 493 ? 140.685 65.901 -193.480 1.00 72.62 493 ARG A O 1
ATOM 3907 N N . ALA A 1 494 ? 140.482 66.387 -191.289 1.00 72.62 494 ALA A N 1
ATOM 3908 C CA . ALA A 1 494 ? 140.618 67.834 -191.430 1.00 72.62 494 ALA A CA 1
ATOM 3909 C C . ALA A 1 494 ? 142.031 68.236 -191.888 1.00 72.62 494 ALA A C 1
ATOM 3911 O O . ALA A 1 494 ? 142.164 69.020 -192.825 1.00 72.62 494 ALA A O 1
ATOM 3912 N N . GLU A 1 495 ? 143.081 67.636 -191.317 1.00 70.12 495 GLU A N 1
ATOM 3913 C CA . GLU A 1 495 ? 144.464 67.870 -191.765 1.00 70.12 495 GLU A CA 1
ATOM 3914 C C . GLU A 1 495 ? 144.690 67.435 -193.224 1.00 70.12 495 GLU A C 1
ATOM 3916 O O . GLU A 1 495 ? 145.384 68.108 -193.991 1.00 70.12 495 GLU A O 1
ATOM 3921 N N . GLU A 1 496 ? 144.069 66.331 -193.643 1.00 64.00 496 GLU A N 1
ATOM 3922 C CA . GLU A 1 496 ? 144.144 65.836 -195.021 1.00 64.00 496 GLU A CA 1
ATOM 3923 C C . GLU A 1 496 ? 143.423 66.775 -196.012 1.00 64.00 496 GLU A C 1
ATOM 3925 O O . GLU A 1 496 ? 143.860 66.948 -197.157 1.00 64.00 496 GLU A O 1
ATOM 3930 N N . GLU A 1 497 ? 142.354 67.442 -195.563 1.00 67.50 497 GLU A N 1
ATOM 3931 C CA . GLU A 1 497 ? 141.616 68.450 -196.328 1.00 67.50 497 GLU A CA 1
ATOM 3932 C C . GLU A 1 497 ? 142.376 69.788 -196.422 1.00 67.50 497 GLU A C 1
ATOM 3934 O O . GLU A 1 497 ? 142.441 70.390 -197.501 1.00 67.50 497 GLU A O 1
ATOM 3939 N N . ASP A 1 498 ? 143.034 70.215 -195.341 1.00 63.62 498 ASP A N 1
ATOM 3940 C CA . ASP A 1 498 ? 143.893 71.405 -195.313 1.00 63.62 498 ASP A CA 1
ATOM 3941 C C . ASP A 1 498 ? 145.129 71.243 -196.214 1.00 63.62 498 ASP A C 1
ATOM 3943 O O . ASP A 1 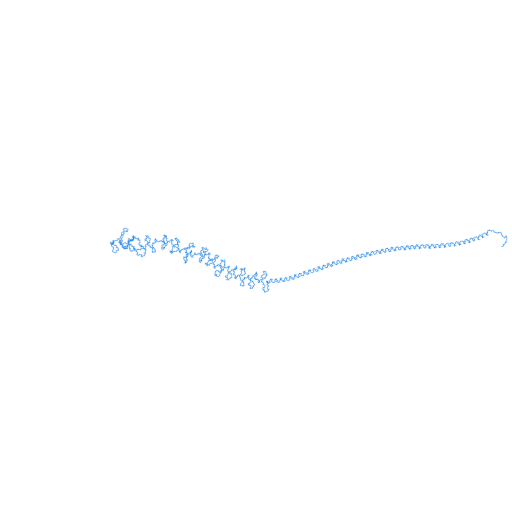498 ? 145.478 72.160 -196.967 1.00 63.62 498 ASP A O 1
ATOM 3947 N N . LEU A 1 499 ? 145.720 70.044 -196.274 1.00 60.00 499 LEU A N 1
ATOM 3948 C CA . LEU A 1 499 ? 146.783 69.700 -197.232 1.00 60.00 499 LEU A CA 1
ATOM 3949 C C . LEU A 1 499 ? 146.300 69.630 -198.694 1.00 60.00 499 LEU A C 1
ATOM 3951 O O . LEU A 1 499 ? 147.109 69.692 -199.632 1.00 60.00 499 LEU A O 1
ATOM 3955 N N . ARG A 1 500 ? 144.989 69.494 -198.922 1.00 59.41 500 ARG A N 1
ATOM 3956 C CA . ARG A 1 500 ? 144.367 69.580 -200.253 1.00 59.41 500 ARG A CA 1
ATOM 3957 C C . ARG A 1 500 ? 144.185 71.038 -200.672 1.00 59.41 500 ARG A C 1
ATOM 3959 O O . ARG A 1 500 ? 144.578 71.405 -201.773 1.00 59.41 500 ARG A O 1
ATOM 3966 N N . ARG A 1 501 ? 143.697 71.891 -199.767 1.00 60.88 501 ARG A N 1
ATOM 3967 C CA . ARG A 1 501 ? 143.433 73.317 -200.036 1.00 60.88 501 ARG A CA 1
ATOM 3968 C C . ARG A 1 501 ? 144.702 74.164 -200.163 1.00 60.88 501 ARG A C 1
ATOM 3970 O O . ARG A 1 501 ? 144.731 75.089 -200.975 1.00 60.88 501 ARG A O 1
ATOM 3977 N N . LEU A 1 502 ? 145.767 73.842 -199.421 1.00 56.53 502 LEU A N 1
ATOM 3978 C CA . LEU A 1 502 ? 147.077 74.503 -199.558 1.00 56.53 502 LEU A CA 1
ATOM 3979 C C . LEU A 1 502 ? 147.738 74.239 -200.920 1.00 56.53 502 LEU A C 1
ATOM 3981 O O . LEU A 1 502 ? 148.488 75.079 -201.417 1.00 56.53 502 LEU A O 1
ATOM 3985 N N . ARG A 1 503 ? 147.406 73.110 -201.551 1.00 55.97 503 ARG A N 1
ATOM 3986 C CA . ARG A 1 503 ? 147.871 72.729 -202.891 1.00 55.97 503 ARG A CA 1
ATOM 3987 C C . ARG A 1 503 ? 147.200 73.536 -204.001 1.00 55.97 503 ARG A C 1
ATOM 3989 O O . ARG A 1 503 ? 147.828 73.795 -205.020 1.00 55.97 503 ARG A O 1
ATOM 3996 N N . ASP A 1 504 ? 145.962 73.972 -203.775 1.00 55.78 504 ASP A N 1
ATOM 3997 C CA . ASP A 1 504 ? 145.148 74.653 -204.786 1.00 55.78 504 ASP A CA 1
ATOM 3998 C C . ASP A 1 504 ? 145.416 76.168 -204.886 1.00 55.78 504 ASP A C 1
ATOM 4000 O O . ASP A 1 504 ? 145.004 76.793 -205.863 1.00 55.78 504 ASP A O 1
ATOM 4004 N N . ARG A 1 505 ? 146.095 76.798 -203.909 1.00 53.31 505 ARG A N 1
ATOM 4005 C CA . ARG A 1 505 ? 146.273 78.271 -203.888 1.00 53.31 505 ARG A CA 1
ATOM 4006 C C . ARG A 1 505 ? 147.689 78.788 -204.113 1.00 53.31 505 ARG A C 1
ATOM 4008 O O . ARG A 1 505 ? 147.833 79.905 -204.609 1.00 53.31 505 ARG A O 1
ATOM 4015 N N . LEU A 1 506 ? 148.735 78.032 -203.790 1.00 44.91 506 LEU A N 1
ATOM 4016 C CA . LEU A 1 506 ? 150.109 78.483 -204.025 1.00 44.91 506 LEU A CA 1
ATOM 4017 C C . LEU A 1 506 ? 150.597 78.026 -205.403 1.00 44.91 506 LEU A C 1
ATOM 4019 O O . LEU A 1 506 ? 151.180 76.961 -205.549 1.00 44.91 506 LEU A O 1
ATOM 4023 N N . GLY A 1 507 ? 150.292 78.892 -206.380 1.00 43.38 507 GLY A N 1
ATOM 4024 C CA . GLY A 1 507 ? 150.969 79.161 -207.658 1.00 43.38 507 GLY A CA 1
ATOM 4025 C C . GLY A 1 507 ? 151.846 78.051 -208.239 1.00 43.38 507 GLY A C 1
ATOM 4026 O O . GLY A 1 507 ? 152.889 77.711 -207.702 1.00 43.38 507 GLY A O 1
ATOM 4027 N N . GLY A 1 508 ? 151.545 77.539 -209.422 1.00 44.00 508 GLY A N 1
ATOM 4028 C CA . GLY A 1 508 ? 151.403 78.326 -210.644 1.00 44.00 508 GLY A CA 1
ATOM 4029 C C . GLY A 1 508 ? 152.256 77.627 -211.702 1.00 44.00 508 GLY A C 1
ATOM 4030 O O . GLY A 1 508 ? 153.289 77.040 -211.399 1.00 44.00 508 GLY A O 1
ATOM 4031 N N . ARG A 1 509 ? 151.868 77.651 -212.966 1.00 41.19 509 ARG A N 1
ATOM 4032 C CA . ARG A 1 509 ? 152.074 78.856 -213.757 1.00 41.19 509 ARG A CA 1
ATOM 4033 C C . ARG A 1 509 ? 151.308 78.706 -215.062 1.00 41.19 509 ARG A C 1
ATOM 4035 O O . ARG A 1 509 ? 151.326 77.639 -215.669 1.00 41.19 509 ARG A O 1
ATOM 4042 N N . ALA A 1 510 ? 150.723 79.790 -215.556 1.00 45.06 510 ALA A N 1
ATOM 4043 C CA . ALA A 1 510 ? 150.716 79.890 -217.005 1.00 45.06 510 ALA A CA 1
ATOM 4044 C C . ALA A 1 510 ? 152.180 79.781 -217.465 1.00 45.06 510 ALA A C 1
ATOM 4046 O O . ALA A 1 510 ? 153.033 80.440 -216.867 1.00 45.06 510 ALA A O 1
ATOM 4047 N N . PRO A 1 511 ? 152.478 79.179 -218.612 1.00 43.78 511 PRO A N 1
ATOM 4048 C CA . PRO A 1 511 ? 152.131 77.869 -219.181 1.00 43.78 511 PRO A CA 1
ATOM 4049 C C . PRO A 1 511 ? 153.389 76.960 -219.216 1.00 43.78 511 PRO A C 1
ATOM 4051 O O . PRO A 1 511 ? 154.367 77.253 -218.526 1.00 43.78 511 PRO A O 1
ATOM 4054 N N . ARG A 1 512 ? 153.399 75.887 -220.035 1.00 34.84 512 ARG A N 1
ATOM 4055 C CA . ARG A 1 512 ? 154.639 75.371 -220.637 1.00 34.84 512 ARG A CA 1
ATOM 4056 C C . ARG A 1 512 ? 154.602 75.536 -222.188 1.00 34.84 512 ARG A C 1
ATOM 4058 O O . ARG A 1 512 ? 153.888 74.789 -222.838 1.00 34.84 512 ARG A O 1
ATOM 4065 N N . PHE A 1 513 ? 155.287 76.497 -222.825 1.00 57.81 513 PHE A N 1
ATOM 4066 C CA . PHE A 1 513 ? 156.251 77.417 -222.215 1.00 57.81 513 PHE A CA 1
ATOM 4067 C C . PHE A 1 513 ? 157.282 76.636 -221.340 1.00 57.81 513 PHE A C 1
ATOM 4069 O O . PHE A 1 513 ? 157.647 77.106 -220.273 1.00 57.81 513 PHE A O 1
ATOM 4076 N N . ASP A 1 514 ? 157.627 75.343 -221.480 1.00 40.09 514 ASP A N 1
ATOM 4077 C CA . ASP A 1 514 ? 157.700 74.382 -222.587 1.00 40.09 514 ASP A CA 1
ATOM 4078 C C . ASP A 1 514 ? 157.557 72.908 -222.136 1.00 40.09 514 ASP A C 1
ATOM 4080 O O . ASP A 1 514 ? 158.159 72.503 -221.153 1.00 40.09 514 ASP A O 1
ATOM 4084 N N . HIS A 1 515 ? 156.775 72.104 -222.862 1.00 41.06 515 HIS A N 1
ATOM 4085 C CA . HIS A 1 515 ? 156.375 70.700 -222.634 1.00 41.06 515 HIS A CA 1
ATOM 4086 C C . HIS A 1 515 ? 157.422 69.693 -222.104 1.00 41.06 515 HIS A C 1
ATOM 4088 O O . HIS A 1 515 ? 158.479 69.525 -222.700 1.00 41.06 515 HIS A O 1
ATOM 4094 N N . VAL A 1 516 ? 157.038 68.885 -221.101 1.00 52.06 516 VAL A N 1
ATOM 4095 C CA . VAL A 1 516 ? 157.521 67.499 -220.887 1.00 52.06 516 VAL A CA 1
ATOM 4096 C C . VAL A 1 516 ? 156.310 66.726 -220.341 1.00 52.06 516 VAL A C 1
ATOM 4098 O O . VAL A 1 516 ? 155.796 67.126 -219.299 1.00 52.06 516 VAL A O 1
ATOM 4101 N N . TRP A 1 517 ? 155.810 65.783 -221.154 1.00 39.41 517 TRP A N 1
ATOM 4102 C CA . TRP A 1 517 ? 154.478 65.145 -221.136 1.00 39.41 517 TRP A CA 1
ATOM 4103 C C . TRP A 1 517 ? 153.992 64.610 -219.790 1.00 39.41 517 TRP A C 1
ATOM 4105 O O . TRP A 1 517 ? 154.822 64.031 -219.054 1.00 39.41 517 TRP A O 1
#